Protein AF-A0A3S3VLY4-F1 (afdb_monomer)

Foldseek 3Di:
DDQQCFDQDDPQNHRWDWDFDQQQLFIWTWDWDDDFLDIDTDIDTPDGCPVPLQWGFPDWFAAQNRWIKTKTQRANDDDPPRGDDDDDIDIDTHGPPVCPPPDDRDDADLQALQRLLVQCPTRGPVSVVSSLVSLLVCAPRNLVVLVCQLPPDPDVVSNLSSLLSCCSHPCNVVLLVVQCVDPDLVSVLSSLVSCLVVVHCNLVSLQVCLPPPGSNSVLSSLLSLQPPQDLSLLLSLLSSLVPFQQPDPSSLVSSLRNCVVPLVSNVVNNCVVVVDLVVGNSSLSNLLSGLDLVSLVVLLCLLLPPVDPNVVNLSSLVSLLSYDAPSSLVSLVVSLLVCLLVDLVSLLSSLVSHALVSCVPPPSNVVSLVSSLVVQQLHLSNLVSCVRNVPPPCLVSLLVNLQPCQQPPCDDPDDSTSNLSSVVSCVVSVVLVSLVVQLLDPDPSSVLSSLLSLLSNQDPSSLVSLVCQLQDPSGDLVSNLSSLLSLLNDPNSLVVLLCCLVVVSHDLSNLVSNLNSNLPDPPVVSSVSSVVSNDDPDDPPQDPDDDFPDDPVLLVPAAAAQVLLVVLCLVAVQQQEAADNGHEPQADHLLAVLVVDPLSRVLCCQQPVLPDQDPQQWWKWFQFPVRDIDIAGFNDDDQFWTWGADGNHDIDIDGPVRTPDIDTDSGGPRRNCSVVVDDSRSSSNNSVNSNVSRDDD

Secondary structure (DSSP, 8-state):
-EEE--SSS-GGGTTEEEEEEGGGTEEEEEEEEEETTEEEEEEEEEEETTS-TT--EEEEEE-TTS-EEEEE---SSBTTBT---SS--EEEEE--GGGTT---------SSHHHHHHHHT-SSHHHHHHHHHHHHHHGGGGHHHHHHHHHH-SSHHHHHHHHHHHTTSTTHHHHHHHHHTSS-HHHHHHHHHHHHHTT-SHHHHHHHTTT-S-HHHHHHHHHHTTT--SHHHHHHHHHHHTT--SS-HHHHHHHHHHTTTTHHHHHHHHHHH-S-TTSSHHHHHHHHH--SGGGHHHHHHHHH-TTS-HHHHHHHHHHHTTS-HHHHHHHHHHHHHHHTTS-HHHHHHHHHTS-GGGGTT-HHHHHHHHHHHHHTTTSHHHHHHHHHTT--TTHHHHHHHHHHHTTTT--BTTB--HHHHHHHHHHHTT-HHHHHHHHHSS-HHHHHHHHHHHHHH-SHHHHHHHHHHHH-TTS-HHHHHHHHHHHTTSHHHHHHHHHHHHTT-S-HHHHHHHHHHGGG-S-HHHHHHHHTTSPP------------SS-HHHHHTS---HHHHHHHIIIIITTT--BTTBS-SSS---TTHHHHS-HHHHHHHHH-TTS-PPTT--EEEEEETTS-EEEEEEEEE-SSEEEEE-TTS-EEEEEGGGEEEEEEESS-SS-TTGGGGS-HHHHHHHHHHHHH-----

Radius of gyration: 36.96 Å; Cα contacts (8 Å, |Δi|>4): 1150; chains: 1; bounding box: 101×54×81 Å

Nearest PDB structures (foldseek):
  7zs2-assembly1_A  TM=5.646E-01  e=7.309E-08  Candidatus Kuenenia
  7zs1-assembly1_A  TM=5.019E-01  e=2.753E-08  Candidatus Kuenenia
  7zs0-assembly1_A  TM=5.034E-01  e=7.017E-08  Candidatus Kuenenia
  6hwp-assembly1_A  TM=3.406E-01  e=3.539E-05  synthetic construct
  3hfo-assembly1_B  TM=7.755E-01  e=1.889E-01  Synechocystis sp. PCC 6803

Solvent-accessible surface area (backbone atoms only — not comparable to full-atom values): 37763 Å² total; per-residue (Å²): 92,43,70,36,61,28,77,65,55,62,73,84,54,37,78,16,41,36,36,40,38,38,87,77,18,25,31,36,33,35,46,70,42,85,45,70,43,42,68,47,72,47,85,42,78,80,45,64,24,87,91,40,77,34,42,19,28,69,37,44,49,52,37,74,73,26,35,38,38,35,37,24,47,43,26,77,42,55,92,82,49,71,68,72,47,92,83,54,64,49,77,45,78,50,65,50,78,96,51,69,89,64,85,59,82,71,87,75,47,53,89,41,48,66,38,11,56,56,31,45,63,43,45,12,67,65,53,22,49,52,13,51,51,37,42,54,74,50,41,78,76,21,46,70,54,35,48,48,38,45,73,68,48,88,47,65,68,52,19,45,55,27,45,62,48,46,43,74,42,96,60,16,71,58,56,40,54,52,22,58,70,41,92,50,58,69,42,24,41,46,21,53,53,40,24,55,76,64,71,45,67,46,67,64,55,33,52,74,36,50,78,47,89,50,44,46,41,34,26,50,37,26,46,69,32,42,73,50,82,53,74,65,44,22,52,45,46,20,58,45,56,72,67,45,69,61,78,53,65,54,36,54,50,23,45,48,50,15,35,42,98,33,32,62,59,29,50,57,40,25,40,73,78,41,77,66,35,75,82,41,58,17,35,43,49,52,47,54,62,50,69,36,80,87,33,47,70,57,44,51,54,56,54,65,42,78,91,50,60,65,82,79,29,49,66,43,58,60,39,56,77,65,49,68,63,69,68,50,38,52,57,46,47,54,51,45,54,71,46,65,68,76,47,50,69,58,45,45,56,47,55,75,75,49,56,57,77,68,36,68,87,35,71,65,52,52,52,46,51,55,56,36,42,63,76,34,64,94,43,60,69,26,50,52,48,36,60,65,59,66,55,75,89,51,57,68,64,32,50,51,34,18,45,73,45,10,53,51,75,46,82,57,101,82,48,59,15,58,10,29,54,26,45,53,55,38,56,75,67,70,46,59,66,60,57,53,54,44,54,69,44,90,51,62,66,38,21,50,21,43,40,46,23,33,12,66,66,24,45,71,68,37,41,49,52,37,50,51,45,48,73,38,85,91,48,55,70,70,58,24,36,50,22,38,25,22,30,19,61,22,73,59,15,37,53,50,50,48,50,35,59,76,68,64,71,57,60,79,90,42,48,62,37,35,45,58,17,30,72,80,55,87,53,60,70,60,44,56,62,42,55,72,70,52,84,77,83,79,74,79,79,75,81,80,83,81,79,78,95,64,63,65,71,67,39,71,72,45,88,43,43,42,72,62,6,47,53,48,37,62,75,69,43,19,49,30,24,20,45,77,92,44,55,18,78,49,44,72,73,40,40,44,38,26,73,76,39,57,68,68,55,50,50,46,50,46,55,40,29,47,80,68,68,57,91,80,57,52,26,33,37,37,34,31,69,88,71,50,75,47,73,28,28,61,77,44,76,56,90,63,37,31,33,35,33,33,81,60,46,47,72,47,82,41,52,42,86,50,49,66,44,80,43,81,45,84,55,46,89,57,64,71,55,53,62,78,76,44,53,68,63,51,50,20,6,28,47,40,25,44,48,65,21,43,82,78,131

Sequence (697 aa):
MIFYEGTLLTQQFQNGMIHAEPGHNVVRAYSVQKAGAGYTANIVNILNGGRDQWFRPADICTAPDGSLIVADWYDPGVGGHRVGDLQRGRIYRIVPENMRATYKMPEQDYATPKGAVIALQNPNLDVRRHAFVALTGMGESAIAELEKLWSTSPNPRMRARALWVLSKSTTAPKYLSEAINNPDPDLKITGLRAAREVNSNLLKLAGALVNDPDAQVRRDCAIALRHRNEPEAATIWAALAAKHDGNDKWYLEALGIGADKQWDQFLAAYLKVVPDPLLTAGGRDIVWRARTNIALPYLVKLAKDASVPLKSRLRYFRAFDFYPGAEKSKALVELLEENNGKDLKLSAMILKSLNPQDISDSPVSKAQVQLVLNSYTGTQDFVDMVKQYNITTEADKLMDLVKSKGIQGSGGYQSGGIGVDAARLLLKANEDLRFLNVIKGKDQQKASNVLSVLGAIGNDESVAILSKVILSNQYSMPTRQKAIQMLGKSQNGEDRVLEMLQGKKLPKSLITPAVAGLSGTLRKSTLDKAKAFLPKTDGVKIAKTRTPSANLTAILALKGNALKGNAVFLRTCSVCHRANKAGFEFGPNLSEIGAKLPREGLFDAIVNPSAGINFGYETSQLVMKDGSTLMGIISSRTETDIELKYPGGAVQKIKTNDVKQIKKVSTSMMPASLDQTMSKQELADLLTFLVSLKKKE

Structure (mmCIF, N/CA/C/O backbone):
data_AF-A0A3S3VLY4-F1
#
_entry.id   AF-A0A3S3VLY4-F1
#
loop_
_atom_site.group_PDB
_atom_site.id
_atom_site.type_symbol
_atom_site.label_atom_id
_atom_site.label_alt_id
_atom_site.label_comp_id
_atom_site.label_asym_id
_atom_site.label_entity_id
_atom_site.label_seq_id
_atom_site.pdbx_PDB_ins_code
_atom_site.Cartn_x
_atom_site.Cartn_y
_atom_site.Cartn_z
_atom_site.occupancy
_atom_site.B_iso_or_equiv
_atom_site.auth_seq_id
_atom_site.auth_comp_id
_atom_site.auth_asym_id
_atom_site.auth_atom_id
_atom_site.pdbx_PDB_model_num
ATOM 1 N N . MET A 1 1 ? -4.011 -6.943 -19.438 1.00 89.25 1 MET A N 1
ATOM 2 C CA . MET A 1 1 ? -3.466 -5.583 -19.730 1.00 89.25 1 MET A CA 1
ATOM 3 C C . MET A 1 1 ? -2.377 -5.719 -20.775 1.00 89.25 1 MET A C 1
ATOM 5 O O . MET A 1 1 ? -1.615 -6.671 -20.694 1.00 89.25 1 MET A O 1
ATOM 9 N N . ILE A 1 2 ? -2.271 -4.777 -21.710 1.00 93.81 2 ILE A N 1
ATOM 10 C CA . ILE A 1 2 ? -1.250 -4.762 -22.766 1.00 93.81 2 ILE A CA 1
ATOM 11 C C . ILE A 1 2 ? -0.639 -3.374 -22.940 1.00 93.81 2 ILE A C 1
ATOM 13 O O . ILE A 1 2 ? -1.213 -2.382 -22.499 1.00 93.81 2 ILE A O 1
ATOM 17 N N . PHE A 1 3 ? 0.483 -3.303 -23.651 1.00 92.62 3 PHE A N 1
ATOM 18 C CA . PHE A 1 3 ? 0.940 -2.087 -24.318 1.00 92.62 3 PHE A CA 1
ATOM 19 C C . PHE A 1 3 ? 0.676 -2.251 -25.819 1.00 92.62 3 PHE A C 1
ATOM 21 O O . PHE A 1 3 ? 1.211 -3.168 -26.444 1.00 92.62 3 PHE A O 1
ATOM 28 N N . TYR A 1 4 ? -0.216 -1.441 -26.382 1.00 93.75 4 TYR A N 1
ATOM 29 C CA . TYR A 1 4 ? -0.687 -1.614 -27.751 1.00 93.75 4 TYR A CA 1
ATOM 30 C C . TYR A 1 4 ? 0.240 -0.918 -28.744 1.00 93.75 4 TYR A C 1
ATOM 32 O O . TYR A 1 4 ? 0.301 0.303 -28.810 1.00 93.75 4 TYR A O 1
ATOM 40 N N . GLU A 1 5 ? 0.956 -1.710 -29.536 1.00 90.94 5 GLU A N 1
ATOM 41 C CA . GLU A 1 5 ? 1.933 -1.230 -30.526 1.00 90.94 5 GLU A CA 1
ATOM 42 C C . GLU A 1 5 ? 1.442 -1.412 -31.970 1.00 90.94 5 GLU A C 1
ATOM 44 O O . GLU A 1 5 ? 2.196 -1.188 -32.915 1.00 90.94 5 GLU A O 1
ATOM 49 N N . GLY A 1 6 ? 0.193 -1.855 -32.148 1.00 89.38 6 GLY A N 1
ATOM 50 C CA . GLY A 1 6 ? -0.434 -1.980 -33.460 1.00 89.38 6 GLY A CA 1
ATOM 51 C C . GLY A 1 6 ? -0.791 -0.615 -34.045 1.00 89.38 6 GLY A C 1
ATOM 52 O O . GLY A 1 6 ? -1.001 0.358 -33.325 1.00 89.38 6 GLY A O 1
ATOM 53 N N . THR A 1 7 ? -0.903 -0.546 -35.367 1.00 90.69 7 THR A N 1
ATOM 54 C CA . THR A 1 7 ? -1.223 0.694 -36.094 1.00 90.69 7 THR A CA 1
ATOM 55 C C . THR A 1 7 ? -2.679 0.768 -36.552 1.00 90.69 7 THR A C 1
ATOM 57 O O . THR A 1 7 ? -3.094 1.794 -37.080 1.00 90.69 7 THR A O 1
ATOM 60 N N . LEU A 1 8 ? -3.476 -0.288 -36.330 1.00 90.62 8 LEU A N 1
ATOM 61 C CA . LEU A 1 8 ? -4.859 -0.350 -36.820 1.00 90.62 8 LEU A CA 1
ATOM 62 C C . LEU A 1 8 ? -5.818 0.587 -36.080 1.00 90.62 8 LEU A C 1
ATOM 64 O O . LEU A 1 8 ? -6.815 1.015 -36.649 1.00 90.62 8 LEU A O 1
ATOM 68 N N . LEU A 1 9 ? -5.552 0.895 -34.812 1.00 89.81 9 LEU A N 1
ATOM 69 C CA . LEU A 1 9 ? -6.364 1.840 -34.050 1.00 89.81 9 LEU A CA 1
ATOM 70 C C . LEU A 1 9 ? -5.829 3.255 -34.240 1.00 89.81 9 LEU A C 1
ATOM 72 O O . LEU A 1 9 ? -4.667 3.450 -34.597 1.00 89.81 9 LEU A O 1
ATOM 76 N N . THR A 1 10 ? -6.675 4.246 -33.968 1.00 89.00 10 THR A N 1
ATOM 77 C CA . THR A 1 10 ? -6.306 5.660 -34.068 1.00 89.00 10 THR A CA 1
ATOM 78 C C . THR A 1 10 ? -5.103 5.996 -33.186 1.00 89.00 10 THR A C 1
ATOM 80 O O . THR A 1 10 ? -4.861 5.358 -32.158 1.00 89.00 10 THR A O 1
ATOM 83 N N . GLN A 1 11 ? -4.353 7.029 -33.578 1.00 88.94 11 GLN A N 1
ATOM 84 C CA . GLN A 1 11 ? -3.080 7.414 -32.957 1.00 88.94 11 GLN A CA 1
ATOM 85 C C . GLN A 1 11 ? -3.159 7.575 -31.429 1.00 88.94 11 GLN A C 1
ATOM 87 O O . GLN A 1 11 ? -2.202 7.244 -30.738 1.00 88.94 11 GLN A O 1
ATOM 92 N N . GLN A 1 12 ? -4.309 7.998 -30.891 1.00 88.44 12 GLN A N 1
ATOM 93 C CA . GLN A 1 12 ? -4.532 8.146 -29.446 1.00 88.44 12 GLN A CA 1
ATOM 94 C C . GLN A 1 12 ? -4.386 6.841 -28.639 1.00 88.44 12 GLN A C 1
ATOM 96 O O . GLN A 1 12 ? -4.175 6.897 -27.430 1.00 88.44 12 GLN A O 1
ATOM 101 N N . PHE A 1 13 ? -4.536 5.678 -29.281 1.00 90.62 13 PHE A N 1
ATOM 102 C CA . PHE A 1 13 ? -4.423 4.365 -28.641 1.00 90.62 13 PHE A CA 1
ATOM 103 C C . PHE A 1 13 ? -3.095 3.671 -28.939 1.00 90.62 13 PHE A C 1
ATOM 105 O O . PHE A 1 13 ? -2.749 2.708 -28.257 1.00 90.62 13 PHE A O 1
ATOM 112 N N . GLN A 1 14 ? -2.359 4.143 -29.945 1.00 90.31 14 GLN A N 1
ATOM 113 C CA . GLN A 1 14 ? -1.071 3.579 -30.323 1.00 90.31 14 GLN A CA 1
ATOM 114 C C . GLN A 1 14 ? -0.013 3.917 -29.276 1.00 90.31 14 GLN A C 1
ATOM 116 O O . GLN A 1 14 ? 0.053 5.034 -28.771 1.00 90.31 14 GLN A O 1
ATOM 121 N N . ASN A 1 15 ? 0.863 2.957 -29.001 1.00 87.50 15 ASN A N 1
ATOM 122 C CA . ASN A 1 15 ? 1.956 3.072 -28.037 1.00 87.50 15 ASN A CA 1
ATOM 123 C C . ASN A 1 15 ? 1.458 3.466 -26.638 1.00 87.50 15 ASN A C 1
ATOM 125 O O . ASN A 1 15 ? 2.087 4.259 -25.939 1.00 87.50 15 ASN A O 1
ATOM 129 N N . GLY A 1 16 ? 0.299 2.925 -26.261 1.00 89.12 16 GLY A N 1
ATOM 130 C CA . GLY A 1 16 ? -0.364 3.189 -24.994 1.00 89.12 16 GLY A CA 1
ATOM 131 C C . GLY A 1 16 ? -0.710 1.902 -24.263 1.00 89.12 16 GLY A C 1
ATOM 132 O O . GLY A 1 16 ? -0.881 0.836 -24.858 1.00 89.12 16 GLY A O 1
ATOM 133 N N . MET A 1 17 ? -0.826 1.999 -22.945 1.00 94.19 17 MET A N 1
ATOM 134 C CA . MET A 1 17 ? -1.265 0.881 -22.117 1.00 94.19 17 MET A CA 1
ATOM 135 C C . MET A 1 17 ? -2.782 0.727 -22.225 1.00 94.19 17 MET A C 1
ATOM 137 O O . MET A 1 17 ? -3.497 1.717 -22.109 1.00 94.19 17 MET A O 1
ATOM 141 N N . ILE A 1 18 ? -3.277 -0.495 -22.418 1.00 95.25 18 ILE A N 1
ATOM 142 C CA . ILE A 1 18 ? -4.709 -0.805 -22.477 1.00 95.25 18 ILE A CA 1
ATOM 143 C C . ILE A 1 18 ? -5.047 -1.902 -21.463 1.00 95.25 18 ILE A C 1
ATOM 145 O O . ILE A 1 18 ? -4.369 -2.926 -21.365 1.00 95.25 18 ILE A O 1
ATOM 149 N N . HIS A 1 19 ? -6.109 -1.687 -20.696 1.00 95.25 19 HIS A N 1
ATOM 150 C CA . HIS A 1 19 ? -6.525 -2.519 -19.575 1.00 95.25 19 HIS A CA 1
ATOM 151 C C . HIS A 1 19 ? -8.023 -2.824 -19.633 1.00 95.25 19 HIS A C 1
ATOM 153 O O . HIS A 1 19 ? -8.835 -1.937 -19.899 1.00 95.25 19 HIS A O 1
ATOM 159 N N . ALA A 1 20 ? -8.377 -4.074 -19.346 1.00 95.50 20 ALA A N 1
ATOM 160 C CA . ALA A 1 20 ? -9.744 -4.509 -19.107 1.00 95.50 20 ALA A CA 1
ATOM 161 C C . ALA A 1 20 ? -10.079 -4.306 -17.621 1.00 95.50 20 ALA A C 1
ATOM 163 O O . ALA A 1 20 ? -9.434 -4.900 -16.768 1.00 95.50 20 ALA A O 1
ATOM 164 N N . GLU A 1 21 ? -11.050 -3.446 -17.313 1.00 93.31 21 GLU A N 1
ATOM 165 C CA . GLU A 1 21 ? -11.454 -3.103 -15.948 1.00 93.31 21 GLU A CA 1
ATOM 166 C C . GLU A 1 21 ? -12.889 -3.604 -15.696 1.00 93.31 21 GLU A C 1
ATOM 168 O O . GLU A 1 21 ? -13.862 -2.873 -15.942 1.00 93.31 21 GLU A O 1
ATOM 173 N N . PRO A 1 22 ? -13.045 -4.862 -15.240 1.00 90.00 22 PRO A N 1
ATOM 174 C CA . PRO A 1 22 ? -14.347 -5.513 -15.141 1.00 90.00 22 PRO A CA 1
ATOM 175 C C . PRO A 1 22 ? -15.249 -4.874 -14.084 1.00 90.00 22 PRO A C 1
ATOM 177 O O . PRO A 1 22 ? -16.463 -4.901 -14.253 1.00 90.00 22 PRO A O 1
ATOM 180 N N . GLY A 1 23 ? -14.691 -4.264 -13.028 1.00 87.88 23 GLY A N 1
ATOM 181 C CA . GLY A 1 23 ? -15.476 -3.646 -11.954 1.00 87.88 23 GLY A CA 1
ATOM 182 C C . GLY A 1 23 ? -16.230 -2.391 -12.386 1.00 87.88 23 GLY A C 1
ATOM 183 O O . GLY A 1 23 ? -17.256 -2.055 -11.803 1.00 87.88 23 GLY A O 1
ATOM 184 N N . HIS A 1 24 ? -15.739 -1.720 -13.427 1.00 90.19 24 HIS A N 1
ATOM 185 C CA . HIS A 1 24 ? -16.376 -0.539 -14.005 1.00 90.19 24 HIS A CA 1
ATOM 186 C C . HIS A 1 24 ? -16.991 -0.811 -15.382 1.00 90.19 24 HIS A C 1
ATOM 188 O O . HIS A 1 24 ? -17.458 0.127 -16.024 1.00 90.19 24 HIS A O 1
ATOM 194 N N . ASN A 1 25 ? -16.974 -2.062 -15.851 1.00 91.94 25 ASN A N 1
ATOM 195 C CA . ASN A 1 25 ? -17.497 -2.474 -17.153 1.00 91.94 25 ASN A CA 1
ATOM 196 C C . ASN A 1 25 ? -16.832 -1.726 -18.325 1.00 91.94 25 ASN A C 1
ATOM 198 O O . ASN A 1 25 ? -17.522 -1.285 -19.248 1.00 91.94 25 ASN A O 1
ATOM 202 N N . VAL A 1 26 ? -15.512 -1.512 -18.293 1.00 95.06 26 VAL A N 1
ATOM 203 C CA . VAL A 1 26 ? -14.811 -0.721 -19.324 1.00 95.06 26 VAL A CA 1
ATOM 204 C C . VAL A 1 26 ? -13.495 -1.342 -19.763 1.00 95.06 26 VAL A C 1
ATOM 206 O O . VAL A 1 26 ? -12.800 -1.992 -18.990 1.00 95.06 26 VAL A O 1
ATOM 209 N N . VAL A 1 27 ? -13.115 -1.067 -21.008 1.00 96.38 27 VAL A N 1
ATOM 210 C CA . VAL A 1 27 ? -11.736 -1.216 -21.486 1.00 96.38 27 VAL A CA 1
ATOM 211 C C . VAL A 1 27 ? -11.138 0.181 -21.589 1.00 96.38 27 VAL A C 1
ATOM 213 O O . VAL A 1 27 ? -11.697 1.036 -22.276 1.00 96.38 27 VAL A O 1
ATOM 216 N N . ARG A 1 28 ? -10.027 0.427 -20.894 1.00 95.38 28 ARG A N 1
ATOM 217 C CA . ARG A 1 28 ? -9.368 1.735 -20.764 1.00 95.38 28 ARG A CA 1
ATOM 218 C C . ARG A 1 28 ? -8.017 1.738 -21.453 1.00 95.38 28 ARG A C 1
ATOM 220 O O . ARG A 1 28 ? -7.250 0.801 -21.276 1.00 95.38 28 ARG A O 1
ATOM 227 N N . ALA A 1 29 ? -7.709 2.817 -22.153 1.00 94.38 29 ALA A N 1
ATOM 228 C CA . ALA A 1 29 ? -6.366 3.190 -22.556 1.00 94.38 29 ALA A CA 1
ATOM 229 C C . ALA A 1 29 ? -5.795 4.257 -21.614 1.00 94.38 29 ALA A C 1
ATOM 231 O O . ALA A 1 29 ? -6.531 5.096 -21.086 1.00 94.38 29 ALA A O 1
ATOM 232 N N . TYR A 1 30 ? -4.475 4.241 -21.459 1.00 92.38 30 TYR A N 1
ATOM 233 C CA . TYR A 1 30 ? -3.705 5.228 -20.716 1.00 92.38 30 TYR A CA 1
ATOM 234 C C . TYR A 1 30 ? -2.682 5.863 -21.652 1.00 92.38 30 TYR A C 1
ATOM 236 O O . TYR A 1 30 ? -1.686 5.232 -22.014 1.00 92.38 30 TYR A O 1
ATOM 244 N N . SER A 1 31 ? -2.940 7.108 -22.049 1.00 86.75 31 SER A N 1
ATOM 245 C CA . SER A 1 31 ? -1.970 7.903 -22.805 1.00 86.75 31 SER A CA 1
ATOM 246 C C . SER A 1 31 ? -0.949 8.473 -21.828 1.00 86.75 31 SER A C 1
ATOM 248 O O . SER A 1 31 ? -1.339 9.165 -20.886 1.00 86.75 31 SER A O 1
ATOM 250 N N . VAL A 1 32 ? 0.328 8.131 -22.015 1.00 88.12 32 VAL A N 1
ATOM 251 C CA . VAL A 1 32 ? 1.417 8.460 -21.085 1.00 88.12 32 VAL A CA 1
ATOM 252 C C . VAL A 1 32 ? 2.304 9.577 -21.625 1.00 88.12 32 VAL A C 1
ATOM 254 O O . VAL A 1 32 ? 2.615 9.619 -22.813 1.00 88.12 32 VAL A O 1
ATOM 257 N N . GLN A 1 33 ? 2.755 10.462 -20.740 1.00 90.31 33 GLN A N 1
ATOM 258 C CA . GLN A 1 33 ? 3.745 11.498 -21.035 1.00 90.31 33 GLN A CA 1
ATOM 259 C C . GLN A 1 33 ? 4.911 11.377 -20.056 1.00 90.31 33 GLN A C 1
ATOM 261 O O . GLN A 1 33 ? 4.702 11.104 -18.872 1.00 90.31 33 GLN A O 1
ATOM 266 N N . LYS A 1 34 ? 6.147 11.550 -20.543 1.00 92.31 34 LYS A N 1
ATOM 267 C CA . LYS A 1 34 ? 7.341 11.556 -19.685 1.00 92.31 34 LYS A CA 1
ATOM 268 C C . LYS A 1 34 ? 7.245 12.731 -18.703 1.00 92.31 34 LYS A C 1
ATOM 270 O O . LYS A 1 34 ? 6.945 13.849 -19.111 1.00 92.31 34 LYS A O 1
ATOM 275 N N . ALA A 1 35 ? 7.491 12.473 -17.421 1.00 95.06 35 ALA A N 1
ATOM 276 C CA . ALA A 1 35 ? 7.456 13.480 -16.363 1.00 95.06 35 ALA A CA 1
ATOM 277 C C . ALA A 1 35 ? 8.567 13.187 -15.348 1.00 95.06 35 ALA A C 1
ATOM 279 O O . ALA A 1 35 ? 8.417 12.317 -14.484 1.00 95.06 35 ALA A O 1
ATOM 280 N N . GLY A 1 36 ? 9.701 13.877 -15.502 1.00 95.88 36 GLY A N 1
ATOM 281 C CA . GLY A 1 36 ? 10.936 13.546 -14.792 1.00 95.88 36 GLY A CA 1
ATOM 282 C C . GLY A 1 36 ? 11.371 12.104 -15.073 1.00 95.88 36 GLY A C 1
ATOM 283 O O . GLY A 1 36 ? 11.277 11.608 -16.195 1.00 95.88 36 GLY A O 1
ATOM 284 N N . ALA A 1 37 ? 11.791 11.401 -14.032 1.00 97.19 37 ALA A N 1
ATOM 285 C CA . ALA A 1 37 ? 12.074 9.978 -14.013 1.00 97.19 37 ALA A CA 1
ATOM 286 C C . ALA A 1 37 ? 10.804 9.115 -14.135 1.00 97.19 37 ALA A C 1
ATOM 288 O O . ALA A 1 37 ? 10.910 7.900 -14.273 1.00 97.19 37 ALA A O 1
ATOM 289 N N . GLY A 1 38 ? 9.599 9.678 -14.075 1.00 95.25 38 GLY A N 1
ATOM 290 C CA . GLY A 1 38 ? 8.341 8.939 -14.165 1.00 95.25 38 GLY A CA 1
ATOM 291 C C . GLY A 1 38 ? 7.525 9.242 -15.417 1.00 95.25 38 GLY A C 1
ATOM 292 O O . GLY A 1 38 ? 8.041 9.675 -16.450 1.00 95.25 38 GLY A O 1
ATOM 293 N N . TYR A 1 39 ? 6.221 9.000 -15.288 1.00 93.25 39 TYR A N 1
ATOM 294 C CA . TYR A 1 39 ? 5.210 9.307 -16.292 1.00 93.25 39 TYR A CA 1
ATOM 295 C C . TYR A 1 39 ? 3.965 9.904 -15.631 1.00 93.25 39 TYR A C 1
ATOM 297 O O . TYR A 1 39 ? 3.610 9.529 -14.509 1.00 93.25 39 TYR A O 1
ATOM 305 N N . THR A 1 40 ? 3.277 10.786 -16.345 1.00 92.69 40 THR A N 1
ATOM 306 C CA . THR A 1 40 ? 1.869 11.126 -16.103 1.00 92.69 40 THR A CA 1
ATOM 307 C C . THR A 1 40 ? 0.997 10.381 -17.110 1.00 92.69 40 THR A C 1
ATOM 309 O O . THR A 1 40 ? 1.481 9.963 -18.163 1.00 92.69 40 THR A O 1
ATOM 312 N N . ALA A 1 41 ? -0.278 10.159 -16.783 1.00 91.31 41 ALA A N 1
ATOM 313 C CA . ALA A 1 41 ? -1.191 9.422 -17.650 1.00 91.31 41 ALA A CA 1
ATOM 314 C C . ALA A 1 41 ? -2.606 10.008 -17.636 1.00 91.31 41 ALA A C 1
ATOM 316 O O . ALA A 1 41 ? -3.094 10.422 -16.586 1.00 91.31 41 ALA A O 1
ATOM 317 N N . ASN A 1 42 ? -3.274 9.965 -18.790 1.00 90.50 42 ASN A N 1
ATOM 318 C CA . ASN A 1 42 ? -4.691 10.300 -18.949 1.00 90.50 42 ASN A CA 1
ATOM 319 C C . ASN A 1 42 ? -5.502 9.053 -19.305 1.00 90.50 42 ASN A C 1
ATOM 321 O O . ASN A 1 42 ? -5.013 8.186 -20.027 1.00 90.50 42 ASN A O 1
ATOM 325 N N . ILE A 1 43 ? -6.746 8.980 -18.826 1.00 92.75 43 ILE A N 1
ATOM 326 C CA . ILE A 1 43 ? -7.642 7.842 -19.067 1.00 92.75 43 ILE A CA 1
ATOM 327 C C . ILE A 1 43 ? -8.535 8.131 -20.271 1.00 92.75 43 ILE A C 1
ATOM 329 O O . ILE A 1 43 ? -9.226 9.147 -20.304 1.00 92.75 43 ILE A O 1
ATOM 333 N N . VAL A 1 44 ? -8.580 7.193 -21.216 1.00 91.75 44 VAL A N 1
ATOM 334 C CA . VAL A 1 44 ? -9.517 7.207 -22.346 1.00 91.75 44 VAL A CA 1
ATOM 335 C C . VAL A 1 44 ? -10.220 5.855 -22.416 1.00 91.75 44 VAL A C 1
ATOM 337 O O . VAL A 1 44 ? -9.568 4.819 -22.484 1.00 91.75 44 VAL A O 1
ATOM 340 N N . ASN A 1 45 ? -11.552 5.830 -22.393 1.00 92.88 45 ASN A N 1
ATOM 341 C CA . ASN A 1 45 ? -12.296 4.575 -22.533 1.00 92.88 45 ASN A CA 1
ATOM 342 C C . ASN A 1 45 ? -12.376 4.166 -24.014 1.00 92.88 45 ASN A C 1
ATOM 344 O O . ASN A 1 45 ? -12.721 4.984 -24.863 1.00 92.88 45 ASN A O 1
ATOM 348 N N . ILE A 1 46 ? -12.104 2.893 -24.302 1.00 92.44 46 ILE A N 1
ATOM 349 C CA . ILE A 1 46 ? -12.261 2.272 -25.626 1.00 92.44 46 ILE A CA 1
ATOM 350 C C . ILE A 1 46 ? -13.636 1.609 -25.733 1.00 92.44 46 ILE A C 1
ATOM 352 O O . ILE A 1 46 ? -14.390 1.885 -26.660 1.00 92.44 46 ILE A O 1
ATOM 356 N N . LEU A 1 47 ? -13.969 0.748 -24.766 1.00 92.44 47 LEU A N 1
ATOM 357 C CA . LEU A 1 47 ? -15.255 0.051 -24.669 1.00 92.44 47 LEU A CA 1
ATOM 358 C C . LEU A 1 47 ? -15.903 0.344 -23.317 1.00 92.44 47 LEU A C 1
ATOM 360 O O . LEU A 1 47 ? -15.201 0.526 -22.321 1.00 92.44 47 LEU A O 1
ATOM 364 N N . ASN A 1 48 ? -17.236 0.355 -23.274 1.00 92.25 48 ASN A N 1
ATOM 365 C CA . ASN A 1 48 ? -17.997 0.485 -22.035 1.00 92.25 48 ASN A CA 1
ATOM 366 C C . ASN A 1 48 ? -19.306 -0.319 -22.073 1.00 92.25 48 ASN A C 1
ATOM 368 O O . ASN A 1 48 ? -19.895 -0.522 -23.134 1.00 92.25 48 ASN A O 1
ATOM 372 N N . GLY A 1 49 ? -19.778 -0.726 -20.895 1.00 87.31 49 GLY A N 1
ATOM 373 C CA . GLY A 1 49 ? -21.030 -1.461 -20.700 1.00 87.31 49 GLY A CA 1
ATOM 374 C C . GLY A 1 49 ? -22.299 -0.607 -20.780 1.00 87.31 49 GLY A C 1
ATOM 375 O O . GLY A 1 49 ? -23.340 -1.030 -20.293 1.00 87.31 49 GLY A O 1
ATOM 376 N N . GLY A 1 50 ? -22.262 0.597 -21.364 1.00 87.19 50 GLY A N 1
ATOM 377 C CA . GLY A 1 50 ? -23.436 1.475 -21.437 1.00 87.19 50 GLY A CA 1
ATOM 378 C C . GLY A 1 50 ? -24.624 0.840 -22.170 1.00 87.19 50 GLY A C 1
ATOM 379 O O . GLY A 1 50 ? -25.765 1.028 -21.762 1.00 87.19 50 GLY A O 1
ATOM 380 N N . ARG A 1 51 ? -24.354 0.036 -23.208 1.00 86.25 51 ARG A N 1
ATOM 381 C CA . ARG A 1 51 ? -25.382 -0.713 -23.960 1.00 86.25 51 ARG A CA 1
ATOM 382 C C . ARG A 1 51 ? -25.767 -2.042 -23.311 1.00 86.25 51 ARG A C 1
ATOM 384 O O . ARG A 1 51 ? -26.815 -2.588 -23.627 1.00 86.25 51 ARG A O 1
ATOM 391 N N . ASP A 1 52 ? -24.905 -2.566 -22.449 1.00 87.75 52 ASP A N 1
ATOM 392 C CA . ASP A 1 52 ? -25.062 -3.873 -21.828 1.00 87.75 52 ASP A CA 1
ATOM 393 C C . ASP A 1 52 ? -24.360 -3.896 -20.468 1.00 87.75 52 ASP A C 1
ATOM 395 O O . ASP A 1 52 ? -23.134 -3.985 -20.366 1.00 87.75 52 ASP A O 1
ATOM 399 N N . GLN A 1 53 ? -25.165 -3.834 -19.409 1.00 86.38 53 GLN A N 1
ATOM 400 C CA . GLN A 1 53 ? -24.687 -3.776 -18.028 1.00 86.38 53 GLN A CA 1
ATOM 401 C C . GLN A 1 53 ? -24.047 -5.085 -17.548 1.00 86.38 53 GLN A C 1
ATOM 403 O O . GLN A 1 53 ? -23.482 -5.103 -16.453 1.00 86.38 53 GLN A O 1
ATOM 408 N N . TRP A 1 54 ? -24.114 -6.157 -18.343 1.00 89.25 54 TRP A N 1
ATOM 409 C CA . TRP A 1 54 ? -23.477 -7.448 -18.072 1.00 89.25 54 TRP A CA 1
ATOM 410 C C . TRP A 1 54 ? -22.122 -7.582 -18.779 1.00 89.25 54 TRP A C 1
ATOM 412 O O . TRP A 1 54 ? -21.433 -8.578 -18.599 1.00 89.25 54 TRP A O 1
ATOM 422 N N . PHE A 1 55 ? -21.686 -6.571 -19.542 1.00 91.81 55 PHE A N 1
ATOM 423 C CA . PHE A 1 55 ? -20.325 -6.511 -20.074 1.00 91.81 55 PHE A CA 1
ATOM 424 C C . PHE A 1 55 ? -19.289 -6.459 -18.938 1.00 91.81 55 PHE A C 1
ATOM 426 O O . PHE A 1 55 ? -19.244 -5.511 -18.150 1.00 91.81 55 PHE A O 1
ATOM 433 N N . ARG A 1 56 ? -18.446 -7.485 -18.861 1.00 92.69 56 ARG A N 1
ATOM 434 C CA . ARG A 1 56 ? -17.391 -7.709 -17.869 1.00 92.69 56 ARG A CA 1
ATOM 435 C C . ARG A 1 56 ? -16.090 -8.068 -18.591 1.00 92.69 56 ARG A C 1
ATOM 437 O O . ARG A 1 56 ? -15.722 -9.243 -18.642 1.00 92.69 56 ARG A O 1
ATOM 444 N N . PRO A 1 57 ? -15.377 -7.073 -19.155 1.00 94.06 57 PRO A N 1
ATOM 445 C CA . PRO A 1 57 ? -14.120 -7.327 -19.845 1.00 94.06 57 PRO A CA 1
ATOM 446 C C . PRO A 1 57 ? -13.109 -7.890 -18.846 1.00 94.06 57 PRO A C 1
ATOM 448 O O . PRO A 1 57 ? -12.722 -7.210 -17.898 1.00 94.06 57 PRO A O 1
ATOM 451 N N . ALA A 1 58 ? -12.720 -9.142 -19.052 1.00 92.25 58 ALA A N 1
ATOM 452 C CA . ALA A 1 58 ? -11.857 -9.895 -18.157 1.00 92.25 58 ALA A CA 1
ATOM 453 C C . ALA A 1 58 ? -10.393 -9.837 -18.599 1.00 92.25 58 ALA A C 1
ATOM 455 O O . ALA A 1 58 ? -9.504 -9.760 -17.756 1.00 92.25 58 ALA A O 1
ATOM 456 N N . ASP A 1 59 ? -10.139 -9.835 -19.911 1.00 94.44 59 ASP A N 1
ATOM 457 C CA . ASP A 1 59 ? -8.782 -9.732 -20.441 1.00 94.44 59 ASP A CA 1
ATOM 458 C C . ASP A 1 59 ? -8.738 -9.104 -21.839 1.00 94.44 59 ASP A C 1
ATOM 460 O O . ASP A 1 59 ? -9.762 -8.922 -22.504 1.00 94.44 59 ASP A O 1
ATOM 464 N N . ILE A 1 60 ? -7.533 -8.737 -22.268 1.00 95.75 60 ILE A N 1
ATOM 465 C CA . ILE A 1 60 ? -7.257 -8.095 -23.545 1.00 95.75 60 ILE A CA 1
ATOM 466 C C . ILE A 1 60 ? -5.897 -8.521 -24.104 1.00 95.75 60 ILE A C 1
ATOM 468 O O . ILE A 1 60 ? -4.910 -8.551 -23.371 1.00 95.75 60 ILE A O 1
ATOM 472 N N . CYS A 1 61 ? -5.821 -8.753 -25.417 1.00 95.50 61 CYS A N 1
ATOM 473 C CA . CYS A 1 61 ? -4.563 -8.960 -26.133 1.00 95.50 61 CYS A CA 1
ATOM 474 C C . CYS A 1 61 ? -4.552 -8.294 -27.523 1.00 95.50 61 CYS A C 1
ATOM 476 O O . CYS A 1 61 ? -5.590 -7.886 -28.047 1.00 95.50 61 CYS A O 1
ATOM 478 N N . THR A 1 62 ? -3.364 -8.165 -28.119 1.00 95.12 62 THR A N 1
ATOM 479 C CA . THR A 1 62 ? -3.194 -7.716 -29.511 1.00 95.12 62 THR A CA 1
ATOM 480 C C . THR A 1 62 ? -3.085 -8.939 -30.413 1.00 95.12 62 THR A C 1
ATOM 482 O O . THR A 1 62 ? -2.209 -9.770 -30.191 1.00 95.12 62 THR A O 1
ATOM 485 N N . ALA A 1 63 ? -3.924 -9.056 -31.437 1.00 93.44 63 ALA A N 1
ATOM 486 C CA . ALA A 1 63 ? -3.838 -10.108 -32.444 1.00 93.44 63 ALA A CA 1
ATOM 487 C C . ALA A 1 63 ? -2.647 -9.889 -33.407 1.00 93.44 63 ALA A C 1
ATOM 489 O O . ALA A 1 63 ? -2.156 -8.764 -33.529 1.00 93.44 63 ALA A O 1
ATOM 490 N N . PRO A 1 64 ? -2.173 -10.930 -34.121 1.00 92.38 64 PRO A N 1
ATOM 491 C CA . PRO A 1 64 ? -1.035 -10.819 -35.046 1.00 92.38 64 PRO A CA 1
ATOM 492 C C . PRO A 1 64 ? -1.219 -9.850 -36.222 1.00 92.38 64 PRO A C 1
ATOM 494 O O . PRO A 1 64 ? -0.229 -9.370 -36.770 1.00 92.38 64 PRO A O 1
ATOM 497 N N . ASP A 1 65 ? -2.464 -9.554 -36.602 1.00 91.00 65 ASP A N 1
ATOM 498 C CA . ASP A 1 65 ? -2.805 -8.532 -37.601 1.00 91.00 65 ASP A CA 1
ATOM 499 C C . ASP A 1 65 ? -2.790 -7.102 -37.025 1.00 91.00 65 ASP A C 1
ATOM 501 O O . ASP A 1 65 ? -2.927 -6.132 -37.762 1.00 91.00 65 ASP A O 1
ATOM 505 N N . GLY A 1 66 ? -2.619 -6.964 -35.707 1.00 91.75 66 GLY A N 1
ATOM 506 C CA . GLY A 1 66 ? -2.648 -5.700 -34.985 1.00 91.75 66 GLY A CA 1
ATOM 507 C C . GLY A 1 66 ? -4.019 -5.312 -34.434 1.00 91.75 66 GLY A C 1
ATOM 508 O O . GLY A 1 66 ? -4.112 -4.256 -33.825 1.00 91.75 66 GLY A O 1
ATOM 509 N N . SER A 1 67 ? -5.079 -6.108 -34.604 1.00 93.62 67 SER A N 1
ATOM 510 C CA . SER A 1 67 ? -6.385 -5.826 -33.978 1.00 93.62 67 SER A CA 1
ATOM 511 C C . SER A 1 67 ? -6.371 -6.124 -32.471 1.00 93.62 67 SER A C 1
ATOM 513 O O . SER A 1 67 ? -5.498 -6.844 -31.986 1.00 93.62 67 SER A O 1
ATOM 515 N N . LEU A 1 68 ? -7.311 -5.569 -31.696 1.00 94.69 68 LEU A N 1
ATOM 516 C CA . LEU A 1 68 ? -7.449 -5.923 -30.274 1.00 94.69 68 LEU A CA 1
ATOM 517 C C . LEU A 1 68 ? -8.478 -7.029 -30.095 1.00 94.69 68 LEU A C 1
ATOM 519 O O . LEU A 1 68 ? -9.555 -6.966 -30.681 1.00 94.69 68 LEU A O 1
ATOM 523 N N . ILE A 1 69 ? -8.181 -7.983 -29.223 1.00 94.56 69 ILE A N 1
ATOM 524 C CA . ILE A 1 69 ? -9.119 -9.011 -28.783 1.00 94.56 69 ILE A CA 1
ATOM 525 C C . ILE A 1 69 ? -9.439 -8.768 -27.313 1.00 94.56 69 ILE A C 1
ATOM 527 O O . ILE A 1 69 ? -8.526 -8.625 -26.505 1.00 94.56 69 ILE A O 1
ATOM 531 N N . VAL A 1 70 ? -10.724 -8.709 -26.967 1.00 96.75 70 VAL A N 1
ATOM 532 C CA . VAL A 1 70 ? -11.205 -8.544 -25.589 1.00 96.75 70 VAL A CA 1
ATOM 533 C C . VAL A 1 70 ? -12.051 -9.747 -25.214 1.00 96.75 70 VAL A C 1
ATOM 535 O O . VAL A 1 70 ? -13.038 -10.045 -25.889 1.00 96.75 70 VAL A O 1
ATOM 538 N N . ALA A 1 71 ? -11.676 -10.409 -24.125 1.00 95.81 71 ALA A N 1
ATOM 539 C CA . ALA A 1 71 ? -12.479 -11.449 -23.506 1.00 95.81 71 ALA A CA 1
ATOM 540 C C . ALA A 1 71 ? -13.439 -10.825 -22.494 1.00 95.81 71 ALA A C 1
ATOM 542 O O . ALA A 1 71 ? -13.047 -9.976 -21.693 1.00 95.81 71 ALA A O 1
ATOM 543 N N . ASP A 1 72 ? -14.693 -11.253 -22.522 1.00 93.44 72 ASP A N 1
ATOM 544 C CA . ASP A 1 72 ? -15.758 -10.765 -21.659 1.00 93.44 72 ASP A CA 1
ATOM 545 C C . ASP A 1 72 ? -16.482 -11.935 -20.987 1.00 93.44 72 ASP A C 1
ATOM 547 O O . ASP A 1 72 ? -16.984 -12.834 -21.659 1.00 93.44 72 ASP A O 1
ATOM 551 N N . TRP A 1 73 ? -16.537 -11.903 -19.656 1.00 89.88 73 TRP A N 1
ATOM 552 C CA . TRP A 1 73 ? -17.128 -12.953 -18.825 1.00 89.88 73 TRP A CA 1
ATOM 553 C C . TRP A 1 73 ? -18.670 -12.914 -18.774 1.00 89.88 73 TRP A C 1
ATOM 555 O O . TRP A 1 73 ? -19.272 -13.841 -18.264 1.00 89.88 73 TRP A O 1
ATOM 565 N N . TYR A 1 74 ? -19.322 -11.874 -19.309 1.00 89.00 74 TYR A N 1
ATOM 566 C CA . TYR A 1 74 ? -20.786 -11.708 -19.331 1.00 89.00 74 TYR A CA 1
ATOM 567 C C . TYR A 1 74 ? -21.502 -12.020 -17.997 1.00 89.00 74 TYR A C 1
ATOM 569 O O . TYR A 1 74 ? -22.175 -13.039 -17.857 1.00 89.00 74 TYR A O 1
ATOM 577 N N . ASP A 1 75 ? -21.406 -11.128 -17.009 1.00 83.56 75 ASP A N 1
ATOM 578 C CA . ASP A 1 75 ? -21.935 -11.378 -15.658 1.00 83.56 75 ASP A CA 1
ATOM 579 C C . ASP A 1 75 ? -22.441 -10.089 -14.977 1.00 83.56 75 ASP A C 1
ATOM 581 O O . ASP A 1 75 ? -21.932 -9.000 -15.252 1.00 83.56 75 ASP A O 1
ATOM 585 N N . PRO A 1 76 ? -23.447 -10.155 -14.083 1.00 77.38 76 PRO A N 1
ATOM 586 C CA . PRO A 1 76 ? -23.921 -8.979 -13.352 1.00 77.38 76 PRO A CA 1
ATOM 587 C C . PRO A 1 76 ? -22.995 -8.533 -12.201 1.00 77.38 76 PRO A C 1
ATOM 589 O O . PRO A 1 76 ? -23.093 -7.384 -11.764 1.00 77.38 76 PRO A O 1
ATOM 592 N N . GLY A 1 77 ? -22.098 -9.388 -11.706 1.00 70.25 77 GLY A N 1
ATOM 593 C CA . GLY A 1 77 ? -21.173 -9.158 -10.590 1.00 70.25 77 GLY A CA 1
ATOM 594 C C . GLY A 1 77 ? -19.694 -9.073 -10.999 1.00 70.25 77 GLY A C 1
ATOM 595 O O . GLY A 1 77 ? -19.358 -8.970 -12.176 1.00 70.25 77 GLY A O 1
ATOM 596 N N . VAL A 1 78 ? -18.795 -9.050 -10.005 1.00 71.69 78 VAL A N 1
ATOM 597 C CA . VAL A 1 78 ? -17.328 -9.028 -10.191 1.00 71.69 78 VAL A CA 1
ATOM 598 C C . VAL A 1 78 ? -16.615 -9.777 -9.062 1.00 71.69 78 VAL A C 1
ATOM 600 O O . VAL A 1 78 ? -17.063 -9.769 -7.916 1.00 71.69 78 VAL A O 1
ATOM 603 N N . GLY A 1 79 ? -15.469 -10.393 -9.377 1.00 62.22 79 GLY A N 1
ATOM 604 C CA . GLY A 1 79 ? -14.534 -10.929 -8.376 1.00 62.22 79 GLY A CA 1
ATOM 605 C C . GLY A 1 79 ? -15.055 -12.124 -7.572 1.00 62.22 79 GLY A C 1
ATOM 606 O O . GLY A 1 79 ? -14.730 -12.251 -6.397 1.00 62.22 79 GLY A O 1
ATOM 607 N N . GLY A 1 80 ? -15.909 -12.969 -8.160 1.00 59.12 80 GLY A N 1
ATOM 608 C CA . GLY A 1 80 ? -16.483 -14.137 -7.475 1.00 59.12 80 GLY A CA 1
ATOM 609 C C . GLY A 1 80 ? -17.622 -13.811 -6.496 1.00 59.12 80 GLY A C 1
ATOM 610 O O . GLY A 1 80 ? -18.321 -14.713 -6.033 1.00 59.12 80 GLY A O 1
ATOM 611 N N . HIS A 1 81 ? -17.877 -12.533 -6.205 1.00 55.78 81 HIS A N 1
ATOM 612 C CA . HIS A 1 81 ? -18.993 -12.102 -5.371 1.00 55.78 81 HIS A CA 1
ATOM 613 C C . HIS A 1 81 ? -20.240 -11.861 -6.228 1.00 55.78 81 HIS A C 1
ATOM 615 O O . HIS A 1 81 ? -20.236 -11.015 -7.117 1.00 55.78 81 HIS A O 1
ATOM 621 N N . ARG A 1 82 ? -21.338 -12.567 -5.916 1.00 62.25 82 ARG A N 1
ATOM 622 C CA . ARG A 1 82 ? -22.630 -12.456 -6.629 1.00 62.25 82 ARG A CA 1
ATOM 623 C C . ARG A 1 82 ? -22.549 -12.783 -8.130 1.00 62.25 82 ARG A C 1
ATOM 625 O O . ARG A 1 82 ? -23.294 -12.193 -8.906 1.00 62.25 82 ARG A O 1
ATOM 632 N N . VAL A 1 83 ? -21.680 -13.724 -8.505 1.00 67.94 83 VAL A N 1
ATOM 633 C CA . VAL A 1 83 ? -21.643 -14.283 -9.865 1.00 67.94 83 VAL A CA 1
ATOM 634 C C . VAL A 1 83 ? -23.030 -14.823 -10.206 1.00 67.94 83 VAL A C 1
ATOM 636 O O . VAL A 1 83 ? -23.607 -15.593 -9.432 1.00 67.94 83 VAL A O 1
ATOM 639 N N . GLY A 1 84 ? -23.586 -14.337 -11.309 1.00 67.62 84 GLY A N 1
ATOM 640 C CA . GLY A 1 84 ? -24.931 -14.656 -11.772 1.00 67.62 84 GLY A CA 1
ATOM 641 C C . GLY A 1 84 ? -24.943 -15.642 -12.934 1.00 67.62 84 GLY A C 1
ATOM 642 O O . GLY A 1 84 ? -25.900 -16.405 -13.053 1.00 67.62 84 GLY A O 1
ATOM 643 N N . ASP A 1 85 ? -23.891 -15.654 -13.753 1.00 76.69 85 ASP A N 1
ATOM 644 C CA . ASP A 1 85 ? -23.763 -16.501 -14.933 1.00 76.69 85 ASP A CA 1
ATOM 645 C C . ASP A 1 85 ? -22.377 -17.154 -14.988 1.00 76.69 85 ASP A C 1
ATOM 647 O O . ASP A 1 85 ? -21.339 -16.497 -14.970 1.00 76.69 85 ASP A O 1
ATOM 651 N N . LEU A 1 86 ? -22.371 -18.485 -15.015 1.00 79.69 86 LEU A N 1
ATOM 652 C CA . LEU A 1 86 ? -21.156 -19.302 -15.064 1.00 79.69 86 LEU A CA 1
ATOM 653 C C . LEU A 1 86 ? -20.957 -19.980 -16.423 1.00 79.69 86 LEU A C 1
ATOM 655 O O . LEU A 1 86 ? -20.019 -20.757 -16.578 1.00 79.69 86 LEU A O 1
ATOM 659 N N . GLN A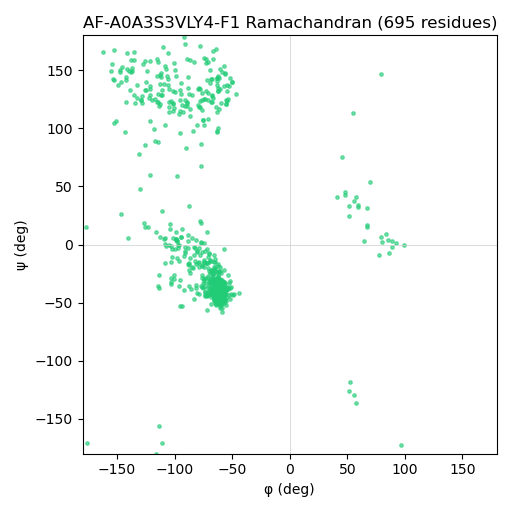 1 87 ? -21.864 -19.766 -17.377 1.00 85.06 87 GLN A N 1
ATOM 660 C CA . GLN A 1 87 ? -21.928 -20.554 -18.609 1.00 85.06 87 GLN A CA 1
ATOM 661 C C . GLN A 1 87 ? -21.605 -19.742 -19.857 1.00 85.06 87 GLN A C 1
ATOM 663 O O . GLN A 1 87 ? -21.188 -20.315 -20.863 1.00 85.06 87 GLN A O 1
ATOM 668 N N . ARG A 1 88 ? -21.828 -18.426 -19.826 1.00 88.00 88 ARG A N 1
ATOM 669 C CA . ARG A 1 88 ? -21.692 -17.567 -21.004 1.00 88.00 88 ARG A CA 1
ATOM 670 C C . ARG A 1 88 ? -20.454 -16.684 -20.924 1.00 88.00 88 ARG A C 1
ATOM 672 O O . ARG A 1 88 ? -20.005 -16.303 -19.857 1.00 88.00 88 ARG A O 1
ATOM 679 N N . GLY A 1 89 ? -19.928 -16.351 -22.096 1.00 90.50 89 GLY A N 1
ATOM 680 C CA . GLY A 1 89 ? -18.826 -15.420 -22.295 1.00 90.50 89 GLY A CA 1
ATOM 681 C C . GLY A 1 89 ? -18.798 -14.960 -23.750 1.00 90.50 89 GLY A C 1
ATOM 682 O O . GLY A 1 89 ? -19.481 -15.530 -24.607 1.00 90.50 89 GLY A O 1
ATOM 683 N N . ARG A 1 90 ? -18.049 -13.899 -24.040 1.00 94.12 90 ARG A N 1
ATOM 684 C CA . ARG A 1 90 ? -17.954 -13.291 -25.374 1.00 94.12 90 ARG A CA 1
ATOM 685 C C . ARG A 1 90 ? -16.511 -12.937 -25.696 1.00 94.12 90 ARG A C 1
ATOM 687 O O . ARG A 1 90 ? -15.743 -12.571 -24.813 1.00 94.12 90 ARG A O 1
ATOM 694 N N . ILE A 1 91 ? -16.171 -12.991 -26.979 1.00 94.94 91 ILE A N 1
ATOM 695 C CA . ILE A 1 91 ? -14.909 -12.475 -27.504 1.00 94.94 91 ILE A CA 1
ATOM 696 C C . ILE A 1 91 ? -15.229 -11.347 -28.479 1.00 94.94 91 ILE A C 1
ATOM 698 O O . ILE A 1 91 ? -15.978 -11.534 -29.436 1.00 94.94 91 ILE A O 1
ATOM 702 N N . TYR A 1 92 ? -14.645 -10.178 -28.242 1.00 94.12 92 TYR A N 1
ATOM 703 C CA . TYR A 1 92 ? -14.735 -9.032 -29.135 1.00 94.12 92 TYR A CA 1
ATOM 704 C C . TYR A 1 92 ? -13.427 -8.859 -29.892 1.00 94.12 92 TYR A C 1
ATOM 706 O O . TYR A 1 92 ? -12.364 -8.835 -29.279 1.00 94.12 92 TYR A O 1
ATOM 714 N N . ARG A 1 93 ? -13.510 -8.648 -31.207 1.00 93.69 93 ARG A N 1
ATOM 715 C CA . ARG A 1 93 ? -12.409 -8.102 -32.007 1.00 93.69 93 ARG A CA 1
ATOM 716 C C . ARG A 1 93 ? -12.676 -6.623 -32.267 1.00 93.69 93 ARG A C 1
ATOM 718 O O . ARG A 1 93 ? -13.708 -6.280 -32.838 1.00 93.69 93 ARG A O 1
ATOM 725 N N . ILE A 1 94 ? -11.755 -5.759 -31.856 1.00 93.62 94 ILE A N 1
ATOM 726 C CA . ILE A 1 94 ? -11.813 -4.312 -32.076 1.00 93.62 94 ILE A CA 1
ATOM 727 C C . ILE A 1 94 ? -10.888 -3.964 -33.236 1.00 93.62 94 ILE A C 1
ATOM 729 O O . ILE A 1 94 ? -9.681 -4.219 -33.198 1.00 93.62 94 ILE A O 1
ATOM 733 N N . VAL A 1 95 ? -11.477 -3.371 -34.265 1.00 93.00 95 VAL A N 1
ATOM 734 C CA . VAL A 1 95 ? -10.827 -3.016 -35.523 1.00 93.00 95 VAL A CA 1
ATOM 735 C C . VAL A 1 95 ? -11.598 -1.842 -36.151 1.00 93.00 95 VAL A C 1
ATOM 737 O O . VAL A 1 95 ? -12.781 -1.683 -35.837 1.00 93.00 95 VAL A O 1
ATOM 740 N N . PRO A 1 96 ? -10.986 -1.004 -37.006 1.00 90.75 96 PRO A N 1
ATOM 741 C CA . PRO A 1 96 ? -11.736 -0.058 -37.832 1.00 90.75 96 PRO A CA 1
ATOM 742 C C . PRO A 1 96 ? -12.864 -0.729 -38.626 1.00 90.75 96 PRO A C 1
ATOM 744 O O . PRO A 1 96 ? -12.702 -1.848 -39.113 1.00 90.75 96 PRO A O 1
ATOM 747 N N . GLU A 1 97 ? -13.998 -0.038 -38.782 1.00 89.69 97 GLU A N 1
ATOM 748 C CA . GLU A 1 97 ? -15.224 -0.614 -39.365 1.00 89.69 97 GLU A CA 1
ATOM 749 C C . GLU A 1 97 ? -14.992 -1.209 -40.764 1.00 89.69 97 GLU A C 1
ATOM 751 O O . GLU A 1 97 ? -15.479 -2.295 -41.073 1.00 89.69 97 GLU A O 1
ATOM 756 N N . ASN A 1 98 ? -14.160 -0.561 -41.586 1.00 88.94 98 ASN A N 1
ATOM 757 C CA . ASN A 1 98 ? -13.820 -1.021 -42.935 1.00 88.94 98 ASN A CA 1
ATOM 758 C C . ASN A 1 98 ? -13.018 -2.340 -42.974 1.00 88.94 98 ASN A C 1
ATOM 760 O O . ASN A 1 98 ? -12.834 -2.904 -44.047 1.00 88.94 98 ASN A O 1
ATOM 764 N N . MET A 1 99 ? -12.547 -2.845 -41.829 1.00 88.44 99 MET A N 1
ATOM 765 C CA . MET A 1 99 ? -11.786 -4.097 -41.696 1.00 88.44 99 MET A CA 1
ATOM 766 C C . MET A 1 99 ? -12.517 -5.164 -40.863 1.00 88.44 99 MET A C 1
ATOM 768 O O . MET A 1 99 ? -11.951 -6.200 -40.492 1.00 88.44 99 MET A O 1
ATOM 772 N N . ARG A 1 100 ? -13.801 -4.942 -40.563 1.00 84.75 100 ARG A N 1
ATOM 773 C CA . ARG A 1 100 ? -14.614 -5.868 -39.766 1.00 84.75 100 ARG A CA 1
ATOM 774 C C . ARG A 1 100 ? -14.671 -7.278 -40.364 1.00 84.75 100 ARG A C 1
ATOM 776 O O . ARG A 1 100 ? -14.581 -8.251 -39.621 1.00 84.75 100 ARG A O 1
ATOM 783 N N . ALA A 1 101 ? -14.766 -7.389 -41.690 1.00 84.00 101 ALA A N 1
ATOM 784 C CA . ALA A 1 101 ? -14.896 -8.662 -42.405 1.00 84.00 101 ALA A CA 1
ATOM 785 C C . ALA A 1 101 ? -13.555 -9.331 -42.778 1.00 84.00 101 ALA A C 1
ATOM 787 O O . ALA A 1 101 ? -13.556 -10.422 -43.338 1.00 84.00 101 ALA A O 1
ATOM 788 N N . THR A 1 102 ? -12.408 -8.705 -42.495 1.00 80.75 102 THR A N 1
ATOM 789 C CA . THR A 1 102 ? -11.122 -9.061 -43.125 1.00 80.75 102 THR A CA 1
ATOM 790 C C . THR A 1 102 ? -10.112 -9.709 -42.174 1.00 80.75 102 THR A C 1
ATOM 792 O O . THR A 1 102 ? -8.906 -9.555 -42.358 1.00 80.75 102 THR A O 1
ATOM 795 N N . TYR A 1 103 ? -10.558 -10.425 -41.132 1.00 81.56 103 TYR A N 1
ATOM 796 C CA . TYR A 1 103 ? -9.601 -11.090 -40.238 1.00 81.56 103 TYR A CA 1
ATOM 797 C C . TYR A 1 103 ? -8.803 -12.162 -40.985 1.00 81.56 103 TYR A C 1
ATOM 799 O O . TYR A 1 103 ? -9.365 -13.157 -41.439 1.00 81.56 103 TYR A O 1
ATOM 807 N N . LYS A 1 104 ? -7.483 -11.983 -41.056 1.00 81.25 104 LYS A N 1
ATOM 808 C CA . LYS A 1 104 ? -6.549 -13.004 -41.520 1.00 81.25 104 LYS A CA 1
ATOM 809 C C . LYS A 1 104 ? -5.360 -13.042 -40.575 1.00 81.25 104 LYS A C 1
ATOM 811 O O . LYS A 1 104 ? -4.750 -12.010 -40.309 1.00 81.25 104 LYS A O 1
ATOM 816 N N . MET A 1 105 ? -5.024 -14.232 -40.087 1.00 82.50 105 MET A N 1
ATOM 817 C CA . MET A 1 105 ? -3.802 -14.435 -39.319 1.00 82.50 105 MET A CA 1
ATOM 818 C C . MET A 1 105 ? -2.615 -14.464 -40.297 1.00 82.50 105 MET A C 1
ATOM 820 O O . MET A 1 105 ? -2.586 -15.335 -41.167 1.00 82.50 105 MET A O 1
ATOM 824 N N . PRO A 1 106 ? -1.670 -13.509 -40.229 1.00 83.69 106 PRO A N 1
ATOM 825 C CA . PRO A 1 106 ? -0.494 -13.527 -41.086 1.00 83.69 106 PRO A CA 1
ATOM 826 C C . PRO A 1 106 ? 0.413 -14.707 -40.726 1.00 83.69 106 PRO A C 1
ATOM 828 O O . PRO A 1 106 ? 0.802 -14.856 -39.565 1.00 83.69 106 PRO A O 1
ATOM 831 N N . GLU A 1 107 ? 0.789 -15.505 -41.724 1.00 89.88 107 GLU A N 1
ATOM 832 C CA . GLU A 1 107 ? 1.840 -16.517 -41.583 1.00 89.88 107 GLU A CA 1
ATOM 833 C C . GLU A 1 107 ? 3.176 -15.850 -41.228 1.00 89.88 107 GLU A C 1
ATOM 835 O O . GLU A 1 107 ? 3.469 -14.739 -41.676 1.00 89.88 107 GLU A O 1
ATOM 840 N N . GLN A 1 108 ? 3.965 -16.510 -40.382 1.00 95.25 108 GLN A N 1
ATOM 841 C CA . GLN A 1 108 ? 5.249 -16.007 -39.895 1.00 95.25 108 GLN A CA 1
ATOM 842 C C . GLN A 1 108 ? 6.348 -17.002 -40.265 1.00 95.25 108 GLN A C 1
ATOM 844 O O . GLN A 1 108 ? 6.190 -18.202 -40.047 1.00 95.25 108 GLN A O 1
ATOM 849 N N . ASP A 1 109 ? 7.467 -16.503 -40.788 1.00 97.12 109 ASP A N 1
ATOM 850 C CA . ASP A 1 109 ? 8.670 -17.302 -41.019 1.00 97.12 109 ASP A CA 1
ATOM 851 C C . ASP A 1 109 ? 9.615 -17.149 -39.824 1.00 97.12 109 ASP A C 1
ATOM 853 O O . ASP A 1 109 ? 10.135 -16.066 -39.565 1.00 97.12 109 ASP A O 1
ATOM 857 N N . TYR A 1 110 ? 9.835 -18.241 -39.095 1.00 97.94 110 TYR A N 1
ATOM 858 C CA . TYR A 1 110 ? 10.803 -18.309 -37.999 1.00 97.94 110 TYR A CA 1
ATOM 859 C C . TYR A 1 110 ? 12.052 -19.124 -38.360 1.00 97.94 110 TYR A C 1
ATOM 861 O O . TYR A 1 110 ? 12.941 -19.265 -37.525 1.00 97.94 110 TYR A O 1
ATOM 869 N N . ALA A 1 111 ? 12.115 -19.692 -39.566 1.00 97.88 111 ALA A N 1
ATOM 870 C CA . ALA A 1 111 ? 13.185 -20.586 -39.994 1.00 97.88 111 ALA A CA 1
ATOM 871 C C . ALA A 1 111 ? 14.384 -19.827 -40.577 1.00 97.88 111 ALA A C 1
ATOM 873 O O . ALA A 1 111 ? 15.503 -20.336 -40.540 1.00 97.88 111 ALA A O 1
ATOM 874 N N . THR A 1 112 ? 14.175 -18.610 -41.087 1.00 98.31 112 THR A N 1
ATOM 875 C CA . THR A 1 112 ? 15.250 -17.768 -41.631 1.00 98.31 112 THR A CA 1
ATOM 876 C C . THR A 1 112 ? 15.513 -16.534 -40.759 1.00 98.31 112 THR A C 1
ATOM 878 O O . THR A 1 112 ? 14.567 -15.975 -40.195 1.00 98.31 112 THR A O 1
ATOM 881 N N . PRO A 1 113 ? 16.765 -16.033 -40.676 1.00 98.31 113 PRO A N 1
ATOM 882 C CA . PRO A 1 113 ? 17.062 -14.779 -39.980 1.00 98.31 113 PRO A CA 1
ATOM 883 C C . PRO A 1 113 ? 16.204 -13.601 -40.450 1.00 98.31 113 PRO A C 1
ATOM 885 O O . PRO A 1 113 ? 15.667 -12.852 -39.636 1.00 98.31 113 PRO A O 1
ATOM 888 N N . LYS A 1 114 ? 16.023 -13.463 -41.769 1.00 98.44 114 LYS A N 1
ATOM 889 C CA . LYS A 1 114 ? 15.234 -12.383 -42.372 1.00 98.44 114 LYS A CA 1
ATOM 890 C C . LYS A 1 114 ? 13.757 -12.482 -41.986 1.00 98.44 114 LYS A C 1
ATOM 892 O O . LYS A 1 114 ? 13.172 -11.484 -41.565 1.00 98.44 114 LYS A O 1
ATOM 897 N N . GLY A 1 115 ? 13.163 -13.670 -42.108 1.00 98.25 115 GLY A N 1
ATOM 898 C CA . GLY A 1 115 ? 11.777 -13.920 -41.713 1.00 98.25 115 GLY A CA 1
ATOM 899 C C . GLY A 1 115 ? 11.555 -13.642 -40.230 1.00 98.25 115 GLY A C 1
ATOM 900 O O . GLY A 1 115 ? 10.652 -12.887 -39.861 1.00 98.25 115 GLY A O 1
ATOM 901 N N . ALA A 1 116 ? 12.450 -14.147 -39.381 1.00 98.50 116 ALA A N 1
ATOM 902 C CA . ALA A 1 116 ? 12.327 -13.978 -37.944 1.00 98.50 116 ALA A CA 1
ATOM 903 C C . ALA A 1 116 ? 12.533 -12.511 -37.516 1.00 98.50 116 ALA A C 1
ATOM 905 O O . ALA A 1 116 ? 11.830 -12.037 -36.626 1.00 98.50 116 ALA A O 1
ATOM 906 N N . VAL A 1 117 ? 13.408 -11.739 -38.174 1.00 98.50 117 VAL A N 1
ATOM 907 C CA . VAL A 1 117 ? 13.546 -10.282 -37.951 1.00 98.50 117 VAL A CA 1
ATOM 908 C C . VAL A 1 117 ? 12.281 -9.514 -38.353 1.00 98.50 117 VAL A C 1
ATOM 910 O O . VAL A 1 117 ? 11.908 -8.554 -37.675 1.00 98.50 117 VAL A O 1
ATOM 913 N N . ILE A 1 118 ? 11.572 -9.931 -39.407 1.00 97.25 118 ILE A N 1
ATOM 914 C CA . ILE A 1 118 ? 10.256 -9.365 -39.755 1.00 97.25 118 ILE A CA 1
ATOM 915 C C . ILE A 1 118 ? 9.237 -9.698 -38.657 1.00 97.25 118 ILE A C 1
ATOM 917 O O . ILE A 1 118 ? 8.562 -8.800 -38.149 1.00 97.25 118 ILE A O 1
ATOM 921 N N . ALA A 1 119 ? 9.171 -10.957 -38.221 1.00 97.62 119 ALA A N 1
ATOM 922 C CA . ALA A 1 119 ? 8.258 -11.389 -37.163 1.00 97.62 119 ALA A CA 1
ATOM 923 C C . ALA A 1 119 ? 8.554 -10.711 -35.807 1.00 97.62 119 ALA A C 1
ATOM 925 O O . ALA A 1 119 ? 7.634 -10.368 -35.062 1.00 97.62 119 ALA A O 1
ATOM 926 N N . LEU A 1 120 ? 9.821 -10.405 -35.505 1.00 97.81 120 LEU A N 1
ATOM 927 C CA . LEU A 1 120 ? 10.226 -9.661 -34.306 1.00 97.81 120 LEU A CA 1
ATOM 928 C C . LEU A 1 120 ? 9.596 -8.257 -34.253 1.00 97.81 120 LEU A C 1
ATOM 930 O O . LEU A 1 120 ? 9.421 -7.683 -33.174 1.00 97.81 120 LEU A O 1
ATOM 934 N N . GLN A 1 121 ? 9.217 -7.695 -35.401 1.00 96.06 121 GLN A N 1
ATOM 935 C CA . GLN A 1 121 ? 8.588 -6.379 -35.500 1.00 96.06 121 GLN A CA 1
ATOM 936 C C . GLN A 1 121 ? 7.066 -6.408 -35.253 1.00 96.06 121 GLN A C 1
ATOM 938 O O . GLN A 1 121 ? 6.466 -5.356 -35.028 1.00 96.06 121 GLN A O 1
ATOM 943 N N . ASN A 1 122 ? 6.444 -7.587 -35.160 1.00 95.50 122 ASN A N 1
ATOM 944 C CA . ASN A 1 122 ? 4.995 -7.733 -34.998 1.00 95.50 122 ASN A CA 1
ATOM 945 C C . ASN A 1 122 ? 4.458 -7.121 -33.671 1.00 95.50 122 ASN A C 1
ATOM 947 O O . ASN A 1 122 ? 5.130 -7.195 -32.637 1.00 95.50 122 ASN A O 1
ATOM 951 N N . PRO A 1 123 ? 3.257 -6.504 -33.643 1.00 93.50 123 PRO A N 1
ATOM 952 C CA . PRO A 1 123 ? 2.662 -5.948 -32.420 1.00 93.50 123 PRO A CA 1
ATOM 953 C C . PRO A 1 123 ? 2.089 -6.995 -31.441 1.00 93.50 123 PRO A C 1
ATOM 955 O O . PRO A 1 123 ? 1.893 -6.666 -30.267 1.00 93.50 123 PRO A O 1
ATOM 958 N N . ASN A 1 124 ? 1.883 -8.245 -31.859 1.00 94.44 124 ASN A N 1
ATOM 959 C CA . ASN A 1 124 ? 1.503 -9.363 -30.990 1.00 94.44 124 ASN A CA 1
ATOM 960 C C . ASN A 1 124 ? 2.717 -9.919 -30.220 1.00 94.44 124 ASN A C 1
ATOM 962 O O . ASN A 1 124 ? 3.791 -10.127 -30.782 1.00 94.44 124 ASN A O 1
ATOM 966 N N . LEU A 1 125 ? 2.539 -10.163 -28.919 1.00 93.62 125 LEU A N 1
ATOM 967 C CA . LEU A 1 125 ? 3.608 -10.618 -28.024 1.00 93.62 125 LEU A CA 1
ATOM 968 C C . LEU A 1 125 ? 4.113 -12.032 -28.351 1.00 93.62 125 LEU A C 1
ATOM 970 O O . LEU A 1 125 ? 5.321 -12.257 -28.285 1.00 93.62 125 LEU A O 1
ATOM 974 N N . ASP A 1 126 ? 3.231 -12.951 -28.738 1.00 94.25 126 ASP A N 1
ATOM 975 C CA . ASP A 1 126 ? 3.585 -14.351 -29.004 1.00 94.25 126 ASP A CA 1
ATOM 976 C C . ASP A 1 126 ? 4.415 -14.480 -30.284 1.00 94.25 126 ASP A C 1
ATOM 978 O O . ASP A 1 126 ? 5.467 -15.122 -30.284 1.00 94.25 126 ASP A O 1
ATOM 982 N N . VAL A 1 127 ? 4.020 -13.773 -31.350 1.00 96.56 127 VAL A N 1
ATOM 983 C CA . VAL A 1 127 ? 4.787 -13.701 -32.602 1.00 96.56 127 VAL A CA 1
ATOM 984 C C . VAL A 1 127 ? 6.193 -13.165 -32.335 1.00 96.56 127 VAL A C 1
ATOM 986 O O . VAL A 1 127 ? 7.174 -13.757 -32.792 1.00 96.56 127 VAL A O 1
ATOM 989 N N . ARG A 1 128 ? 6.307 -12.093 -31.537 1.00 95.75 128 ARG A N 1
ATOM 990 C CA . ARG A 1 128 ? 7.613 -11.558 -31.131 1.00 95.75 128 ARG A CA 1
ATOM 991 C C . ARG A 1 128 ? 8.417 -12.543 -30.307 1.00 95.75 128 ARG A C 1
ATOM 993 O O . ARG A 1 128 ? 9.630 -12.617 -30.476 1.00 95.75 128 ARG A O 1
ATOM 1000 N N . ARG A 1 129 ? 7.773 -13.272 -29.393 1.00 96.94 129 ARG A N 1
ATOM 1001 C CA . ARG A 1 129 ? 8.448 -14.243 -28.533 1.00 96.94 129 ARG A CA 1
ATOM 1002 C C . ARG A 1 129 ? 9.026 -15.386 -29.361 1.00 96.94 129 ARG A C 1
ATOM 1004 O O . ARG A 1 129 ? 10.189 -15.715 -29.146 1.00 96.94 129 ARG A O 1
ATOM 1011 N N . HIS A 1 130 ? 8.269 -15.939 -30.309 1.00 98.00 130 HIS A N 1
ATOM 1012 C CA . HIS A 1 130 ? 8.762 -16.970 -31.228 1.00 98.00 130 HIS A CA 1
ATOM 1013 C C . HIS A 1 130 ? 9.924 -16.461 -32.085 1.00 98.00 130 HIS A C 1
ATOM 1015 O O . HIS A 1 130 ? 10.964 -17.113 -32.140 1.00 98.00 130 HIS A O 1
ATOM 1021 N N . ALA A 1 131 ? 9.802 -15.259 -32.653 1.00 98.44 131 ALA A N 1
ATOM 1022 C CA . ALA A 1 131 ? 10.885 -14.619 -33.397 1.00 98.44 131 ALA A CA 1
ATOM 1023 C C . ALA A 1 131 ? 12.151 -14.437 -32.547 1.00 98.44 131 ALA A C 1
ATOM 1025 O O . ALA A 1 131 ? 13.251 -14.770 -32.976 1.00 98.44 131 ALA A O 1
ATOM 1026 N N . PHE A 1 132 ? 11.992 -13.960 -31.312 1.00 98.00 132 PHE A N 1
ATOM 1027 C CA . PHE A 1 132 ? 13.091 -13.789 -30.371 1.00 98.00 132 PHE A CA 1
ATOM 1028 C C . PHE A 1 132 ? 13.776 -15.125 -30.030 1.00 98.00 132 PHE A C 1
ATOM 1030 O O . PHE A 1 132 ? 15.005 -15.175 -29.993 1.00 98.00 132 PHE A O 1
ATOM 1037 N N . VAL A 1 133 ? 13.013 -16.206 -29.793 1.00 98.19 133 VAL A N 1
ATOM 1038 C CA . VAL A 1 133 ? 13.583 -17.554 -29.574 1.00 98.19 133 VAL A CA 1
ATOM 1039 C C . VAL A 1 133 ? 14.378 -17.991 -30.795 1.00 98.19 133 VAL A C 1
ATOM 1041 O O . VAL A 1 133 ? 15.532 -18.381 -30.646 1.00 98.19 133 VAL A O 1
ATOM 1044 N N . ALA A 1 134 ? 13.774 -17.902 -31.981 1.00 98.56 134 ALA A N 1
ATOM 1045 C CA . ALA A 1 134 ? 14.380 -18.344 -33.228 1.00 98.56 134 ALA A CA 1
ATOM 1046 C C . ALA A 1 134 ? 15.699 -17.612 -33.505 1.00 98.56 134 ALA A C 1
ATOM 1048 O O . ALA A 1 134 ? 16.730 -18.255 -33.672 1.00 98.56 134 ALA A O 1
ATOM 1049 N N . LEU A 1 135 ? 15.696 -16.276 -33.450 1.00 98.62 135 LEU A N 1
ATOM 1050 C CA . LEU A 1 135 ? 16.886 -15.454 -33.693 1.00 98.62 135 LEU A CA 1
ATOM 1051 C C . LEU A 1 135 ? 17.989 -15.699 -32.660 1.00 98.62 135 LEU A C 1
ATOM 1053 O O . LEU A 1 135 ? 19.163 -15.727 -33.013 1.00 98.62 135 LEU A O 1
ATOM 1057 N N . THR A 1 136 ? 17.624 -15.911 -31.392 1.00 96.94 136 THR A N 1
ATOM 1058 C CA . THR A 1 136 ? 18.604 -16.271 -30.357 1.00 96.94 136 THR A CA 1
ATOM 1059 C C . THR A 1 136 ? 19.203 -17.654 -30.629 1.00 96.94 136 THR A C 1
ATOM 1061 O O . THR A 1 136 ? 20.411 -17.829 -30.513 1.00 96.94 136 THR A O 1
ATOM 1064 N N . GLY A 1 137 ? 18.377 -18.629 -31.026 1.00 97.44 137 GLY A N 1
ATOM 1065 C CA . GLY A 1 137 ? 18.817 -19.986 -31.367 1.00 97.44 137 GLY A CA 1
ATOM 1066 C C . GLY A 1 137 ? 19.686 -20.055 -32.627 1.00 97.44 137 GLY A C 1
ATOM 1067 O O . GLY A 1 137 ? 20.588 -20.881 -32.701 1.00 97.44 137 GLY A O 1
ATOM 1068 N N . MET A 1 138 ? 19.460 -19.156 -33.588 1.00 97.69 138 MET A N 1
ATOM 1069 C CA . MET A 1 138 ? 20.288 -18.987 -34.790 1.00 97.69 138 MET A CA 1
ATOM 1070 C C . MET A 1 138 ? 21.696 -18.443 -34.488 1.00 97.69 138 MET A C 1
ATOM 1072 O O . MET A 1 138 ? 22.605 -18.610 -35.309 1.00 97.69 138 MET A O 1
ATOM 1076 N N . GLY A 1 139 ? 21.884 -17.782 -33.341 1.00 95.94 139 GLY A N 1
ATOM 1077 C CA . GLY A 1 139 ? 23.166 -17.230 -32.908 1.00 95.94 139 GLY A CA 1
ATOM 1078 C C . GLY A 1 139 ? 23.778 -16.270 -33.933 1.00 95.94 139 GLY A C 1
ATOM 1079 O O . GLY A 1 139 ? 23.120 -15.356 -34.429 1.00 95.94 139 GLY A O 1
ATOM 1080 N N . GLU A 1 140 ? 25.046 -16.497 -34.274 1.00 96.06 140 GLU A N 1
ATOM 1081 C CA . GLU A 1 140 ? 25.838 -15.636 -35.166 1.00 96.06 140 GLU A CA 1
ATOM 1082 C C . GLU A 1 140 ? 25.200 -15.443 -36.554 1.00 96.06 140 GLU A C 1
ATOM 1084 O O . GLU A 1 140 ? 25.282 -14.359 -37.133 1.00 96.06 140 GLU A O 1
ATOM 1089 N N . SER A 1 141 ? 24.481 -16.450 -37.065 1.00 97.25 141 SER A N 1
ATOM 1090 C CA . SER A 1 141 ? 23.818 -16.366 -38.377 1.00 97.25 141 SER A CA 1
ATOM 1091 C C . SER A 1 141 ? 22.705 -15.309 -38.442 1.00 97.25 141 SER A C 1
ATOM 1093 O O . SER A 1 141 ? 22.356 -14.850 -39.530 1.00 97.25 141 SER A O 1
ATOM 1095 N N . ALA A 1 142 ? 22.174 -14.874 -37.292 1.00 97.94 142 ALA A N 1
ATOM 1096 C CA . ALA A 1 142 ? 21.154 -13.832 -37.215 1.00 97.94 142 ALA A CA 1
ATOM 1097 C C . ALA A 1 142 ? 21.721 -12.403 -37.141 1.00 97.94 142 ALA A C 1
ATOM 1099 O O . ALA A 1 142 ? 20.980 -11.443 -37.373 1.00 97.94 142 ALA A O 1
ATOM 1100 N N . ILE A 1 143 ? 23.013 -12.237 -36.830 1.00 98.19 143 ILE A N 1
ATOM 1101 C CA . ILE A 1 143 ? 23.596 -10.927 -36.497 1.00 98.19 143 ILE A CA 1
ATOM 1102 C C . ILE A 1 143 ? 23.487 -9.946 -37.658 1.00 98.19 143 ILE A C 1
ATOM 1104 O O . ILE A 1 143 ? 23.074 -8.813 -37.438 1.00 98.19 143 ILE A O 1
ATOM 1108 N N . ALA A 1 144 ? 23.789 -10.370 -38.887 1.00 98.06 144 ALA A N 1
ATOM 1109 C CA . ALA A 1 144 ? 23.769 -9.473 -40.043 1.00 98.06 144 ALA A CA 1
ATOM 1110 C C . ALA A 1 144 ? 22.377 -8.857 -40.294 1.00 98.06 144 ALA A C 1
ATOM 1112 O O . ALA A 1 144 ? 22.268 -7.676 -40.618 1.00 98.06 144 ALA A O 1
ATOM 1113 N N . GLU A 1 145 ? 21.298 -9.629 -40.120 1.00 98.44 145 GLU A N 1
ATOM 1114 C CA . GLU A 1 145 ? 19.927 -9.120 -40.284 1.00 98.44 145 GLU A CA 1
ATOM 1115 C C . GLU A 1 145 ? 19.478 -8.269 -39.086 1.00 98.44 145 GLU A C 1
ATOM 1117 O O . GLU A 1 145 ? 18.812 -7.245 -39.258 1.00 98.44 145 GLU A O 1
ATOM 1122 N N . LEU A 1 146 ? 19.886 -8.637 -37.870 1.00 98.62 146 LEU A N 1
ATOM 1123 C CA . LEU A 1 146 ? 19.635 -7.840 -36.669 1.00 98.62 146 LEU A CA 1
ATOM 1124 C C . LEU A 1 146 ? 20.373 -6.494 -36.699 1.00 98.62 146 LEU A C 1
ATOM 1126 O O . LEU A 1 146 ? 19.807 -5.482 -36.292 1.00 98.62 146 LEU A O 1
ATOM 1130 N N . GLU A 1 147 ? 21.608 -6.461 -37.202 1.00 98.31 147 GLU A N 1
ATOM 1131 C CA . GLU A 1 147 ? 22.412 -5.245 -37.345 1.00 98.31 147 GLU A CA 1
ATOM 1132 C C . GLU A 1 147 ? 21.776 -4.272 -38.340 1.00 98.31 147 GLU A C 1
ATOM 1134 O O . GLU A 1 147 ? 21.717 -3.071 -38.069 1.00 98.31 147 GLU A O 1
ATOM 1139 N N . LYS A 1 148 ? 21.208 -4.776 -39.444 1.00 98.38 148 LYS A N 1
ATOM 1140 C CA . LYS A 1 148 ? 20.391 -3.953 -40.350 1.00 98.38 148 LYS A CA 1
ATOM 1141 C C . LYS A 1 148 ? 19.227 -3.321 -39.589 1.00 98.38 148 LYS A C 1
ATOM 1143 O O . LYS A 1 148 ? 19.075 -2.105 -39.614 1.00 98.38 148 LYS A O 1
ATOM 1148 N N . LEU A 1 149 ? 18.457 -4.110 -38.832 1.00 98.44 149 LEU A N 1
ATOM 1149 C CA . LEU A 1 149 ? 17.331 -3.573 -38.060 1.00 98.44 149 LEU A CA 1
ATOM 1150 C C . LEU A 1 149 ? 17.776 -2.541 -37.004 1.00 98.44 149 LEU A C 1
ATOM 1152 O O . LEU A 1 149 ? 17.111 -1.519 -36.819 1.00 98.44 149 LEU A O 1
ATOM 1156 N N . TRP A 1 150 ? 18.900 -2.788 -36.329 1.00 98.19 150 TRP A N 1
ATOM 1157 C CA . TRP A 1 150 ? 19.493 -1.890 -35.335 1.00 98.19 150 TRP A CA 1
ATOM 1158 C C . TRP A 1 150 ? 19.959 -0.556 -35.932 1.00 98.19 150 TRP A C 1
ATOM 1160 O O . TRP A 1 150 ? 19.749 0.497 -35.321 1.00 98.19 150 TRP A O 1
ATOM 1170 N N . SER A 1 151 ? 20.581 -0.592 -37.110 1.00 96.31 151 SER A N 1
ATOM 1171 C CA . SER A 1 151 ? 21.220 0.571 -37.734 1.00 96.31 151 SER A CA 1
ATOM 1172 C C . SER A 1 151 ? 20.268 1.407 -38.587 1.00 96.31 151 SER A C 1
ATOM 1174 O O . SER A 1 151 ? 20.389 2.631 -38.586 1.00 96.31 151 SER A O 1
ATOM 1176 N N . THR A 1 152 ? 19.304 0.789 -39.280 1.00 95.75 152 THR A N 1
ATOM 1177 C CA . THR A 1 152 ? 18.514 1.485 -40.311 1.00 95.75 152 THR A CA 1
ATOM 1178 C C . THR A 1 152 ? 17.065 1.770 -39.929 1.00 95.75 152 THR A C 1
ATOM 1180 O O . THR A 1 152 ? 16.414 2.565 -40.605 1.00 95.75 152 THR A O 1
ATOM 1183 N N . SER A 1 153 ? 16.511 1.134 -38.888 1.00 96.50 153 SER A N 1
ATOM 1184 C CA . SER A 1 153 ? 15.100 1.346 -38.539 1.00 96.50 153 SER A CA 1
ATOM 1185 C C . SER A 1 153 ? 14.851 2.774 -38.032 1.00 96.50 153 SER A C 1
ATOM 1187 O O . SER A 1 153 ? 15.467 3.176 -37.043 1.00 96.50 153 SER A O 1
ATOM 1189 N N . PRO A 1 154 ? 13.872 3.515 -38.587 1.00 94.69 154 PRO A N 1
ATOM 1190 C CA . PRO A 1 154 ? 13.481 4.820 -38.055 1.00 94.69 154 PRO A CA 1
ATOM 1191 C C . PRO A 1 154 ? 12.695 4.705 -36.739 1.00 94.69 154 PRO A C 1
ATOM 1193 O O . PRO A 1 154 ? 12.540 5.684 -36.017 1.00 94.69 154 PRO A O 1
ATOM 1196 N N . ASN A 1 155 ? 12.179 3.515 -36.414 1.00 93.44 155 ASN A N 1
ATOM 1197 C CA . ASN A 1 155 ? 11.437 3.275 -35.184 1.00 93.44 155 ASN A CA 1
ATOM 1198 C C . ASN A 1 155 ? 12.391 2.777 -34.079 1.00 93.44 155 ASN A C 1
ATOM 1200 O O . ASN A 1 155 ? 12.887 1.644 -34.188 1.00 93.44 155 ASN A O 1
ATOM 1204 N N . PRO A 1 156 ? 12.612 3.551 -32.997 1.00 94.75 156 PRO A N 1
ATOM 1205 C CA . PRO A 1 156 ? 13.521 3.163 -31.921 1.00 94.75 156 PRO A CA 1
ATOM 1206 C C . PRO A 1 156 ? 13.081 1.881 -31.210 1.00 94.75 156 PRO A C 1
ATOM 1208 O O . PRO A 1 156 ? 13.925 1.115 -30.763 1.00 94.75 156 PRO A O 1
ATOM 1211 N N . ARG A 1 157 ? 11.785 1.540 -31.187 1.00 93.06 157 ARG A N 1
ATOM 1212 C CA . ARG A 1 157 ? 11.335 0.263 -30.606 1.00 93.06 157 ARG A CA 1
ATOM 1213 C C . ARG A 1 157 ? 11.837 -0.942 -31.395 1.00 93.06 157 ARG A C 1
ATOM 1215 O O . ARG A 1 157 ? 12.192 -1.949 -30.792 1.00 93.06 157 ARG A O 1
ATOM 1222 N N . MET A 1 158 ? 11.896 -0.861 -32.725 1.00 96.44 158 MET A N 1
ATOM 1223 C CA . MET A 1 158 ? 12.408 -1.980 -33.526 1.00 96.44 158 MET A CA 1
ATOM 1224 C C . MET A 1 158 ? 13.921 -2.126 -33.350 1.00 96.44 158 MET A C 1
ATOM 1226 O O . MET A 1 158 ? 14.413 -3.243 -33.201 1.00 96.44 158 MET A O 1
ATOM 1230 N N . ARG A 1 159 ? 14.638 -0.997 -33.239 1.00 98.19 159 ARG A N 1
ATOM 1231 C CA . ARG A 1 159 ? 16.059 -0.980 -32.863 1.00 98.19 159 ARG A CA 1
ATOM 1232 C C . ARG A 1 159 ? 16.265 -1.620 -31.487 1.00 98.19 159 ARG A C 1
ATOM 1234 O O . ARG A 1 159 ? 17.090 -2.513 -31.348 1.00 98.19 159 ARG A O 1
ATOM 1241 N N . ALA A 1 160 ? 15.464 -1.244 -30.489 1.00 97.38 160 ALA A N 1
ATOM 1242 C CA . ALA A 1 160 ? 15.512 -1.818 -29.144 1.00 97.38 160 ALA A CA 1
ATOM 1243 C C . ALA A 1 160 ? 15.269 -3.339 -29.136 1.00 97.38 160 ALA A C 1
ATOM 1245 O O . ALA A 1 160 ? 15.946 -4.066 -28.410 1.00 97.38 160 ALA A O 1
ATOM 1246 N N . ARG A 1 161 ? 14.349 -3.845 -29.969 1.00 96.94 161 ARG A N 1
ATOM 1247 C CA . ARG A 1 161 ? 14.113 -5.292 -30.118 1.00 96.94 161 ARG A CA 1
ATOM 1248 C C . ARG A 1 161 ? 15.309 -6.010 -30.737 1.00 96.94 161 ARG A C 1
ATOM 1250 O O . ARG A 1 161 ? 15.684 -7.066 -30.235 1.00 96.94 161 ARG A O 1
ATOM 1257 N N . ALA A 1 162 ? 15.924 -5.432 -31.771 1.00 98.38 162 ALA A N 1
ATOM 1258 C CA . ALA A 1 162 ? 17.154 -5.968 -32.349 1.00 98.38 162 ALA A CA 1
ATOM 1259 C C . ALA A 1 162 ? 18.280 -6.012 -31.307 1.00 98.38 162 ALA A C 1
ATOM 1261 O O . ALA A 1 162 ? 18.885 -7.061 -31.096 1.00 98.38 162 ALA A O 1
ATOM 1262 N N . LEU A 1 163 ? 18.487 -4.906 -30.583 1.00 98.19 163 LEU A N 1
ATOM 1263 C CA . LEU A 1 163 ? 19.472 -4.793 -29.507 1.00 98.19 163 LEU A CA 1
ATOM 1264 C C . LEU A 1 163 ? 19.276 -5.861 -28.422 1.00 98.19 163 LEU A C 1
ATOM 1266 O O . LEU A 1 163 ? 20.258 -6.402 -27.922 1.00 98.19 163 LEU A O 1
ATOM 1270 N N . TRP A 1 164 ? 18.031 -6.194 -28.069 1.00 97.12 164 TRP A N 1
ATOM 1271 C CA . TRP A 1 164 ? 17.740 -7.218 -27.059 1.00 97.12 164 TRP A CA 1
ATOM 1272 C C . TRP A 1 164 ? 18.184 -8.627 -27.470 1.00 97.12 164 TRP A C 1
ATOM 1274 O O . TRP A 1 164 ? 18.503 -9.446 -26.609 1.00 97.12 164 TRP A O 1
ATOM 1284 N N . VAL A 1 165 ? 18.199 -8.915 -28.775 1.00 97.88 165 VAL A N 1
ATOM 1285 C CA . VAL A 1 165 ? 18.737 -10.171 -29.312 1.00 97.88 165 VAL A CA 1
ATOM 1286 C C . VAL A 1 165 ? 20.255 -10.073 -29.467 1.00 97.88 165 VAL A C 1
ATOM 1288 O O . VAL A 1 165 ? 20.977 -10.950 -29.002 1.00 97.88 165 VAL A O 1
ATOM 1291 N N . LEU A 1 166 ? 20.757 -8.979 -30.050 1.00 97.81 166 LEU A N 1
ATOM 1292 C CA . LEU A 1 166 ? 22.190 -8.743 -30.259 1.00 97.81 166 LEU A CA 1
ATOM 1293 C C . LEU A 1 166 ? 22.989 -8.765 -28.950 1.00 97.81 166 LEU A C 1
ATOM 1295 O O . LEU A 1 166 ? 24.116 -9.259 -28.929 1.00 97.81 166 LEU A O 1
ATOM 1299 N N . SER A 1 167 ? 22.404 -8.296 -27.845 1.00 96.12 167 SER 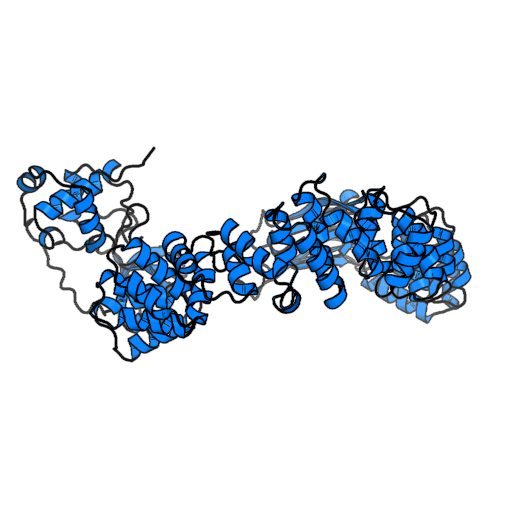A N 1
ATOM 1300 C CA . SER A 1 167 ? 23.037 -8.317 -26.522 1.00 96.12 167 SER A CA 1
ATOM 1301 C C . SER A 1 167 ? 23.296 -9.722 -25.976 1.00 96.12 167 SER A C 1
ATOM 1303 O O . SER A 1 167 ? 24.067 -9.863 -25.033 1.00 96.12 167 SER A O 1
ATOM 1305 N N . LYS A 1 168 ? 22.684 -10.757 -26.562 1.00 94.31 168 LYS A N 1
ATOM 1306 C CA . LYS A 1 168 ? 22.871 -12.169 -26.198 1.00 94.31 168 LYS A CA 1
ATOM 1307 C C . LYS A 1 168 ? 23.879 -12.887 -27.103 1.00 94.31 168 LYS A C 1
ATOM 1309 O O . LYS A 1 168 ? 24.132 -14.069 -26.897 1.00 94.31 168 LYS A O 1
ATOM 1314 N N . SER A 1 169 ? 24.444 -12.188 -28.089 1.00 93.00 169 SER A N 1
ATOM 1315 C CA . SER A 1 169 ? 25.475 -12.714 -28.992 1.00 93.00 169 SER A CA 1
ATOM 1316 C C . SER A 1 169 ? 26.895 -12.459 -28.472 1.00 93.00 169 SER A C 1
ATOM 1318 O O . SER A 1 169 ? 27.099 -11.688 -27.530 1.00 93.00 169 SER A O 1
ATOM 1320 N N . THR A 1 170 ? 27.901 -13.036 -29.133 1.00 90.56 170 THR A N 1
ATOM 1321 C CA . THR A 1 170 ? 29.319 -12.780 -28.812 1.00 90.56 170 THR A CA 1
ATOM 1322 C C . THR A 1 170 ? 29.730 -11.319 -29.044 1.00 90.56 170 THR A C 1
ATOM 1324 O O . THR A 1 170 ? 30.642 -10.807 -28.397 1.00 90.56 170 THR A O 1
ATOM 1327 N N . THR A 1 171 ? 29.003 -10.608 -29.908 1.00 92.56 171 THR A N 1
ATOM 1328 C CA . THR A 1 171 ? 29.246 -9.199 -30.257 1.00 92.56 171 THR A CA 1
ATOM 1329 C C . THR A 1 171 ? 28.533 -8.198 -29.339 1.00 92.56 171 THR A C 1
ATOM 1331 O O . THR A 1 171 ? 28.576 -6.991 -29.585 1.00 92.56 171 THR A O 1
ATOM 1334 N N . ALA A 1 172 ? 27.910 -8.657 -28.246 1.00 94.50 172 ALA A N 1
ATOM 1335 C CA . ALA A 1 172 ? 27.149 -7.809 -27.329 1.00 94.50 172 ALA A CA 1
ATOM 1336 C C . ALA A 1 172 ? 27.882 -6.530 -26.866 1.00 94.50 172 ALA A C 1
ATOM 1338 O O . ALA A 1 172 ? 27.251 -5.470 -26.884 1.00 94.50 172 ALA A O 1
ATOM 1339 N N . PRO A 1 173 ? 29.187 -6.548 -26.505 1.00 94.06 173 PRO A N 1
ATOM 1340 C CA . PRO A 1 173 ? 29.884 -5.338 -26.063 1.00 94.06 173 PRO A CA 1
ATOM 1341 C C . PRO A 1 173 ? 29.842 -4.179 -27.071 1.00 94.06 173 PRO A C 1
ATOM 1343 O O . PRO A 1 173 ? 29.701 -3.031 -26.648 1.00 94.06 173 PRO A O 1
ATOM 1346 N N . LYS A 1 174 ? 29.903 -4.469 -28.383 1.00 94.94 174 LYS A N 1
ATOM 1347 C CA . LYS A 1 174 ? 29.785 -3.465 -29.458 1.00 94.94 174 LYS A CA 1
ATOM 1348 C C . LYS A 1 174 ? 28.442 -2.746 -29.349 1.00 94.94 174 LYS A C 1
ATOM 1350 O O . LYS A 1 174 ? 28.395 -1.536 -29.143 1.00 94.94 174 LYS A O 1
ATOM 1355 N N . TYR A 1 175 ? 27.349 -3.504 -29.407 1.00 96.88 175 TYR A N 1
ATOM 1356 C CA . TYR A 1 175 ? 25.999 -2.942 -29.456 1.00 96.88 175 TYR A CA 1
ATOM 1357 C C . TYR A 1 175 ? 25.563 -2.297 -28.140 1.00 96.88 175 TYR A C 1
ATOM 1359 O O . TYR A 1 175 ? 24.853 -1.294 -28.157 1.00 96.88 175 TYR A O 1
ATOM 1367 N N . LEU A 1 176 ? 26.020 -2.811 -26.994 1.00 96.94 176 LEU A N 1
ATOM 1368 C CA . LEU A 1 176 ? 25.798 -2.161 -25.701 1.00 96.94 176 LEU A CA 1
ATOM 1369 C C . LEU A 1 176 ? 26.499 -0.795 -25.635 1.00 96.94 176 LEU A C 1
ATOM 1371 O O . LEU A 1 176 ? 25.900 0.172 -25.167 1.00 96.94 176 LEU A O 1
ATOM 1375 N N . SER A 1 177 ? 27.732 -0.696 -26.147 1.00 95.56 177 SER A N 1
ATOM 1376 C CA . SER A 1 177 ? 28.459 0.575 -26.238 1.00 95.56 177 SER A CA 1
ATOM 1377 C C . SER A 1 177 ? 27.799 1.550 -27.218 1.00 95.56 177 SER A C 1
ATOM 1379 O O . SER A 1 177 ? 27.711 2.741 -26.931 1.00 95.56 177 SER A O 1
ATOM 1381 N N . GLU A 1 178 ? 27.321 1.078 -28.368 1.00 97.06 178 GLU A N 1
ATOM 1382 C CA . GLU A 1 178 ? 26.583 1.916 -29.323 1.00 97.06 178 GLU A CA 1
ATOM 1383 C C . GLU A 1 178 ? 25.262 2.426 -28.732 1.00 97.06 178 GLU A C 1
ATOM 1385 O O . GLU A 1 178 ? 24.904 3.588 -28.920 1.00 97.06 178 GLU A O 1
ATOM 1390 N N . ALA A 1 179 ? 24.545 1.581 -27.985 1.00 97.56 179 ALA A N 1
ATOM 1391 C CA . ALA A 1 179 ? 23.267 1.933 -27.379 1.00 97.56 179 ALA A CA 1
ATOM 1392 C C . ALA A 1 179 ? 23.394 3.063 -26.349 1.00 97.56 179 ALA A C 1
ATOM 1394 O O . ALA A 1 179 ? 22.593 3.995 -26.379 1.00 97.56 179 ALA A O 1
ATOM 1395 N N . ILE A 1 180 ? 24.406 3.028 -25.473 1.00 95.75 180 ILE A N 1
ATOM 1396 C CA . ILE A 1 180 ? 24.595 4.085 -24.463 1.00 95.75 180 ILE A CA 1
ATOM 1397 C C . ILE A 1 180 ? 25.055 5.425 -25.060 1.00 95.75 180 ILE A C 1
ATOM 1399 O O . ILE A 1 180 ? 24.813 6.471 -24.464 1.00 95.75 180 ILE A O 1
ATOM 1403 N N . ASN A 1 181 ? 25.667 5.405 -26.247 1.00 96.44 181 ASN A N 1
ATOM 1404 C CA . ASN A 1 181 ? 26.097 6.605 -26.971 1.00 96.44 181 ASN A CA 1
ATOM 1405 C C . ASN A 1 181 ? 25.027 7.136 -27.941 1.00 96.44 181 ASN A C 1
ATOM 1407 O O . ASN A 1 181 ? 25.231 8.156 -28.597 1.00 96.44 181 ASN A O 1
ATOM 1411 N N . ASN A 1 182 ? 23.887 6.453 -28.055 1.00 97.25 182 ASN A N 1
ATOM 1412 C CA . ASN A 1 182 ? 22.797 6.862 -28.931 1.00 97.25 182 ASN A CA 1
ATOM 1413 C C . ASN A 1 182 ? 22.140 8.157 -28.421 1.00 97.25 182 ASN A C 1
ATOM 1415 O O . ASN A 1 182 ? 21.970 8.286 -27.215 1.00 97.25 182 ASN A O 1
ATOM 1419 N N . PRO A 1 183 ? 21.714 9.101 -29.278 1.00 96.31 183 PRO A N 1
ATOM 1420 C CA . PRO A 1 183 ? 21.009 10.301 -28.818 1.00 96.31 183 PRO A CA 1
ATOM 1421 C C . PRO A 1 183 ? 19.629 10.017 -28.198 1.00 96.31 183 PRO A C 1
ATOM 1423 O O . PRO A 1 183 ? 19.160 10.818 -27.393 1.00 96.31 183 PRO A O 1
ATOM 1426 N N . ASP A 1 184 ? 18.977 8.901 -28.546 1.00 97.00 184 ASP A N 1
ATOM 1427 C CA . ASP A 1 184 ? 17.662 8.536 -28.012 1.00 97.00 184 ASP A CA 1
ATOM 1428 C C . ASP A 1 184 ? 17.780 7.959 -26.582 1.00 97.00 184 ASP A C 1
ATOM 1430 O O . ASP A 1 184 ? 18.396 6.899 -26.396 1.00 97.00 184 ASP A O 1
ATOM 1434 N N . PRO A 1 185 ? 17.171 8.597 -25.562 1.00 97.50 185 PRO A N 1
ATOM 1435 C CA . PRO A 1 185 ? 17.238 8.124 -24.180 1.00 97.50 185 PRO A CA 1
ATOM 1436 C C . PRO A 1 185 ? 16.639 6.723 -23.985 1.00 97.50 185 PRO A C 1
ATOM 1438 O O . PRO A 1 185 ? 17.135 5.963 -23.151 1.00 97.50 185 PRO A O 1
ATOM 1441 N N . ASP A 1 186 ? 15.628 6.326 -24.765 1.00 95.94 186 ASP A N 1
ATOM 1442 C CA . ASP A 1 186 ? 15.009 5.003 -24.633 1.00 95.94 186 ASP A CA 1
ATOM 1443 C C . ASP A 1 186 ? 15.964 3.894 -25.115 1.00 95.94 186 ASP A C 1
ATOM 1445 O O . ASP A 1 186 ? 15.966 2.785 -24.564 1.00 95.94 186 ASP A O 1
ATOM 1449 N N . LEU A 1 187 ? 16.840 4.190 -26.085 1.00 98.12 187 LEU A N 1
ATOM 1450 C CA . LEU A 1 187 ? 17.885 3.262 -26.530 1.00 98.12 187 LEU A CA 1
ATOM 1451 C C . LEU A 1 187 ? 19.039 3.171 -25.529 1.00 98.12 187 LEU A C 1
ATOM 1453 O O . LEU A 1 187 ? 19.500 2.057 -25.270 1.00 98.12 187 LEU A O 1
ATOM 1457 N N . LYS A 1 188 ? 19.426 4.279 -24.882 1.00 98.38 188 LYS A N 1
ATOM 1458 C CA . LYS A 1 188 ? 20.384 4.252 -23.759 1.00 98.38 188 LYS A CA 1
ATOM 1459 C C . LYS A 1 188 ? 19.874 3.375 -22.616 1.00 98.38 188 LYS A C 1
ATOM 1461 O O . LYS A 1 188 ? 20.584 2.485 -22.145 1.00 98.38 188 LYS A O 1
ATOM 1466 N N . ILE A 1 189 ? 18.614 3.576 -22.216 1.00 98.06 189 ILE A N 1
ATOM 1467 C CA . ILE A 1 189 ? 17.939 2.784 -21.177 1.00 98.06 189 ILE A CA 1
ATOM 1468 C C . ILE A 1 189 ? 17.891 1.305 -21.570 1.00 98.06 189 ILE A C 1
ATOM 1470 O O . ILE A 1 189 ? 18.193 0.432 -20.752 1.00 98.06 189 ILE A O 1
ATOM 1474 N N . THR A 1 190 ? 17.533 1.004 -22.820 1.00 97.62 190 THR A N 1
ATOM 1475 C CA . THR A 1 190 ? 17.499 -0.379 -23.316 1.00 97.62 190 THR A CA 1
ATOM 1476 C C . THR A 1 190 ? 18.886 -1.016 -23.264 1.00 97.62 190 THR A C 1
ATOM 1478 O O . THR A 1 190 ? 19.007 -2.141 -22.780 1.00 97.62 190 THR A O 1
ATOM 1481 N N . GLY A 1 191 ? 19.931 -0.295 -23.682 1.00 97.44 191 GLY A N 1
ATOM 1482 C CA . GLY A 1 191 ? 21.321 -0.741 -23.587 1.00 97.44 191 GLY A CA 1
ATOM 1483 C C . GLY A 1 191 ? 21.728 -1.072 -22.155 1.00 97.44 191 GLY A C 1
ATOM 1484 O O . GLY A 1 191 ? 22.238 -2.158 -21.894 1.00 97.44 191 GLY A O 1
ATOM 1485 N N . LEU A 1 192 ? 21.410 -0.200 -21.198 1.00 97.31 192 LEU A N 1
ATOM 1486 C CA . LEU A 1 192 ? 21.722 -0.440 -19.790 1.00 97.31 192 LEU A CA 1
ATOM 1487 C C . LEU A 1 192 ? 20.975 -1.657 -19.212 1.00 97.31 192 LEU A C 1
ATOM 1489 O O . LEU A 1 192 ? 21.552 -2.469 -18.486 1.00 97.31 192 LEU A O 1
ATOM 1493 N N . ARG A 1 193 ? 19.695 -1.829 -19.559 1.00 97.44 193 ARG A N 1
ATOM 1494 C CA . ARG A 1 193 ? 18.903 -3.001 -19.145 1.00 97.44 193 ARG A CA 1
ATOM 1495 C C . ARG A 1 193 ? 19.431 -4.294 -19.757 1.00 97.44 193 ARG A C 1
ATOM 1497 O O . ARG A 1 193 ? 19.480 -5.304 -19.059 1.00 97.44 193 ARG A O 1
ATOM 1504 N N . ALA A 1 194 ? 19.839 -4.251 -21.022 1.00 96.75 194 ALA A N 1
ATOM 1505 C CA . ALA A 1 194 ? 20.425 -5.387 -21.722 1.00 96.75 194 ALA A CA 1
ATOM 1506 C C . ALA A 1 194 ? 21.775 -5.771 -21.102 1.00 96.75 194 ALA A C 1
ATOM 1508 O O . ALA A 1 194 ? 22.001 -6.940 -20.810 1.00 96.75 194 ALA A O 1
ATOM 1509 N N . ALA A 1 195 ? 22.626 -4.786 -20.801 1.00 95.62 195 ALA A N 1
ATOM 1510 C CA . ALA A 1 195 ? 23.889 -4.988 -20.096 1.00 95.62 195 ALA A CA 1
ATOM 1511 C C . ALA A 1 195 ? 23.696 -5.641 -18.721 1.00 95.62 195 ALA A C 1
ATOM 1513 O O . ALA A 1 195 ? 24.477 -6.509 -18.331 1.00 95.62 195 ALA A O 1
ATOM 1514 N N . ARG A 1 196 ? 22.636 -5.262 -17.993 1.00 94.50 196 ARG A N 1
ATOM 1515 C CA . ARG A 1 196 ? 22.287 -5.880 -16.708 1.00 94.50 196 ARG A CA 1
ATOM 1516 C C . ARG A 1 196 ? 21.861 -7.337 -16.865 1.00 94.50 196 ARG A C 1
ATOM 1518 O O . ARG A 1 196 ? 22.294 -8.164 -16.073 1.00 94.50 196 ARG A O 1
ATOM 1525 N N . GLU A 1 197 ? 21.032 -7.633 -17.862 1.00 93.50 197 GLU A N 1
ATOM 1526 C CA . GLU A 1 197 ? 20.547 -8.988 -18.159 1.00 93.50 197 GLU A CA 1
ATOM 1527 C C . GLU A 1 197 ? 21.698 -9.955 -18.464 1.00 93.50 197 GLU A C 1
ATOM 1529 O O . GLU A 1 197 ? 21.704 -11.078 -17.972 1.00 93.50 197 GLU A O 1
ATOM 1534 N N . VAL A 1 198 ? 22.694 -9.515 -19.237 1.00 92.50 198 VAL A N 1
ATOM 1535 C CA . VAL A 1 198 ? 23.866 -10.344 -19.582 1.00 92.50 198 VAL A CA 1
ATOM 1536 C C . VAL A 1 198 ? 25.060 -10.134 -18.646 1.00 92.50 198 VAL A C 1
ATOM 1538 O O . VAL A 1 198 ? 26.139 -10.662 -18.894 1.00 92.50 198 VAL A O 1
ATOM 1541 N N . ASN A 1 199 ? 24.871 -9.358 -17.573 1.00 86.50 199 ASN A N 1
ATOM 1542 C CA . ASN A 1 199 ? 25.880 -9.009 -16.571 1.00 86.50 199 ASN A CA 1
ATOM 1543 C C . ASN A 1 199 ? 27.224 -8.526 -17.170 1.00 86.50 199 ASN A C 1
ATOM 1545 O O . ASN A 1 199 ? 28.293 -8.907 -16.697 1.00 86.50 199 ASN A O 1
ATOM 1549 N N . SER A 1 200 ? 27.181 -7.684 -18.210 1.00 88.31 200 SER A N 1
ATOM 1550 C CA . SER A 1 200 ? 28.369 -7.217 -18.943 1.00 88.31 200 SER A CA 1
ATOM 1551 C C . SER A 1 200 ? 28.587 -5.712 -18.778 1.00 88.31 200 SER A C 1
ATOM 1553 O O . SER A 1 200 ? 27.712 -4.918 -19.117 1.00 88.31 200 SER A O 1
ATOM 1555 N N . ASN A 1 201 ? 29.761 -5.312 -18.268 1.00 87.69 201 ASN A N 1
ATOM 1556 C CA . ASN A 1 201 ? 30.225 -3.916 -18.149 1.00 87.69 201 ASN A CA 1
ATOM 1557 C C . ASN A 1 201 ? 29.246 -2.935 -17.467 1.00 87.69 201 ASN A C 1
ATOM 1559 O O . ASN A 1 201 ? 29.315 -1.730 -17.699 1.00 87.69 201 ASN A O 1
ATOM 1563 N N . LEU A 1 202 ? 28.339 -3.420 -16.614 1.00 93.12 202 LEU A N 1
ATOM 1564 C CA . LEU A 1 202 ? 27.208 -2.626 -16.130 1.00 93.12 202 LEU A CA 1
ATOM 1565 C C . LEU A 1 202 ? 27.618 -1.339 -15.394 1.00 93.12 202 LEU A C 1
ATOM 1567 O O . LEU A 1 202 ? 27.067 -0.283 -15.691 1.00 93.12 202 LEU A O 1
ATOM 1571 N N . LEU A 1 203 ? 28.583 -1.413 -14.467 1.00 95.94 203 LEU A N 1
ATOM 1572 C CA . LEU A 1 203 ? 29.033 -0.245 -13.694 1.00 95.94 203 LEU A CA 1
ATOM 1573 C C . LEU A 1 203 ? 29.711 0.796 -14.587 1.00 95.94 203 LEU A C 1
ATOM 1575 O O . LEU A 1 203 ? 29.362 1.970 -14.517 1.00 95.94 203 LEU A O 1
ATOM 1579 N N . LYS A 1 204 ? 30.568 0.355 -15.515 1.00 95.81 204 LYS A N 1
ATOM 1580 C CA . LYS A 1 204 ? 31.198 1.228 -16.514 1.00 95.81 204 LYS A CA 1
ATOM 1581 C C . LYS A 1 204 ? 30.155 1.979 -17.350 1.00 95.81 204 LYS A C 1
ATOM 1583 O O . LYS A 1 204 ? 30.274 3.186 -17.548 1.00 95.81 204 LYS A O 1
ATOM 1588 N N . LEU A 1 205 ? 29.125 1.277 -17.828 1.00 96.50 205 LEU A N 1
ATOM 1589 C CA . LEU A 1 205 ? 28.052 1.878 -18.628 1.00 96.50 205 LEU A CA 1
ATOM 1590 C C . LEU A 1 205 ? 27.184 2.836 -17.793 1.00 96.50 205 LEU A C 1
ATOM 1592 O O . LEU A 1 205 ? 26.878 3.936 -18.247 1.00 96.50 205 LEU A O 1
ATOM 1596 N N . ALA A 1 206 ? 26.824 2.460 -16.561 1.00 97.19 206 ALA A N 1
ATOM 1597 C CA . ALA A 1 206 ? 26.075 3.326 -15.648 1.00 97.19 206 ALA A CA 1
ATOM 1598 C C . ALA A 1 206 ? 26.870 4.589 -15.269 1.00 97.19 206 ALA A C 1
ATOM 1600 O O . ALA A 1 206 ? 26.305 5.681 -15.221 1.00 97.19 206 ALA A O 1
ATOM 1601 N N . GLY A 1 207 ? 28.181 4.454 -15.052 1.00 97.31 207 GLY A N 1
ATOM 1602 C CA . GLY A 1 207 ? 29.094 5.561 -14.778 1.00 97.31 207 GLY A CA 1
ATOM 1603 C C . GLY A 1 207 ? 29.188 6.545 -15.944 1.00 97.31 207 GLY A C 1
ATOM 1604 O O . GLY A 1 207 ? 29.136 7.751 -15.723 1.00 97.31 207 GLY A O 1
ATOM 1605 N N . ALA A 1 208 ? 29.220 6.055 -17.188 1.00 97.56 208 ALA A N 1
ATOM 1606 C CA . ALA A 1 208 ? 29.194 6.911 -18.379 1.00 97.56 208 ALA A CA 1
ATOM 1607 C C . ALA A 1 208 ? 27.896 7.736 -18.499 1.00 97.56 208 ALA A C 1
ATOM 1609 O O . ALA A 1 208 ? 27.911 8.855 -19.008 1.00 97.56 208 ALA A O 1
ATOM 1610 N N . LEU A 1 209 ? 26.779 7.207 -17.991 1.00 98.06 209 LEU A N 1
ATOM 1611 C CA . LEU A 1 209 ? 25.448 7.819 -18.066 1.00 98.06 209 LEU A CA 1
ATOM 1612 C C . LEU A 1 209 ? 25.038 8.579 -16.792 1.00 98.06 209 LEU A C 1
ATOM 1614 O O . LEU A 1 209 ? 23.921 9.089 -16.700 1.00 98.06 209 LEU A O 1
ATOM 1618 N N . VAL A 1 210 ? 25.920 8.690 -15.796 1.00 97.25 210 VAL A N 1
ATOM 1619 C CA . VAL A 1 210 ? 25.603 9.309 -14.496 1.00 97.25 210 VAL A CA 1
ATOM 1620 C C . VAL A 1 210 ? 25.168 10.776 -14.618 1.00 97.25 210 VAL A C 1
ATOM 1622 O O . VAL A 1 210 ? 24.354 11.268 -13.835 1.00 97.25 210 VAL A O 1
ATOM 1625 N N . ASN A 1 211 ? 25.693 11.468 -15.632 1.00 97.12 211 ASN A N 1
ATOM 1626 C CA . ASN A 1 211 ? 25.431 12.874 -15.931 1.00 97.12 211 ASN A CA 1
ATOM 1627 C C . ASN A 1 211 ? 24.476 13.072 -17.116 1.00 97.12 211 ASN A C 1
ATOM 1629 O O . ASN A 1 211 ? 24.380 14.190 -17.617 1.00 97.12 211 ASN A O 1
ATOM 1633 N N . ASP A 1 212 ? 23.782 12.023 -17.568 1.00 98.31 212 ASP A N 1
ATOM 1634 C CA . ASP A 1 212 ? 22.848 12.141 -18.688 1.00 98.31 212 ASP A CA 1
ATOM 1635 C C . ASP A 1 212 ? 21.771 13.203 -18.389 1.00 98.31 212 ASP A C 1
ATOM 1637 O O . ASP A 1 212 ? 21.262 13.238 -17.259 1.00 98.31 212 ASP A O 1
ATOM 1641 N N . PRO A 1 213 ? 21.422 14.090 -19.342 1.00 96.88 213 PRO A N 1
ATOM 1642 C CA . PRO A 1 213 ? 20.399 15.110 -19.120 1.00 96.88 213 PRO A CA 1
ATOM 1643 C C . PRO A 1 213 ? 19.009 14.510 -18.865 1.00 96.88 213 PRO A C 1
ATOM 1645 O O . PRO A 1 213 ? 18.230 15.090 -18.102 1.00 96.88 213 PRO A O 1
ATOM 1648 N N . ASP A 1 214 ? 18.702 13.335 -19.421 1.00 97.94 214 ASP A N 1
ATOM 1649 C CA . ASP A 1 214 ? 17.404 12.689 -19.261 1.00 97.94 214 ASP A CA 1
ATOM 1650 C C . ASP A 1 214 ? 17.288 11.997 -17.888 1.00 97.94 214 ASP A C 1
ATOM 1652 O O . ASP A 1 214 ? 18.084 11.137 -17.496 1.00 97.94 214 ASP A O 1
ATOM 1656 N N . ALA A 1 215 ? 16.266 12.380 -17.120 1.00 97.81 215 ALA A N 1
ATOM 1657 C CA . ALA A 1 215 ? 16.044 11.850 -15.777 1.00 97.81 215 ALA A CA 1
ATOM 1658 C C . ALA A 1 215 ? 15.670 10.356 -15.767 1.00 97.81 215 ALA A C 1
ATOM 1660 O O . ALA A 1 215 ? 15.963 9.667 -14.789 1.00 97.81 215 ALA A O 1
ATOM 1661 N N . GLN A 1 216 ? 15.058 9.829 -16.832 1.00 98.25 216 GLN A N 1
ATOM 1662 C CA . GLN A 1 216 ? 14.743 8.405 -16.958 1.00 98.25 216 GLN A CA 1
ATOM 1663 C C . GLN A 1 216 ? 16.001 7.575 -17.236 1.00 98.25 216 GLN A C 1
ATOM 1665 O O . GLN A 1 216 ? 16.100 6.460 -16.724 1.00 98.25 216 GLN A O 1
ATOM 1670 N N . VAL A 1 217 ? 16.985 8.126 -17.958 1.00 98.56 217 VAL A N 1
ATOM 1671 C CA . VAL A 1 217 ? 18.306 7.491 -18.116 1.00 98.56 217 VAL A CA 1
ATOM 1672 C C . VAL A 1 217 ? 19.000 7.402 -16.758 1.00 98.56 217 VAL A C 1
ATOM 1674 O O . VAL A 1 217 ? 19.359 6.307 -16.324 1.00 98.56 217 VAL A O 1
ATOM 1677 N N . ARG A 1 218 ? 19.091 8.518 -16.020 1.00 98.62 218 ARG A N 1
ATOM 1678 C CA . ARG A 1 218 ? 19.675 8.527 -14.665 1.00 98.62 218 ARG A CA 1
ATOM 1679 C C . ARG A 1 218 ? 18.931 7.602 -13.694 1.00 98.62 218 ARG A C 1
ATOM 1681 O O . ARG A 1 218 ? 19.558 6.939 -12.869 1.00 98.62 218 ARG A O 1
ATOM 1688 N N . ARG A 1 219 ? 17.599 7.519 -13.794 1.00 98.50 219 ARG A N 1
ATOM 1689 C CA . ARG A 1 219 ? 16.776 6.568 -13.027 1.00 98.50 219 ARG A CA 1
ATOM 1690 C C . ARG A 1 219 ? 17.198 5.128 -13.300 1.00 98.50 219 ARG A C 1
ATOM 1692 O O . ARG A 1 219 ? 17.377 4.359 -12.360 1.00 98.50 219 ARG A O 1
ATOM 1699 N N . ASP A 1 220 ? 17.332 4.744 -14.566 1.00 98.31 220 ASP A N 1
ATOM 1700 C CA . ASP A 1 220 ? 17.747 3.388 -14.920 1.00 98.31 220 ASP A CA 1
ATOM 1701 C C . ASP A 1 220 ? 19.200 3.106 -14.490 1.00 98.31 220 ASP A C 1
ATOM 1703 O O . ASP A 1 220 ? 19.465 1.992 -14.032 1.00 98.31 220 ASP A O 1
ATOM 1707 N N . CYS A 1 221 ? 20.094 4.109 -14.489 1.00 98.56 221 CYS A N 1
ATOM 1708 C CA . CYS A 1 221 ? 21.411 4.014 -13.838 1.00 98.56 221 CYS A CA 1
ATOM 1709 C C . CYS A 1 221 ? 21.284 3.672 -12.354 1.00 98.56 221 CYS A C 1
ATOM 1711 O O . CYS A 1 221 ? 21.920 2.726 -11.904 1.00 98.56 221 CYS A O 1
ATOM 1713 N N . ALA A 1 222 ? 20.422 4.363 -11.601 1.00 98.50 222 ALA A N 1
ATOM 1714 C CA . ALA A 1 222 ? 20.215 4.069 -10.182 1.00 98.50 222 ALA A CA 1
ATOM 1715 C C . ALA A 1 222 ? 19.707 2.633 -9.961 1.00 98.50 222 ALA A C 1
ATOM 1717 O O . ALA A 1 222 ? 20.233 1.909 -9.118 1.00 98.50 222 ALA A O 1
ATOM 1718 N N . ILE A 1 223 ? 18.729 2.183 -10.755 1.00 98.19 223 ILE A N 1
ATOM 1719 C CA . ILE A 1 223 ? 18.166 0.826 -10.647 1.00 98.19 223 ILE A CA 1
ATOM 1720 C C . ILE A 1 223 ? 19.209 -0.242 -11.024 1.00 98.19 223 ILE A C 1
ATOM 1722 O O . ILE A 1 223 ? 19.190 -1.343 -10.468 1.00 98.19 223 ILE A O 1
ATOM 1726 N N . ALA A 1 224 ? 20.123 0.047 -11.954 1.00 96.81 224 ALA A N 1
ATOM 1727 C CA . ALA A 1 224 ? 21.194 -0.872 -12.345 1.00 96.81 224 ALA A CA 1
ATOM 1728 C C . ALA A 1 224 ? 22.163 -1.205 -11.195 1.00 96.81 224 ALA A C 1
ATOM 1730 O O . ALA A 1 224 ? 22.761 -2.281 -11.205 1.00 96.81 224 ALA A O 1
ATOM 1731 N N . LEU A 1 225 ? 22.265 -0.333 -10.186 1.00 97.50 225 LEU A N 1
ATOM 1732 C CA . LEU A 1 225 ? 23.123 -0.523 -9.011 1.00 97.50 225 LEU A CA 1
ATOM 1733 C C . LEU A 1 225 ? 22.510 -1.439 -7.945 1.00 97.50 225 LEU A C 1
ATOM 1735 O O . LEU A 1 225 ? 23.181 -1.776 -6.974 1.00 97.50 225 LEU A O 1
ATOM 1739 N N . ARG A 1 226 ? 21.252 -1.871 -8.113 1.00 97.00 226 ARG A N 1
ATOM 1740 C CA . ARG A 1 226 ? 20.588 -2.754 -7.150 1.00 97.00 226 ARG A CA 1
ATOM 1741 C C . ARG A 1 226 ? 21.433 -4.005 -6.895 1.00 97.00 226 ARG A C 1
ATOM 1743 O O . ARG A 1 226 ? 21.734 -4.748 -7.827 1.00 97.00 226 ARG A O 1
ATOM 1750 N N . HIS A 1 227 ? 21.735 -4.254 -5.617 1.00 95.69 227 HIS A N 1
ATOM 1751 C CA . HIS A 1 227 ? 22.533 -5.389 -5.120 1.00 95.69 227 HIS A CA 1
ATOM 1752 C C . HIS A 1 227 ? 24.016 -5.376 -5.524 1.00 95.69 227 HIS A C 1
ATOM 1754 O O . HIS A 1 227 ? 24.682 -6.399 -5.387 1.00 95.69 227 HIS A O 1
ATOM 1760 N N . ARG A 1 228 ? 24.544 -4.233 -5.975 1.00 95.62 228 ARG A N 1
ATOM 1761 C CA . ARG A 1 228 ? 25.968 -4.039 -6.284 1.00 95.62 228 ARG A CA 1
ATOM 1762 C C . ARG A 1 228 ? 26.720 -3.523 -5.065 1.00 95.62 228 ARG A C 1
ATOM 1764 O O . ARG A 1 228 ? 26.384 -2.466 -4.543 1.00 95.62 228 ARG A O 1
ATOM 1771 N N . ASN A 1 229 ? 27.705 -4.283 -4.600 1.00 96.56 229 ASN A N 1
ATOM 1772 C CA . ASN A 1 229 ? 28.500 -3.977 -3.406 1.00 96.56 229 ASN A CA 1
ATOM 1773 C C . ASN A 1 229 ? 29.894 -3.421 -3.741 1.00 96.56 229 ASN A C 1
ATOM 1775 O O . ASN A 1 229 ? 30.662 -3.074 -2.847 1.00 96.56 229 ASN A O 1
ATOM 1779 N N . GLU A 1 230 ? 30.233 -3.313 -5.022 1.00 96.44 230 GLU A N 1
ATOM 1780 C CA . GLU A 1 230 ? 31.508 -2.786 -5.480 1.00 96.44 230 GLU A CA 1
ATOM 1781 C C . GLU A 1 230 ? 31.665 -1.301 -5.072 1.00 96.44 230 GLU A C 1
ATOM 1783 O O . GLU A 1 230 ? 30.703 -0.531 -5.164 1.00 96.44 230 GLU A O 1
ATOM 1788 N N . PRO A 1 231 ? 32.864 -0.834 -4.659 1.00 97.12 231 PRO A N 1
ATOM 1789 C CA . PRO A 1 231 ? 33.090 0.569 -4.285 1.00 97.12 231 PRO A CA 1
ATOM 1790 C C . PRO A 1 231 ? 32.686 1.576 -5.369 1.00 97.12 231 PRO A C 1
ATOM 1792 O O . PRO A 1 231 ? 32.128 2.631 -5.067 1.00 97.12 231 PRO A O 1
ATOM 1795 N N . GLU A 1 232 ? 32.905 1.225 -6.638 1.00 97.81 232 GLU A N 1
ATOM 1796 C CA . GLU A 1 232 ? 32.496 2.027 -7.793 1.00 97.81 232 GLU A CA 1
ATOM 1797 C C . GLU A 1 232 ? 30.975 2.254 -7.835 1.00 97.81 232 GLU A C 1
ATOM 1799 O O . GLU A 1 232 ? 30.531 3.360 -8.144 1.00 97.81 232 GLU A O 1
ATOM 1804 N N . ALA A 1 233 ? 30.166 1.259 -7.448 1.00 98.25 233 ALA A N 1
ATOM 1805 C CA . ALA A 1 233 ? 28.711 1.392 -7.416 1.00 98.25 233 ALA A CA 1
ATOM 1806 C C . ALA A 1 233 ? 28.265 2.478 -6.426 1.00 98.25 233 ALA A C 1
ATOM 1808 O O . ALA A 1 233 ? 27.387 3.277 -6.747 1.00 98.25 233 ALA A O 1
ATOM 1809 N N . ALA A 1 234 ? 28.913 2.569 -5.260 1.00 98.50 234 ALA A N 1
ATOM 1810 C CA . ALA A 1 234 ? 28.626 3.617 -4.282 1.00 98.50 234 ALA A CA 1
ATOM 1811 C C . ALA A 1 234 ? 29.018 5.013 -4.789 1.00 98.50 234 ALA A C 1
ATOM 1813 O O . ALA A 1 234 ? 28.285 5.973 -4.557 1.00 98.50 234 ALA A O 1
ATOM 1814 N N . THR A 1 235 ? 30.127 5.124 -5.526 1.00 98.56 235 THR A N 1
ATOM 1815 C CA . THR A 1 235 ? 30.543 6.377 -6.177 1.00 98.56 235 THR A CA 1
ATOM 1816 C C . THR A 1 235 ? 29.522 6.830 -7.222 1.00 98.56 235 THR A C 1
ATOM 1818 O O . THR A 1 235 ? 29.100 7.988 -7.208 1.00 98.56 235 THR A O 1
ATOM 1821 N N . ILE A 1 236 ? 29.073 5.921 -8.097 1.00 98.69 236 ILE A N 1
ATOM 1822 C CA . ILE A 1 236 ? 28.049 6.224 -9.110 1.00 98.69 236 ILE A CA 1
ATOM 1823 C C . ILE A 1 236 ? 26.735 6.607 -8.423 1.00 98.69 236 ILE A C 1
ATOM 1825 O O . ILE A 1 236 ? 26.123 7.615 -8.777 1.00 98.69 236 ILE A O 1
ATOM 1829 N N . TRP A 1 237 ? 26.312 5.847 -7.408 1.00 98.75 237 TRP A N 1
ATOM 1830 C CA . TRP A 1 237 ? 25.086 6.134 -6.670 1.00 98.75 237 TRP A CA 1
ATOM 1831 C C . TRP A 1 237 ? 25.125 7.507 -5.996 1.00 98.75 237 TRP A C 1
ATOM 1833 O O . TRP A 1 237 ? 24.166 8.265 -6.115 1.00 98.75 237 TRP A O 1
ATOM 1843 N N . ALA A 1 238 ? 26.235 7.862 -5.342 1.00 98.69 238 ALA A N 1
ATOM 1844 C CA . ALA A 1 238 ? 26.407 9.160 -4.695 1.00 98.69 238 ALA A CA 1
ATOM 1845 C C . ALA A 1 238 ? 26.275 10.321 -5.693 1.00 98.69 238 ALA A C 1
ATOM 1847 O O . ALA A 1 238 ? 25.587 11.303 -5.409 1.00 98.69 238 ALA A O 1
ATOM 1848 N N . ALA A 1 239 ? 26.868 10.187 -6.883 1.00 98.62 239 ALA A N 1
ATOM 1849 C CA . ALA A 1 239 ? 26.754 11.177 -7.949 1.00 98.62 239 ALA A CA 1
ATOM 1850 C C . ALA A 1 239 ? 25.321 11.298 -8.503 1.00 98.62 239 ALA A C 1
ATOM 1852 O O . ALA A 1 239 ? 24.876 12.405 -8.811 1.00 98.62 239 ALA A O 1
ATOM 1853 N N . LEU A 1 240 ? 24.571 10.192 -8.594 1.00 98.75 240 LEU A N 1
ATOM 1854 C CA . LEU A 1 240 ? 23.146 10.218 -8.951 1.00 98.75 240 LEU A CA 1
ATOM 1855 C C . LEU A 1 240 ? 22.300 10.871 -7.851 1.00 98.75 240 LEU A C 1
ATOM 1857 O O . LEU A 1 240 ? 21.442 11.702 -8.155 1.00 98.75 240 LEU A O 1
ATOM 1861 N N . ALA A 1 241 ? 22.539 10.515 -6.588 1.00 98.62 241 ALA A N 1
ATOM 1862 C CA . ALA A 1 241 ? 21.799 11.014 -5.432 1.00 98.62 241 ALA A CA 1
ATOM 1863 C C . ALA A 1 241 ? 21.997 12.521 -5.221 1.00 98.62 241 ALA A C 1
ATOM 1865 O O . ALA A 1 241 ? 21.033 13.224 -4.932 1.00 98.62 241 ALA A O 1
ATOM 1866 N N . ALA A 1 242 ? 23.205 13.039 -5.466 1.00 98.19 242 ALA A N 1
ATOM 1867 C CA . ALA A 1 242 ? 23.506 14.472 -5.411 1.00 98.19 242 ALA A CA 1
ATOM 1868 C C . ALA A 1 242 ? 22.716 15.316 -6.432 1.00 98.19 242 ALA A C 1
ATOM 1870 O O . ALA A 1 242 ? 22.632 16.532 -6.286 1.00 98.19 242 ALA A O 1
ATOM 1871 N N . LYS A 1 243 ? 22.120 14.687 -7.456 1.00 97.50 243 LYS A N 1
ATOM 1872 C CA . LYS A 1 243 ? 21.260 15.350 -8.452 1.00 97.50 243 LYS A CA 1
ATOM 1873 C C . LYS A 1 243 ? 19.780 15.360 -8.071 1.00 97.50 243 LYS A C 1
ATOM 1875 O O . LYS A 1 243 ? 18.985 15.928 -8.816 1.00 97.50 243 LYS A O 1
ATOM 1880 N N . HIS A 1 244 ? 19.384 14.698 -6.981 1.00 98.12 244 HIS A N 1
ATOM 1881 C CA . HIS A 1 244 ? 18.001 14.754 -6.510 1.00 98.12 244 HIS A CA 1
ATOM 1882 C C . HIS A 1 244 ? 17.716 16.143 -5.941 1.00 98.12 244 HIS A C 1
ATOM 1884 O O . HIS A 1 244 ? 18.418 16.607 -5.045 1.00 98.12 244 HIS A O 1
ATOM 1890 N N . ASP A 1 245 ? 16.686 16.805 -6.455 1.00 96.56 245 ASP A N 1
ATOM 1891 C CA . ASP A 1 245 ? 16.328 18.181 -6.097 1.00 96.56 245 ASP A CA 1
ATOM 1892 C C . ASP A 1 245 ? 15.214 18.260 -5.038 1.00 96.56 245 ASP A C 1
ATOM 1894 O O . ASP A 1 245 ? 14.995 19.317 -4.446 1.00 96.56 245 ASP A O 1
ATOM 1898 N N . GLY A 1 246 ? 14.545 17.138 -4.753 1.00 96.75 246 GLY A N 1
ATOM 1899 C CA . GLY A 1 246 ? 13.401 17.058 -3.841 1.00 96.75 246 GLY A CA 1
ATOM 1900 C C . GLY A 1 246 ? 12.027 17.054 -4.523 1.00 96.75 246 GLY A C 1
ATOM 1901 O O . GLY A 1 246 ? 11.018 16.975 -3.827 1.00 96.75 246 GLY A O 1
ATOM 1902 N N . ASN A 1 247 ? 11.957 17.123 -5.859 1.00 96.62 247 ASN A N 1
ATOM 1903 C CA . ASN A 1 247 ? 10.688 17.213 -6.595 1.00 96.62 247 ASN A CA 1
ATOM 1904 C C . ASN A 1 247 ? 10.275 15.887 -7.251 1.00 96.62 247 ASN A C 1
ATOM 1906 O O . ASN A 1 247 ? 9.084 15.583 -7.362 1.00 96.62 247 ASN A O 1
ATOM 1910 N N . ASP A 1 248 ? 11.243 15.076 -7.680 1.00 97.19 248 ASP A N 1
ATOM 1911 C CA . ASP A 1 248 ? 10.975 13.837 -8.410 1.00 97.19 248 ASP A CA 1
ATOM 1912 C C . ASP A 1 248 ? 10.946 12.602 -7.498 1.00 97.19 248 ASP A C 1
ATOM 1914 O O . ASP A 1 248 ? 11.964 11.964 -7.211 1.00 97.19 248 ASP A O 1
ATOM 1918 N N . LYS A 1 249 ? 9.739 12.212 -7.072 1.00 96.12 249 LYS A N 1
ATOM 1919 C CA . LYS A 1 249 ? 9.554 11.014 -6.240 1.00 96.12 249 LYS A CA 1
ATOM 1920 C C . LYS A 1 249 ? 10.021 9.725 -6.925 1.00 96.12 249 LYS A C 1
ATOM 1922 O O . LYS A 1 249 ? 10.454 8.800 -6.247 1.00 96.12 249 LYS A O 1
ATOM 1927 N N . TRP A 1 250 ? 9.904 9.625 -8.250 1.00 97.81 250 TRP A N 1
ATOM 1928 C CA . TRP A 1 250 ? 10.248 8.398 -8.971 1.00 97.81 250 TRP A CA 1
ATOM 1929 C C . TRP A 1 250 ? 11.761 8.235 -9.066 1.00 97.81 250 TRP A C 1
ATOM 1931 O O . TRP A 1 250 ? 12.261 7.113 -8.989 1.00 97.81 250 TRP A O 1
ATOM 1941 N N . TYR A 1 251 ? 12.482 9.352 -9.160 1.00 98.62 251 TYR A N 1
ATOM 1942 C CA . TYR A 1 251 ? 13.934 9.371 -9.057 1.00 98.62 251 TYR A CA 1
ATOM 1943 C C . TYR A 1 251 ? 14.404 8.957 -7.655 1.00 98.62 251 TYR A C 1
ATOM 1945 O O . TYR A 1 251 ? 15.247 8.068 -7.530 1.00 98.62 251 TYR A O 1
ATOM 1953 N N . LEU A 1 252 ? 13.788 9.503 -6.599 1.00 98.56 252 LEU A N 1
ATOM 1954 C CA . LEU A 1 252 ? 14.082 9.120 -5.213 1.00 98.56 252 LEU A CA 1
ATOM 1955 C C . LEU A 1 252 ? 13.853 7.624 -4.951 1.00 98.56 252 LEU A C 1
ATOM 1957 O O . LEU A 1 252 ? 14.686 6.962 -4.329 1.00 98.56 252 LEU A O 1
ATOM 1961 N N . GLU A 1 253 ? 12.743 7.064 -5.436 1.00 98.19 253 GLU A N 1
ATOM 1962 C CA . GLU A 1 253 ? 12.478 5.633 -5.269 1.00 98.19 253 GLU A CA 1
ATOM 1963 C C . GLU A 1 253 ? 13.462 4.759 -6.049 1.00 98.19 253 GLU A C 1
ATOM 1965 O O . GLU A 1 253 ? 13.886 3.721 -5.543 1.00 98.19 253 GLU A O 1
ATOM 1970 N N . ALA A 1 254 ? 13.889 5.187 -7.239 1.00 98.62 254 ALA A N 1
ATOM 1971 C CA . ALA A 1 254 ? 14.921 4.490 -8.000 1.00 98.62 254 ALA A CA 1
ATOM 1972 C C . ALA A 1 254 ? 16.272 4.475 -7.271 1.00 98.62 254 ALA A C 1
ATOM 1974 O O . ALA A 1 254 ? 16.915 3.427 -7.211 1.00 98.62 254 ALA A O 1
ATOM 1975 N N . LEU A 1 255 ? 16.667 5.591 -6.648 1.00 98.75 255 LEU A N 1
ATOM 1976 C CA . LEU A 1 255 ? 17.841 5.648 -5.769 1.00 98.75 255 LEU A CA 1
ATOM 1977 C C . LEU A 1 255 ? 17.693 4.685 -4.587 1.00 98.75 255 LEU A C 1
ATOM 1979 O O . LEU A 1 255 ? 18.632 3.958 -4.267 1.00 98.75 255 LEU A O 1
ATOM 1983 N N . GLY A 1 256 ? 16.503 4.623 -3.984 1.00 98.25 256 GLY A N 1
ATOM 1984 C CA . GLY A 1 256 ? 16.212 3.690 -2.899 1.00 98.25 256 GLY A CA 1
ATOM 1985 C C . GLY A 1 256 ? 16.274 2.214 -3.308 1.00 98.25 256 GLY A C 1
ATOM 1986 O O . GLY A 1 256 ? 16.736 1.392 -2.522 1.00 98.25 256 GLY A O 1
ATOM 1987 N N . ILE A 1 257 ? 15.843 1.875 -4.528 1.00 98.25 257 ILE A N 1
ATOM 1988 C CA . ILE A 1 257 ? 15.984 0.531 -5.114 1.00 98.25 257 ILE A CA 1
ATOM 1989 C C . ILE A 1 257 ? 17.458 0.220 -5.403 1.00 98.25 257 ILE A C 1
ATOM 1991 O O . ILE A 1 257 ? 17.908 -0.895 -5.142 1.00 98.25 257 ILE A O 1
ATOM 1995 N N . GLY A 1 258 ? 18.209 1.194 -5.924 1.00 98.12 258 GLY A N 1
ATOM 1996 C CA . GLY A 1 258 ? 19.639 1.057 -6.196 1.00 98.12 258 GLY A CA 1
ATOM 1997 C C . GLY A 1 258 ? 20.457 0.761 -4.941 1.00 98.12 258 GLY A C 1
ATOM 1998 O O . GLY A 1 258 ? 21.331 -0.096 -4.971 1.00 98.12 258 GLY A O 1
ATOM 1999 N N . ALA A 1 259 ? 20.121 1.404 -3.821 1.00 98.12 259 ALA A N 1
ATOM 2000 C CA . ALA A 1 259 ? 20.797 1.231 -2.534 1.00 98.12 259 ALA A CA 1
ATOM 2001 C C . ALA A 1 259 ? 20.349 -0.010 -1.735 1.00 98.12 259 ALA A C 1
ATOM 2003 O O . ALA A 1 259 ? 20.778 -0.191 -0.593 1.00 98.12 259 ALA A O 1
ATOM 2004 N N . ASP A 1 260 ? 19.471 -0.859 -2.283 1.00 96.94 260 ASP A N 1
ATOM 2005 C CA . ASP A 1 260 ? 18.964 -2.045 -1.584 1.00 96.94 260 ASP A CA 1
ATOM 2006 C C . ASP A 1 260 ? 20.121 -2.938 -1.095 1.00 96.94 260 ASP A C 1
ATOM 2008 O O . ASP A 1 260 ? 20.966 -3.366 -1.883 1.00 96.94 260 ASP A O 1
ATOM 2012 N N . LYS A 1 261 ? 20.147 -3.213 0.218 1.00 95.75 261 LYS A N 1
ATOM 2013 C CA . LYS A 1 261 ? 21.221 -3.898 0.973 1.00 95.75 261 LYS A CA 1
ATOM 2014 C C . LYS A 1 261 ? 22.586 -3.190 1.051 1.00 95.75 261 LYS A C 1
ATOM 2016 O O . LYS A 1 261 ? 23.500 -3.761 1.632 1.00 95.75 261 LYS A O 1
ATOM 2021 N N . GLN A 1 262 ? 22.734 -1.982 0.509 1.00 97.56 262 GLN A N 1
ATOM 2022 C CA . GLN A 1 262 ? 24.023 -1.274 0.394 1.00 97.56 262 GLN A CA 1
ATOM 2023 C C . GLN A 1 262 ? 24.004 0.133 1.015 1.00 97.56 262 GLN A C 1
ATOM 2025 O O . GLN A 1 262 ? 24.893 0.948 0.769 1.00 97.56 262 GLN A O 1
ATOM 2030 N N . TRP A 1 263 ? 22.988 0.436 1.832 1.00 96.50 263 TRP A N 1
ATOM 2031 C CA . TRP A 1 263 ? 22.761 1.774 2.385 1.00 96.50 263 TRP A CA 1
ATOM 2032 C C . TRP A 1 263 ? 23.940 2.345 3.174 1.00 96.50 263 TRP A C 1
ATOM 2034 O O . TRP A 1 263 ? 24.188 3.541 3.049 1.00 96.50 263 TRP A O 1
ATOM 2044 N N . ASP A 1 264 ? 24.668 1.530 3.942 1.00 96.12 264 ASP A N 1
ATOM 2045 C CA . ASP A 1 264 ? 25.810 2.003 4.736 1.00 96.12 264 ASP A CA 1
ATOM 2046 C C . ASP A 1 264 ? 26.897 2.605 3.832 1.00 96.12 264 ASP A C 1
ATOM 2048 O O . ASP A 1 264 ? 27.268 3.771 3.975 1.00 96.12 264 ASP A O 1
ATOM 2052 N N . GLN A 1 265 ? 27.354 1.836 2.839 1.00 97.88 265 GLN A N 1
ATOM 2053 C CA . GLN A 1 265 ? 28.388 2.262 1.895 1.00 97.88 265 GLN A CA 1
ATOM 2054 C C . GLN A 1 265 ? 27.903 3.412 1.004 1.00 97.88 265 GLN A C 1
ATOM 2056 O O . GLN A 1 265 ? 28.651 4.354 0.739 1.00 97.88 265 GLN A O 1
ATOM 2061 N N . PHE A 1 266 ? 26.651 3.353 0.546 1.00 98.56 266 PHE A N 1
ATOM 2062 C CA . PHE A 1 266 ? 26.103 4.326 -0.398 1.00 98.56 266 PHE A CA 1
ATOM 2063 C C . PHE A 1 266 ? 25.858 5.677 0.273 1.00 98.56 266 PHE A C 1
ATOM 2065 O O . PHE A 1 266 ? 26.244 6.712 -0.273 1.00 98.56 266 PHE A O 1
ATOM 2072 N N . LEU A 1 267 ? 25.289 5.686 1.483 1.00 98.25 267 LEU A N 1
ATOM 2073 C CA . LEU A 1 267 ? 25.109 6.926 2.229 1.00 98.25 267 LEU A CA 1
ATOM 2074 C C . LEU A 1 267 ? 26.459 7.502 2.673 1.00 98.25 267 LEU A C 1
ATOM 2076 O O . LEU A 1 267 ? 26.652 8.709 2.564 1.00 98.25 267 LEU A O 1
ATOM 2080 N N . ALA A 1 268 ? 27.418 6.668 3.091 1.00 98.38 268 ALA A N 1
ATOM 2081 C CA . ALA A 1 268 ? 28.767 7.134 3.415 1.00 98.38 268 ALA A CA 1
ATOM 2082 C C . ALA A 1 268 ? 29.466 7.792 2.211 1.00 98.38 268 ALA A C 1
ATOM 2084 O O . ALA A 1 268 ? 30.118 8.823 2.369 1.00 98.38 268 ALA A O 1
ATOM 2085 N N . ALA A 1 269 ? 29.319 7.236 1.003 1.00 98.50 269 ALA A N 1
ATOM 2086 C CA . ALA A 1 269 ? 29.835 7.849 -0.222 1.00 98.50 269 ALA A CA 1
ATOM 2087 C C . ALA A 1 269 ? 29.112 9.166 -0.550 1.00 98.50 269 ALA A C 1
ATOM 2089 O O . ALA A 1 269 ? 29.760 10.159 -0.873 1.00 98.50 269 ALA A O 1
ATOM 2090 N N . TYR A 1 270 ? 27.786 9.204 -0.405 1.00 98.69 270 TYR A N 1
ATOM 2091 C CA . TYR A 1 270 ? 26.993 10.411 -0.627 1.00 98.69 270 TYR A CA 1
ATOM 2092 C C . TYR A 1 270 ? 27.360 11.549 0.325 1.00 98.69 270 TYR A C 1
ATOM 2094 O O . TYR A 1 270 ? 27.515 12.676 -0.130 1.00 98.69 270 TYR A O 1
ATOM 2102 N N . LEU A 1 271 ? 27.592 11.269 1.609 1.00 98.50 271 LEU A N 1
ATOM 2103 C CA . LEU A 1 271 ? 27.990 12.288 2.587 1.00 98.50 271 LEU A CA 1
ATOM 2104 C C . LEU A 1 271 ? 29.380 12.889 2.312 1.00 98.50 271 LEU A C 1
ATOM 2106 O O . LEU A 1 271 ? 29.664 13.991 2.767 1.00 98.50 271 LEU A O 1
ATOM 2110 N N . LYS A 1 272 ? 30.239 12.220 1.530 1.00 98.06 272 LYS A N 1
ATOM 2111 C CA . LYS A 1 272 ? 31.494 12.823 1.038 1.00 98.06 272 LYS A CA 1
ATOM 2112 C C . LYS A 1 272 ? 31.250 13.845 -0.074 1.00 98.06 272 LYS A C 1
ATOM 2114 O O . LYS A 1 272 ? 32.028 14.780 -0.217 1.00 98.06 272 LYS A O 1
ATOM 2119 N N . VAL A 1 273 ? 30.188 13.656 -0.860 1.00 97.19 273 VAL A N 1
ATOM 2120 C CA . VAL A 1 273 ? 29.782 14.560 -1.950 1.00 97.19 273 VAL A CA 1
ATOM 2121 C C . VAL A 1 273 ? 28.901 15.697 -1.424 1.00 97.19 273 VAL A C 1
ATOM 2123 O O . VAL A 1 273 ? 29.033 16.834 -1.865 1.00 97.19 273 VAL A O 1
ATOM 2126 N N . VAL A 1 274 ? 28.021 15.402 -0.464 1.00 97.62 274 VAL A N 1
ATOM 2127 C CA . VAL A 1 274 ? 27.095 16.345 0.174 1.00 97.62 274 VAL A CA 1
ATOM 2128 C C . VAL A 1 274 ? 27.296 16.288 1.698 1.00 97.62 274 VAL A C 1
ATOM 2130 O O . VAL A 1 274 ? 26.585 15.541 2.376 1.00 97.62 274 VAL A O 1
ATOM 2133 N N . PRO A 1 275 ? 28.255 17.059 2.254 1.00 95.56 275 PRO A N 1
ATOM 2134 C CA . PRO A 1 275 ? 28.605 16.991 3.678 1.00 95.56 275 PRO A CA 1
ATOM 2135 C C . PRO A 1 275 ? 27.462 17.355 4.632 1.00 95.56 275 PRO A C 1
ATOM 2137 O O . PRO A 1 275 ? 27.329 16.746 5.694 1.00 95.56 275 PRO A O 1
ATOM 2140 N N . ASP A 1 276 ? 26.615 18.316 4.246 1.00 96.31 276 ASP A N 1
ATOM 2141 C CA . ASP A 1 276 ? 25.408 18.675 4.993 1.00 96.31 276 ASP A CA 1
ATOM 2142 C C . ASP A 1 276 ? 24.141 18.406 4.161 1.00 96.31 276 ASP A C 1
ATOM 2144 O O . ASP A 1 276 ? 23.659 19.280 3.430 1.00 96.31 276 ASP A O 1
ATOM 2148 N N . PRO A 1 277 ? 23.573 17.189 4.247 1.00 97.06 277 PRO A N 1
ATOM 2149 C CA . PRO A 1 277 ? 22.402 16.818 3.465 1.00 97.06 277 PRO A CA 1
ATOM 2150 C C . PRO A 1 277 ? 21.122 17.521 3.930 1.00 97.06 277 PRO A C 1
ATOM 2152 O O . PRO A 1 277 ? 20.108 17.435 3.242 1.00 97.06 277 PRO A O 1
ATOM 2155 N N . LEU A 1 278 ? 21.112 18.201 5.082 1.00 97.44 278 LEU A N 1
ATOM 2156 C CA . LEU A 1 278 ? 19.890 18.824 5.595 1.00 97.44 278 LEU A CA 1
ATOM 2157 C C . LEU A 1 278 ? 19.595 20.183 4.950 1.00 97.44 278 LEU A C 1
ATOM 2159 O O . LEU A 1 278 ? 18.447 20.632 5.011 1.00 97.44 278 LEU A O 1
ATOM 2163 N N . LEU A 1 279 ? 20.583 20.800 4.290 1.00 95.94 279 LEU A N 1
ATOM 2164 C CA . LEU A 1 279 ? 20.449 22.113 3.650 1.00 95.94 279 LEU A CA 1
ATOM 2165 C C . LEU A 1 279 ? 19.477 22.104 2.463 1.00 95.94 279 LEU A C 1
ATOM 2167 O O . LEU A 1 279 ? 18.744 23.071 2.254 1.00 95.94 279 LEU A O 1
ATOM 2171 N N . THR A 1 280 ? 19.411 21.010 1.702 1.00 96.06 280 THR A N 1
ATOM 2172 C CA . THR A 1 280 ? 18.589 20.920 0.485 1.00 96.06 280 THR A CA 1
ATOM 2173 C C . THR A 1 280 ? 17.377 20.011 0.677 1.00 96.06 280 THR A C 1
ATOM 2175 O O . THR A 1 280 ? 17.378 19.097 1.502 1.00 96.06 280 THR A O 1
ATOM 2178 N N . ALA A 1 281 ? 16.309 20.245 -0.094 1.00 96.56 281 ALA A N 1
ATOM 2179 C CA . ALA A 1 281 ? 15.141 19.360 -0.085 1.00 96.56 281 ALA A CA 1
ATOM 2180 C C . ALA A 1 281 ? 15.511 17.937 -0.532 1.00 96.56 281 ALA A C 1
ATOM 2182 O O . ALA A 1 281 ? 15.142 16.971 0.135 1.00 96.56 281 ALA A O 1
ATOM 2183 N N . GLY A 1 282 ? 16.320 17.825 -1.590 1.00 97.88 282 GLY A N 1
ATOM 2184 C CA . GLY A 1 282 ? 16.843 16.552 -2.067 1.00 97.88 282 GLY A CA 1
ATOM 2185 C C . GLY A 1 282 ? 17.660 15.794 -1.022 1.00 97.88 282 GLY A C 1
ATOM 2186 O O . GLY A 1 282 ? 17.420 14.611 -0.798 1.00 97.88 282 GLY A O 1
ATOM 2187 N N . GLY A 1 283 ? 18.564 16.459 -0.299 1.00 98.19 283 GLY A N 1
ATOM 2188 C CA . GLY A 1 283 ? 19.358 15.788 0.729 1.00 98.19 283 GLY A CA 1
ATOM 2189 C C . GLY A 1 283 ? 18.523 15.289 1.914 1.00 98.19 283 GLY A C 1
ATOM 2190 O O . GLY A 1 283 ? 18.741 14.168 2.383 1.00 98.19 283 GLY A O 1
ATOM 2191 N N . ARG A 1 284 ? 17.493 16.042 2.332 1.00 97.94 284 ARG A N 1
ATOM 2192 C CA . ARG A 1 284 ? 16.519 15.583 3.342 1.00 97.94 284 ARG A CA 1
ATOM 2193 C C . ARG A 1 284 ? 15.737 14.356 2.873 1.00 97.94 284 ARG A C 1
ATOM 2195 O O . ARG A 1 284 ? 15.483 13.451 3.668 1.00 97.94 284 ARG A O 1
ATOM 2202 N N . ASP A 1 285 ? 15.386 14.298 1.591 1.00 98.25 285 ASP A N 1
ATOM 2203 C CA . ASP A 1 285 ? 14.747 13.131 0.983 1.00 98.25 285 ASP A CA 1
ATOM 2204 C C . ASP A 1 285 ? 15.665 11.903 0.966 1.00 98.25 285 ASP A C 1
ATOM 2206 O O . ASP A 1 285 ? 15.206 10.809 1.299 1.00 98.25 285 ASP A O 1
ATOM 2210 N N . ILE A 1 286 ? 16.953 12.072 0.641 1.00 98.50 286 ILE A N 1
ATOM 2211 C CA . ILE A 1 286 ? 17.945 10.986 0.681 1.00 98.50 286 ILE A CA 1
ATOM 2212 C C . ILE A 1 286 ? 18.085 10.437 2.103 1.00 98.50 286 ILE A C 1
ATOM 2214 O O . ILE A 1 286 ? 17.988 9.226 2.299 1.00 98.50 286 ILE A O 1
ATOM 2218 N N . VAL A 1 287 ? 18.229 11.313 3.103 1.00 97.56 287 VAL A N 1
ATOM 2219 C CA . VAL A 1 287 ? 18.266 10.924 4.523 1.00 97.56 287 VAL A CA 1
ATOM 2220 C C . VAL A 1 287 ? 16.995 10.172 4.925 1.00 97.56 287 VAL A C 1
ATOM 2222 O O . VAL A 1 287 ? 17.074 9.130 5.567 1.00 97.56 287 VAL A O 1
ATOM 2225 N N . TRP A 1 288 ? 15.817 10.660 4.526 1.00 97.06 288 TRP A N 1
ATOM 2226 C CA . TRP A 1 288 ? 14.543 9.992 4.806 1.00 97.06 288 TRP A CA 1
ATOM 2227 C C . TRP A 1 288 ? 14.425 8.615 4.146 1.00 97.06 288 TRP A C 1
ATOM 2229 O O . TRP A 1 288 ? 13.834 7.686 4.716 1.00 97.06 288 TRP A O 1
ATOM 2239 N N . ARG A 1 289 ? 14.941 8.482 2.921 1.00 96.69 289 ARG A N 1
ATOM 2240 C CA . ARG A 1 289 ? 14.865 7.238 2.158 1.00 96.69 289 ARG A CA 1
ATOM 2241 C C . ARG A 1 289 ? 15.860 6.198 2.656 1.00 96.69 289 ARG A C 1
ATOM 2243 O O . ARG A 1 289 ? 15.582 5.004 2.499 1.00 96.69 289 ARG A O 1
ATOM 2250 N N . ALA A 1 290 ? 16.959 6.649 3.259 1.00 95.56 290 ALA A N 1
ATOM 2251 C CA . ALA A 1 290 ? 18.008 5.805 3.794 1.00 95.56 290 ALA A CA 1
ATOM 2252 C C . ALA A 1 290 ? 17.498 4.830 4.862 1.00 95.56 290 ALA A C 1
ATOM 2254 O O . ALA A 1 290 ? 16.520 5.078 5.572 1.00 95.56 290 ALA A O 1
ATOM 2255 N N . ARG A 1 291 ? 18.144 3.663 4.917 1.00 90.50 291 ARG A N 1
ATOM 2256 C CA . ARG A 1 291 ? 17.809 2.542 5.811 1.00 90.50 291 ARG A CA 1
ATOM 2257 C C . ARG A 1 291 ? 19.064 2.062 6.540 1.00 90.50 291 ARG A C 1
ATOM 2259 O O . ARG A 1 291 ? 19.390 0.883 6.520 1.00 90.50 291 ARG A O 1
ATOM 2266 N N . THR A 1 292 ? 19.808 3.014 7.099 1.00 93.00 292 THR A N 1
ATOM 2267 C CA . THR A 1 292 ? 21.116 2.805 7.741 1.00 93.00 292 THR A CA 1
ATOM 2268 C C . THR A 1 292 ? 21.262 3.690 8.966 1.00 93.00 292 THR A C 1
ATOM 2270 O O . THR A 1 292 ? 20.883 4.863 8.909 1.00 93.00 292 THR A O 1
ATOM 2273 N N . ASN A 1 293 ? 21.885 3.168 10.027 1.00 93.56 293 ASN A N 1
ATOM 2274 C CA . ASN A 1 293 ? 22.176 3.892 11.269 1.00 93.56 293 ASN A CA 1
ATOM 2275 C C . ASN A 1 293 ? 22.932 5.213 11.041 1.00 93.56 293 ASN A C 1
ATOM 2277 O O . ASN A 1 293 ? 22.739 6.152 11.807 1.00 93.56 293 ASN A O 1
ATOM 2281 N N . ILE A 1 294 ? 23.696 5.341 9.948 1.00 94.69 294 ILE A N 1
ATOM 2282 C CA . ILE A 1 294 ? 24.370 6.591 9.552 1.00 94.69 294 ILE A CA 1
ATOM 2283 C C . ILE A 1 294 ? 23.367 7.753 9.395 1.00 94.69 294 ILE A C 1
ATOM 2285 O O . ILE A 1 294 ? 23.690 8.903 9.684 1.00 94.69 294 ILE A O 1
ATOM 2289 N N . ALA A 1 295 ? 22.129 7.471 8.978 1.00 96.12 295 ALA A N 1
ATOM 2290 C CA . ALA A 1 295 ? 21.082 8.479 8.818 1.00 96.12 295 ALA A CA 1
ATOM 2291 C C . ALA A 1 295 ? 20.354 8.850 10.127 1.00 96.12 295 ALA A C 1
ATOM 2293 O O . ALA A 1 295 ? 19.671 9.876 10.147 1.00 96.12 295 ALA A O 1
ATOM 2294 N N . LEU A 1 296 ? 20.491 8.082 11.221 1.00 94.94 296 LEU A N 1
ATOM 2295 C CA . LEU A 1 296 ? 19.753 8.329 12.475 1.00 94.94 296 LEU A CA 1
ATOM 2296 C C . LEU A 1 296 ? 19.972 9.741 13.045 1.00 94.94 296 LEU A C 1
ATOM 2298 O O . LEU A 1 296 ? 18.970 10.406 13.319 1.00 94.94 296 LEU A O 1
ATOM 2302 N N . PRO A 1 297 ? 21.211 10.264 13.164 1.00 95.12 297 PRO A N 1
ATOM 2303 C CA . PRO A 1 297 ? 21.427 11.608 13.705 1.00 95.12 297 PRO A CA 1
ATOM 2304 C C . PRO A 1 297 ? 20.724 12.699 12.887 1.00 95.12 297 PRO A C 1
ATOM 2306 O O . PRO A 1 297 ? 20.223 13.683 13.433 1.00 95.12 297 PRO A O 1
ATOM 2309 N N . TYR A 1 298 ? 20.649 12.519 11.568 1.00 97.31 298 TYR A N 1
ATOM 2310 C CA . TYR A 1 298 ? 19.974 13.443 10.662 1.00 97.31 298 TYR A CA 1
ATOM 2311 C C . TYR A 1 298 ? 18.448 13.337 10.776 1.00 97.31 298 TYR A C 1
ATOM 2313 O O . TYR A 1 298 ? 17.763 14.359 10.821 1.00 97.31 298 TYR A O 1
ATOM 2321 N N . LEU A 1 299 ? 17.912 12.117 10.887 1.00 96.75 299 LEU A N 1
ATOM 2322 C CA . LEU A 1 299 ? 16.485 11.886 11.118 1.00 96.75 299 LEU A CA 1
ATOM 2323 C C . LEU A 1 299 ? 16.016 12.480 12.447 1.00 96.75 299 LEU A C 1
ATOM 2325 O O . LEU A 1 299 ? 14.955 13.097 12.477 1.00 96.75 299 LEU A O 1
ATOM 2329 N N . VAL A 1 300 ? 16.802 12.358 13.521 1.00 96.31 300 VAL A N 1
ATOM 2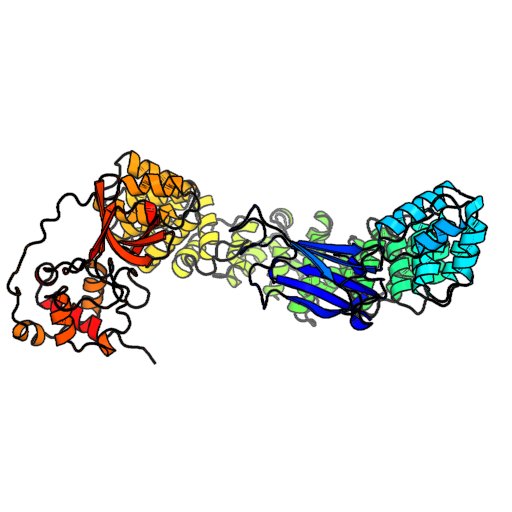330 C CA . VAL A 1 300 ? 16.491 12.974 14.823 1.00 96.31 300 VAL A CA 1
ATOM 2331 C C . VAL A 1 300 ? 16.421 14.495 14.703 1.00 96.31 300 VAL A C 1
ATOM 2333 O O . VAL A 1 300 ? 15.439 15.090 15.146 1.00 96.31 300 VAL A O 1
ATOM 2336 N N . LYS A 1 301 ? 17.405 15.130 14.045 1.00 96.94 301 LYS A N 1
ATOM 2337 C CA . LYS A 1 301 ? 17.391 16.583 13.787 1.00 96.94 301 LYS A CA 1
ATOM 2338 C C . LYS A 1 301 ? 16.123 17.013 13.043 1.00 96.94 301 LYS A C 1
ATOM 2340 O O . LYS A 1 301 ? 15.454 17.948 13.470 1.00 96.94 301 LYS A O 1
ATOM 2345 N N . LEU A 1 302 ? 15.757 16.293 11.982 1.00 96.94 302 LEU A N 1
ATOM 2346 C CA . LEU A 1 302 ? 14.553 16.568 11.189 1.00 96.94 302 LEU A CA 1
ATOM 2347 C C . LEU A 1 302 ? 13.251 16.313 11.961 1.00 96.94 302 LEU A C 1
ATOM 2349 O O . LEU A 1 302 ? 12.273 17.044 11.802 1.00 96.94 302 LEU A O 1
ATOM 2353 N N . ALA A 1 303 ? 13.221 15.279 12.800 1.00 95.81 303 ALA A N 1
ATOM 2354 C CA . ALA A 1 303 ? 12.063 14.936 13.612 1.00 95.81 303 ALA A CA 1
ATOM 2355 C C . ALA A 1 303 ? 11.822 15.957 14.731 1.00 95.81 303 ALA A C 1
ATOM 2357 O O . ALA A 1 303 ? 10.662 16.212 15.056 1.00 95.81 303 ALA A O 1
ATOM 2358 N N . LYS A 1 304 ? 12.878 16.562 15.292 1.00 94.88 304 LYS A N 1
ATOM 2359 C CA . LYS A 1 304 ? 12.781 17.515 16.410 1.00 94.88 304 LYS A CA 1
ATOM 2360 C C . LYS A 1 304 ? 12.670 18.984 16.014 1.00 94.88 304 LYS A C 1
ATOM 2362 O O . LYS A 1 304 ? 12.394 19.813 16.874 1.00 94.88 304 LYS A O 1
ATOM 2367 N N . ASP A 1 305 ? 12.861 19.310 14.738 1.00 94.88 305 ASP A N 1
ATOM 2368 C CA . ASP A 1 305 ? 12.820 20.686 14.244 1.00 94.88 305 ASP A CA 1
ATOM 2369 C C . ASP A 1 305 ? 11.437 21.332 14.448 1.00 94.88 305 ASP A C 1
ATOM 2371 O O . ASP A 1 305 ? 10.489 21.115 13.688 1.00 94.88 305 ASP A O 1
ATOM 2375 N N . ALA A 1 306 ? 11.324 22.141 15.500 1.00 92.94 306 ALA A N 1
ATOM 2376 C CA . ALA A 1 306 ? 10.090 22.822 15.869 1.00 92.94 306 ALA A CA 1
ATOM 2377 C C . ALA A 1 306 ? 9.695 23.936 14.884 1.00 92.94 306 ALA A C 1
ATOM 2379 O O . ALA A 1 306 ? 8.538 24.356 14.895 1.00 92.94 306 ALA A O 1
ATOM 2380 N N . SER A 1 307 ? 10.608 24.385 14.010 1.00 94.19 307 SER A N 1
ATOM 2381 C CA . SER A 1 307 ? 10.290 25.368 12.966 1.00 94.19 307 SER A CA 1
ATOM 2382 C C . SER A 1 307 ? 9.417 24.775 11.853 1.00 94.19 307 SER A C 1
ATOM 2384 O O . SER A 1 307 ? 8.702 25.501 11.160 1.00 94.19 307 SER A O 1
ATOM 2386 N N . VAL A 1 308 ? 9.407 23.443 11.715 1.00 94.12 308 VAL A N 1
ATOM 2387 C CA . VAL A 1 308 ? 8.596 22.720 10.734 1.00 94.12 308 VAL A CA 1
ATOM 2388 C C . VAL A 1 308 ? 7.336 22.152 11.405 1.00 94.12 308 VAL A C 1
ATOM 2390 O O . VAL A 1 308 ? 7.425 21.451 12.422 1.00 94.12 308 VAL A O 1
ATOM 2393 N N . PRO A 1 309 ? 6.132 22.357 10.833 1.00 94.19 309 PRO A N 1
ATOM 2394 C CA . PRO A 1 309 ? 4.905 21.778 11.372 1.00 94.19 309 PRO A CA 1
ATOM 2395 C C . PRO A 1 309 ? 4.999 20.256 11.532 1.00 94.19 309 PRO A C 1
ATOM 2397 O O . PRO A 1 309 ? 5.440 19.554 10.620 1.00 94.19 309 PRO A O 1
ATOM 2400 N N . LEU A 1 310 ? 4.508 19.724 12.659 1.00 91.19 310 LEU A N 1
ATOM 2401 C CA . LEU A 1 310 ? 4.589 18.289 12.976 1.00 91.19 310 LEU A CA 1
ATOM 2402 C C . LEU A 1 310 ? 4.048 17.395 11.849 1.00 91.19 310 LEU A C 1
ATOM 2404 O O . LEU A 1 310 ? 4.641 16.364 11.550 1.00 91.19 310 LEU A O 1
ATOM 2408 N N . LYS A 1 311 ? 2.972 17.819 11.167 1.00 92.94 311 LYS A N 1
ATOM 2409 C CA . LYS A 1 311 ? 2.380 17.095 10.027 1.00 92.94 311 LYS A CA 1
ATOM 2410 C C . LYS A 1 311 ? 3.400 16.806 8.915 1.00 92.94 311 LYS A C 1
ATOM 2412 O O . LYS A 1 311 ? 3.379 15.718 8.349 1.00 92.94 311 LYS A O 1
ATOM 2417 N N . SER A 1 312 ? 4.307 17.742 8.637 1.00 92.62 312 SER A N 1
ATOM 2418 C CA . SER A 1 312 ? 5.366 17.589 7.630 1.00 92.62 312 SER A CA 1
ATOM 2419 C C . SER A 1 312 ? 6.544 16.746 8.136 1.00 92.62 312 SER A C 1
ATOM 2421 O O . SER A 1 312 ? 7.300 16.203 7.334 1.00 92.62 312 SER A O 1
ATOM 2423 N N . ARG A 1 313 ? 6.678 16.593 9.460 1.00 94.50 313 ARG A N 1
ATOM 2424 C CA . ARG A 1 313 ? 7.707 15.771 10.115 1.00 94.50 313 ARG A CA 1
ATOM 2425 C C . ARG A 1 313 ? 7.300 14.308 10.308 1.00 94.50 313 ARG A C 1
ATOM 2427 O O . ARG A 1 313 ? 8.175 13.468 10.499 1.00 94.50 313 ARG A O 1
ATOM 2434 N N . LEU A 1 314 ? 6.009 13.966 10.201 1.00 94.38 314 LEU A N 1
ATOM 2435 C CA . LEU A 1 314 ? 5.495 12.595 10.404 1.00 94.38 314 LEU A CA 1
ATOM 2436 C C . LEU A 1 314 ? 6.223 11.535 9.565 1.00 94.38 314 LEU A C 1
ATOM 2438 O O . LEU A 1 314 ? 6.421 10.407 10.017 1.00 94.38 314 LEU A O 1
ATOM 2442 N N . ARG A 1 315 ? 6.673 11.901 8.360 1.00 94.75 315 ARG A N 1
ATOM 2443 C CA . ARG A 1 315 ? 7.434 11.001 7.484 1.00 94.75 315 ARG A CA 1
ATOM 2444 C C . ARG A 1 315 ? 8.746 10.513 8.111 1.00 94.75 315 ARG A C 1
ATOM 2446 O O . ARG A 1 315 ? 9.163 9.403 7.796 1.00 94.75 315 ARG A O 1
ATOM 2453 N N . TYR A 1 316 ? 9.380 11.308 8.975 1.00 95.62 316 TYR A N 1
ATOM 2454 C CA . TYR A 1 316 ? 10.631 10.944 9.646 1.00 95.62 316 TYR A CA 1
ATOM 2455 C C . TYR A 1 316 ? 10.381 9.974 10.801 1.00 95.62 316 TYR A C 1
ATOM 2457 O O . TYR A 1 316 ? 11.137 9.023 10.956 1.00 95.62 316 TYR A O 1
ATOM 2465 N N . PHE A 1 317 ? 9.258 10.117 11.516 1.00 93.88 317 PHE A N 1
ATOM 2466 C CA . PHE A 1 317 ? 8.836 9.118 12.505 1.00 93.88 317 PHE A CA 1
ATOM 2467 C C . PHE A 1 317 ? 8.604 7.756 11.856 1.00 93.88 317 PHE A C 1
ATOM 2469 O O . PHE A 1 317 ? 9.140 6.749 12.306 1.00 93.88 317 PHE A O 1
ATOM 2476 N N . ARG A 1 318 ? 7.913 7.745 10.709 1.00 93.00 318 ARG A N 1
ATOM 2477 C CA . ARG A 1 318 ? 7.734 6.523 9.917 1.00 93.00 318 ARG A CA 1
ATOM 2478 C C . ARG A 1 318 ? 9.057 5.943 9.406 1.00 93.00 318 ARG A C 1
ATOM 2480 O O . ARG A 1 318 ? 9.141 4.737 9.203 1.00 93.00 318 ARG A O 1
ATOM 2487 N N . ALA A 1 319 ? 10.081 6.767 9.178 1.00 93.88 319 ALA A N 1
ATOM 2488 C CA . ALA A 1 319 ? 11.386 6.275 8.747 1.00 93.88 319 ALA A CA 1
ATOM 2489 C C . ALA A 1 319 ? 12.052 5.417 9.834 1.00 93.88 319 ALA A C 1
ATOM 2491 O O . ALA A 1 319 ? 12.635 4.392 9.494 1.00 93.88 319 ALA A O 1
ATOM 2492 N N . PHE A 1 320 ? 11.890 5.760 11.119 1.00 92.75 320 PHE A N 1
ATOM 2493 C CA . PHE A 1 320 ? 12.445 4.979 12.228 1.00 92.75 320 PHE A CA 1
ATOM 2494 C C . PHE A 1 320 ? 11.899 3.544 12.306 1.00 92.75 320 PHE A C 1
ATOM 2496 O O . PHE A 1 320 ? 12.567 2.670 12.847 1.00 92.75 320 PHE A O 1
ATOM 2503 N N . ASP A 1 321 ? 10.719 3.249 11.756 1.00 88.81 321 ASP A N 1
ATOM 2504 C CA . ASP A 1 321 ? 10.166 1.882 11.730 1.00 88.81 321 ASP A CA 1
ATOM 2505 C C . ASP A 1 321 ? 10.986 0.910 10.872 1.00 88.81 321 ASP A C 1
ATOM 2507 O O . ASP A 1 321 ? 10.820 -0.301 10.982 1.00 88.81 321 ASP A O 1
ATOM 2511 N N . PHE A 1 322 ? 11.880 1.429 10.028 1.00 88.88 322 PHE A N 1
ATOM 2512 C CA . PHE A 1 322 ? 12.740 0.622 9.169 1.00 88.88 322 PHE A CA 1
ATOM 2513 C C . PHE A 1 322 ? 14.163 0.429 9.717 1.00 88.88 322 PHE A C 1
ATOM 2515 O O . PHE A 1 322 ? 15.033 -0.035 8.981 1.00 88.88 322 PHE A O 1
ATOM 2522 N N . TYR A 1 323 ? 14.415 0.801 10.974 1.00 87.88 323 TYR A N 1
ATOM 2523 C CA . TYR A 1 323 ? 15.724 0.692 11.619 1.00 87.88 323 TYR A CA 1
ATOM 2524 C C . TYR A 1 323 ? 15.742 -0.446 12.647 1.00 87.88 323 TYR A C 1
ATOM 2526 O O . TYR A 1 323 ? 14.735 -0.655 13.331 1.00 87.88 323 TYR A O 1
ATOM 2534 N N . PRO A 1 324 ? 16.873 -1.163 12.803 1.00 75.19 324 PRO A N 1
ATOM 2535 C CA . PRO A 1 324 ? 17.060 -2.108 13.901 1.00 75.19 324 PRO A CA 1
ATOM 2536 C C . PRO A 1 324 ? 16.866 -1.436 15.270 1.00 75.19 324 PRO A C 1
ATOM 2538 O O . PRO A 1 324 ? 17.187 -0.261 15.445 1.00 75.19 324 PRO A O 1
ATOM 2541 N N . GLY A 1 325 ? 16.352 -2.198 16.240 1.00 77.25 325 GLY A N 1
ATOM 2542 C CA . GLY A 1 325 ? 15.801 -1.667 17.492 1.00 77.25 325 GLY A CA 1
ATOM 2543 C C . GLY A 1 325 ? 16.766 -0.839 18.344 1.00 77.25 325 GLY A C 1
ATOM 2544 O O . GLY A 1 325 ? 16.446 0.297 18.650 1.00 77.25 325 GLY A O 1
ATOM 2545 N N . ALA A 1 326 ? 17.946 -1.355 18.707 1.00 87.19 326 ALA A N 1
ATOM 2546 C CA . ALA A 1 326 ? 18.753 -0.757 19.782 1.00 87.19 326 ALA A CA 1
ATOM 2547 C C . ALA A 1 326 ? 19.184 0.705 19.526 1.00 87.19 326 ALA A C 1
ATOM 2549 O O . ALA A 1 326 ? 18.913 1.580 20.347 1.00 87.19 326 ALA A O 1
ATOM 2550 N N . GLU A 1 327 ? 19.799 0.992 18.374 1.00 89.88 327 GLU A N 1
ATOM 2551 C CA . GLU A 1 327 ? 20.277 2.348 18.046 1.00 89.88 327 GLU A CA 1
ATOM 2552 C C . GLU A 1 327 ? 19.123 3.332 17.821 1.00 89.88 327 GLU A C 1
ATOM 2554 O O . GLU A 1 327 ? 19.170 4.480 18.264 1.00 89.88 327 GLU A O 1
ATOM 2559 N N . LYS A 1 328 ? 18.047 2.869 17.171 1.00 92.38 328 LYS A N 1
ATOM 2560 C CA . LYS A 1 328 ? 16.810 3.640 17.004 1.00 92.38 328 LYS A CA 1
ATOM 2561 C C . LYS A 1 328 ? 16.220 4.005 18.367 1.00 92.38 328 LYS A C 1
ATOM 2563 O O . LYS A 1 328 ? 15.897 5.168 18.598 1.00 92.38 328 LYS A O 1
ATOM 2568 N N . SER A 1 329 ? 16.055 3.015 19.240 1.00 92.94 329 SER A N 1
ATOM 2569 C CA . SER A 1 329 ? 15.456 3.179 20.561 1.00 92.94 329 SER A CA 1
ATOM 2570 C C . SER A 1 329 ? 16.260 4.156 21.400 1.00 92.94 329 SER A C 1
ATOM 2572 O O . SER A 1 329 ? 15.683 5.101 21.926 1.00 92.94 329 SER A O 1
ATOM 2574 N N . LYS A 1 330 ? 17.591 4.014 21.430 1.00 92.56 330 LYS A N 1
ATOM 2575 C CA . LYS A 1 330 ? 18.483 4.954 22.116 1.00 92.56 330 LYS A CA 1
ATOM 2576 C C . LYS A 1 330 ? 18.280 6.393 21.633 1.00 92.56 330 LYS A C 1
ATOM 2578 O O . LYS A 1 330 ? 18.002 7.274 22.439 1.00 92.56 330 LYS A O 1
ATOM 2583 N N . ALA A 1 331 ? 18.330 6.619 20.319 1.00 93.94 331 ALA A N 1
ATOM 2584 C CA . ALA A 1 331 ? 18.170 7.951 19.735 1.00 93.94 331 ALA A CA 1
ATOM 2585 C C . ALA A 1 331 ? 16.790 8.579 20.026 1.00 93.94 331 ALA A C 1
ATOM 2587 O O . ALA A 1 331 ? 16.671 9.786 20.236 1.00 93.94 331 ALA A O 1
ATOM 2588 N N . LEU A 1 332 ? 15.731 7.764 20.037 1.00 95.12 332 LEU A N 1
ATOM 2589 C CA . LEU A 1 332 ? 14.373 8.208 20.351 1.00 95.12 332 LEU A CA 1
ATOM 2590 C C . LEU A 1 332 ? 14.164 8.468 21.848 1.00 95.12 332 LEU A C 1
ATOM 2592 O O . LEU A 1 332 ? 13.455 9.411 22.190 1.00 95.12 332 LEU A O 1
ATOM 2596 N N . VAL A 1 333 ? 14.777 7.675 22.729 1.00 95.19 333 VAL A N 1
ATOM 2597 C CA . VAL A 1 333 ? 14.763 7.902 24.182 1.00 95.19 333 VAL A CA 1
ATOM 2598 C C . VAL A 1 333 ? 15.487 9.201 24.521 1.00 95.19 333 VAL A C 1
ATOM 2600 O O . VAL A 1 333 ? 14.906 10.046 25.193 1.00 95.19 333 VAL A O 1
ATOM 2603 N N . GLU A 1 334 ? 16.685 9.423 23.976 1.00 94.81 334 GLU A N 1
ATOM 2604 C CA . GLU A 1 334 ? 17.421 10.684 24.148 1.00 94.81 334 GLU A CA 1
ATOM 2605 C C . GLU A 1 334 ? 16.587 11.887 23.679 1.00 94.81 334 GLU A C 1
ATOM 2607 O O . GLU A 1 334 ? 16.499 12.902 24.370 1.00 94.81 334 GLU A O 1
ATOM 2612 N N . LEU A 1 335 ? 15.901 11.762 22.536 1.00 95.19 335 LEU A N 1
ATOM 2613 C CA . LEU A 1 335 ? 15.011 12.807 22.033 1.00 95.19 335 LEU A CA 1
ATOM 2614 C C . LEU A 1 335 ? 13.793 13.043 22.948 1.00 95.19 335 LEU A C 1
ATOM 2616 O O . LEU A 1 335 ? 13.356 14.184 23.123 1.00 95.19 335 LEU A O 1
ATOM 2620 N N . LEU A 1 336 ? 13.223 11.980 23.519 1.00 95.94 336 LEU A N 1
ATOM 2621 C CA . LEU A 1 336 ? 12.105 12.072 24.458 1.00 95.94 336 LEU A CA 1
ATOM 2622 C C . LEU A 1 336 ? 12.526 12.783 25.752 1.00 95.94 336 LEU A C 1
ATOM 2624 O O . LEU A 1 336 ? 11.797 13.646 26.248 1.00 95.94 336 LEU A O 1
ATOM 2628 N N . GLU A 1 337 ? 13.706 12.445 26.269 1.00 94.44 337 GLU A N 1
ATOM 2629 C CA . GLU A 1 337 ? 14.305 13.056 27.456 1.00 94.44 337 GLU A CA 1
ATOM 2630 C C . GLU A 1 337 ? 14.683 14.523 27.214 1.00 94.44 337 GLU A C 1
ATOM 2632 O O . GLU A 1 337 ? 14.389 15.366 28.058 1.00 94.44 337 GLU A O 1
ATOM 2637 N N . GLU A 1 338 ? 15.233 14.865 26.043 1.00 94.38 338 GLU A N 1
ATOM 2638 C CA . GLU A 1 338 ? 15.518 16.253 25.642 1.00 94.38 338 GLU A CA 1
ATOM 2639 C C . GLU A 1 338 ? 14.232 17.099 25.583 1.00 94.38 338 GLU A C 1
ATOM 2641 O O . GLU A 1 338 ? 14.191 18.243 26.061 1.00 94.38 338 GLU A O 1
ATOM 2646 N N . ASN A 1 339 ? 13.160 16.537 25.009 1.00 94.06 339 ASN A N 1
ATOM 2647 C CA . ASN A 1 339 ? 11.869 17.213 24.919 1.00 94.06 339 ASN A CA 1
ATOM 2648 C C . ASN A 1 339 ? 11.260 17.457 26.308 1.00 94.06 339 ASN A C 1
ATOM 2650 O O . ASN A 1 339 ? 10.624 18.490 26.513 1.00 94.06 339 ASN A O 1
ATOM 2654 N N . ASN A 1 340 ? 11.443 16.525 27.252 1.00 92.00 340 ASN A N 1
ATOM 2655 C CA . ASN A 1 340 ? 10.981 16.598 28.642 1.00 92.00 340 ASN 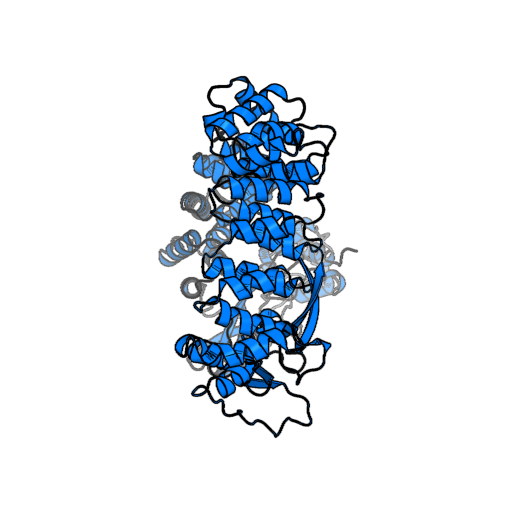A CA 1
ATOM 2656 C C . ASN A 1 340 ? 9.557 17.178 28.804 1.00 92.00 340 ASN A C 1
ATOM 2658 O O . ASN A 1 340 ? 9.279 17.978 29.693 1.00 92.00 340 ASN A O 1
ATOM 2662 N N . GLY A 1 341 ? 8.630 16.794 27.917 1.00 89.81 341 GLY A N 1
ATOM 2663 C CA . GLY A 1 341 ? 7.210 17.145 28.016 1.00 89.81 341 GLY A CA 1
ATOM 2664 C C . GLY A 1 341 ? 6.862 18.556 27.540 1.00 89.81 341 GLY A C 1
ATOM 2665 O O . GLY A 1 341 ? 5.709 18.959 27.672 1.00 89.81 341 GLY A O 1
ATOM 2666 N N . LYS A 1 342 ? 7.818 19.292 26.955 1.00 92.31 342 LYS A N 1
ATOM 2667 C CA . LYS A 1 342 ? 7.595 20.628 26.377 1.00 92.31 342 LYS A CA 1
ATOM 2668 C C . LYS A 1 342 ? 6.624 20.579 25.195 1.00 92.31 342 LYS A C 1
ATOM 2670 O O . LYS A 1 342 ? 5.728 21.412 25.104 1.00 92.31 342 LYS A O 1
ATOM 2675 N N . ASP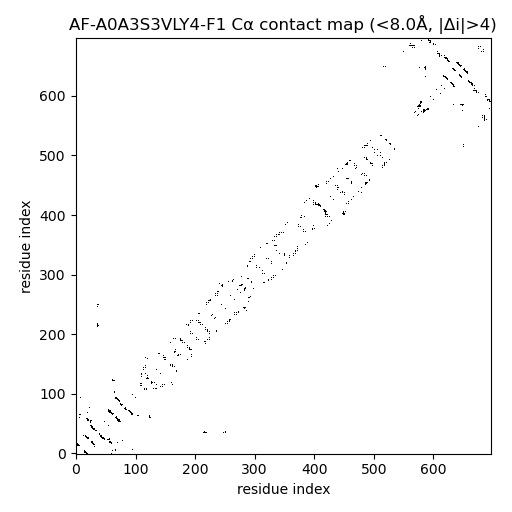 A 1 343 ? 6.771 19.586 24.317 1.00 93.19 343 ASP A N 1
ATOM 2676 C CA . ASP A 1 343 ? 5.830 19.299 23.229 1.00 93.19 343 ASP A CA 1
ATOM 2677 C C . ASP A 1 343 ? 5.221 17.898 23.404 1.00 93.19 343 ASP A C 1
ATOM 2679 O O . ASP A 1 343 ? 5.822 16.884 23.045 1.00 93.19 343 ASP A O 1
ATOM 2683 N N . LEU A 1 344 ? 4.000 17.833 23.946 1.00 93.31 344 LEU A N 1
ATOM 2684 C CA . LEU A 1 344 ? 3.285 16.569 24.167 1.00 93.31 344 LEU A CA 1
ATOM 2685 C C . LEU A 1 344 ? 2.902 15.855 22.863 1.00 93.31 344 LEU A C 1
ATOM 2687 O O . LEU A 1 344 ? 2.744 14.633 22.856 1.00 93.31 344 LEU A O 1
ATOM 2691 N N . LYS A 1 345 ? 2.761 16.580 21.745 1.00 92.50 345 LYS A N 1
ATOM 2692 C CA . LYS A 1 345 ? 2.488 15.957 20.442 1.00 92.50 345 LYS A CA 1
ATOM 2693 C C . LYS A 1 345 ? 3.740 15.270 19.913 1.00 92.50 345 LYS A C 1
ATOM 2695 O O . LYS A 1 345 ? 3.641 14.156 19.405 1.00 92.50 345 LYS A O 1
ATOM 2700 N N . LEU A 1 346 ? 4.902 15.897 20.080 1.00 93.50 346 LEU A N 1
ATOM 2701 C CA . LEU A 1 346 ? 6.192 15.281 19.783 1.00 93.50 346 LEU A CA 1
ATOM 2702 C C . LEU A 1 346 ? 6.440 14.052 20.670 1.00 93.50 346 LEU A C 1
ATOM 2704 O O . LEU A 1 346 ? 6.699 12.979 20.126 1.00 93.50 346 LEU A O 1
ATOM 2708 N N . SER A 1 347 ? 6.272 14.166 21.996 1.00 94.88 347 SER A N 1
ATOM 2709 C CA . SER A 1 347 ? 6.407 13.017 22.909 1.00 94.88 347 SER A CA 1
ATOM 2710 C C . SER A 1 347 ? 5.489 11.862 22.502 1.00 94.88 347 SER A C 1
ATOM 2712 O O . SER A 1 347 ? 5.931 10.718 22.472 1.00 94.88 347 SER A O 1
ATOM 2714 N N . ALA A 1 348 ? 4.240 12.140 22.110 1.00 93.62 348 ALA A N 1
ATOM 2715 C CA . ALA A 1 348 ? 3.329 11.106 21.621 1.00 93.62 348 ALA A CA 1
ATOM 2716 C C . ALA A 1 348 ? 3.847 10.394 20.364 1.00 93.62 348 ALA A C 1
ATOM 2718 O O . ALA A 1 348 ? 3.764 9.172 20.280 1.00 93.62 348 ALA A O 1
ATOM 2719 N N . MET A 1 349 ? 4.395 11.126 19.388 1.00 93.38 349 MET A N 1
ATOM 2720 C CA . MET A 1 349 ? 4.952 10.513 18.173 1.00 93.38 349 MET A CA 1
ATOM 2721 C C . MET A 1 349 ? 6.182 9.649 18.471 1.00 93.38 349 MET A C 1
ATOM 2723 O O . MET A 1 349 ? 6.328 8.568 17.898 1.00 93.38 349 MET A O 1
ATOM 2727 N N . ILE A 1 350 ? 7.040 10.099 19.389 1.00 94.50 350 ILE A N 1
ATOM 2728 C CA . ILE A 1 350 ? 8.213 9.340 19.829 1.00 94.50 350 ILE A CA 1
ATOM 2729 C C . ILE A 1 350 ? 7.778 8.059 20.542 1.00 94.50 350 ILE A C 1
ATOM 2731 O O . ILE A 1 350 ? 8.201 6.973 20.159 1.00 94.50 350 ILE A O 1
ATOM 2735 N N . LEU A 1 351 ? 6.867 8.163 21.514 1.00 94.12 351 LEU A N 1
ATOM 2736 C CA . LEU A 1 351 ? 6.363 7.018 22.272 1.00 94.12 351 LEU A CA 1
ATOM 2737 C C . LEU A 1 351 ? 5.645 5.995 21.387 1.00 94.12 351 LEU A C 1
ATOM 2739 O O . LEU A 1 351 ? 5.774 4.802 21.632 1.00 94.12 351 LEU A O 1
ATOM 2743 N N . LYS A 1 352 ? 4.936 6.415 20.331 1.00 92.00 352 LYS A N 1
ATOM 2744 C CA . LYS A 1 352 ? 4.358 5.489 19.334 1.00 92.00 352 LYS A CA 1
ATOM 2745 C C . LYS A 1 352 ? 5.419 4.713 18.544 1.00 92.00 352 LYS A C 1
ATOM 2747 O O . LYS A 1 352 ? 5.107 3.672 17.980 1.00 92.00 352 LYS A O 1
ATOM 2752 N N . SER A 1 353 ? 6.652 5.214 18.504 1.00 90.81 353 SER A N 1
ATOM 2753 C CA . SER A 1 353 ? 7.782 4.612 17.788 1.00 90.81 353 SER A CA 1
ATOM 2754 C C . SER A 1 353 ? 8.686 3.751 18.690 1.00 90.81 353 SER A C 1
ATOM 2756 O O . SER A 1 353 ? 9.640 3.160 18.181 1.00 90.81 353 SER A O 1
ATOM 2758 N N . LEU A 1 354 ? 8.398 3.688 19.998 1.00 92.19 354 LEU A N 1
ATOM 2759 C CA . LEU A 1 354 ? 9.140 2.961 21.038 1.00 92.19 354 LEU A CA 1
ATOM 2760 C C . LEU A 1 354 ? 8.300 1.824 21.637 1.00 92.19 354 LEU A C 1
ATOM 2762 O O . LEU A 1 354 ? 7.078 1.873 21.624 1.00 92.19 354 LEU A O 1
ATOM 2766 N N . ASN A 1 355 ? 8.935 0.814 22.216 1.00 90.50 355 ASN A N 1
ATOM 2767 C CA . ASN A 1 355 ? 8.286 -0.265 22.962 1.00 90.50 355 ASN A CA 1
ATOM 2768 C C . ASN A 1 355 ? 8.493 -0.095 24.477 1.00 90.50 355 ASN A C 1
ATOM 2770 O O . ASN A 1 355 ? 9.382 0.642 24.904 1.00 90.50 355 ASN A O 1
ATOM 2774 N N . PRO A 1 356 ? 7.727 -0.807 25.324 1.00 91.25 356 PRO A N 1
ATOM 2775 C CA . PRO A 1 356 ? 7.872 -0.712 26.779 1.00 91.25 356 PRO A CA 1
ATOM 2776 C C . PRO A 1 356 ? 9.280 -1.034 27.295 1.00 91.25 356 PRO A C 1
ATOM 2778 O O . PRO A 1 356 ? 9.735 -0.420 28.256 1.00 91.25 356 PRO A O 1
ATOM 2781 N N . GLN A 1 357 ? 9.971 -1.979 26.654 1.00 91.12 357 GLN A N 1
ATOM 2782 C CA . GLN A 1 357 ? 11.338 -2.377 26.997 1.00 91.12 357 GLN A CA 1
ATOM 2783 C C . GLN A 1 357 ? 12.351 -1.272 26.691 1.00 91.12 357 GLN A C 1
ATOM 2785 O O . GLN A 1 357 ? 13.332 -1.141 27.408 1.00 91.12 357 GLN A O 1
ATOM 2790 N N . ASP A 1 358 ? 12.095 -0.443 25.677 1.00 91.19 358 ASP A N 1
ATOM 2791 C CA . ASP A 1 358 ? 13.017 0.625 25.281 1.00 91.19 358 ASP A CA 1
ATOM 2792 C C . ASP A 1 358 ? 13.109 1.734 26.343 1.00 91.19 358 ASP A C 1
ATOM 2794 O O . ASP A 1 358 ? 14.103 2.449 26.413 1.00 91.19 358 ASP A O 1
ATOM 2798 N N . ILE A 1 359 ? 12.078 1.875 27.184 1.00 91.38 359 ILE A N 1
ATOM 2799 C CA . ILE A 1 359 ? 11.989 2.909 28.224 1.00 91.38 359 ILE A CA 1
ATOM 2800 C C . ILE A 1 359 ? 12.040 2.338 29.649 1.00 91.38 359 ILE A C 1
ATOM 2802 O O . ILE A 1 359 ? 11.820 3.075 30.615 1.00 91.38 359 ILE A O 1
ATOM 2806 N N . SER A 1 360 ? 12.284 1.031 29.819 1.00 87.38 360 SER A N 1
ATOM 2807 C CA . SER A 1 360 ? 12.202 0.377 31.133 1.00 87.38 360 SER A CA 1
ATOM 2808 C C . SER A 1 360 ? 13.207 0.930 32.139 1.00 87.38 360 SER A C 1
ATOM 2810 O O . SER A 1 360 ? 12.920 0.929 33.337 1.00 87.38 360 SER A O 1
ATOM 2812 N N . ASP A 1 361 ? 14.325 1.464 31.661 1.00 87.31 361 ASP A N 1
ATOM 2813 C CA . ASP A 1 361 ? 15.436 1.899 32.508 1.00 87.31 361 ASP A CA 1
ATOM 2814 C C . ASP A 1 361 ? 15.502 3.429 32.648 1.00 87.31 361 ASP A C 1
ATOM 2816 O O . ASP A 1 361 ? 16.338 3.946 33.382 1.00 87.31 361 ASP A O 1
ATOM 2820 N N . SER A 1 362 ? 14.583 4.163 32.001 1.00 89.69 362 SER A N 1
ATOM 2821 C CA . SER A 1 362 ? 14.499 5.628 32.054 1.00 89.69 362 SER A CA 1
ATOM 2822 C C . SER A 1 362 ? 13.282 6.086 32.874 1.00 89.69 362 SER A C 1
ATOM 2824 O O . SER A 1 362 ? 12.146 6.071 32.381 1.00 89.69 362 SER A O 1
ATOM 2826 N N . PRO A 1 363 ? 13.473 6.539 34.133 1.00 89.19 363 PRO A N 1
ATOM 2827 C CA . PRO A 1 363 ? 12.397 7.122 34.936 1.00 89.19 363 PRO A CA 1
ATOM 2828 C C . PRO A 1 363 ? 11.752 8.341 34.265 1.00 89.19 363 PRO A C 1
ATOM 2830 O O . PRO A 1 363 ? 10.538 8.525 34.353 1.00 89.19 363 PRO A O 1
ATOM 2833 N N . VAL A 1 364 ? 12.553 9.141 33.551 1.00 89.69 364 VAL A N 1
ATOM 2834 C CA . VAL A 1 364 ? 12.091 10.321 32.805 1.00 89.69 364 VAL A CA 1
ATOM 2835 C C . VAL A 1 364 ? 11.136 9.899 31.690 1.00 89.69 364 VAL A C 1
ATOM 2837 O O . VAL A 1 364 ? 10.021 10.416 31.603 1.00 89.69 364 VAL A O 1
ATOM 2840 N N . SER A 1 365 ? 11.512 8.900 30.889 1.00 90.31 365 SER A N 1
ATOM 2841 C CA . SER A 1 365 ? 10.664 8.379 29.812 1.00 90.31 365 SER A CA 1
ATOM 2842 C C . SER A 1 365 ? 9.380 7.738 30.343 1.00 90.31 365 SER A C 1
ATOM 2844 O O . SER A 1 365 ? 8.306 7.946 29.778 1.00 90.31 365 SER A O 1
ATOM 2846 N N . LYS A 1 366 ? 9.437 7.027 31.478 1.00 89.50 366 LYS A N 1
ATOM 2847 C CA . LYS A 1 366 ? 8.230 6.500 32.140 1.00 89.50 366 LYS A CA 1
ATOM 2848 C C . LYS A 1 366 ? 7.280 7.612 32.590 1.00 89.50 366 LYS A C 1
ATOM 2850 O O . LYS A 1 366 ? 6.072 7.493 32.392 1.00 89.50 366 LYS A O 1
ATOM 2855 N N . ALA A 1 367 ? 7.799 8.708 33.145 1.00 91.25 367 ALA A N 1
ATOM 2856 C CA . ALA A 1 367 ? 6.977 9.858 33.523 1.00 91.25 367 ALA A CA 1
ATOM 2857 C C . ALA A 1 367 ? 6.315 10.521 32.297 1.00 91.25 367 ALA A C 1
ATOM 2859 O O . ALA A 1 367 ? 5.139 10.892 32.347 1.00 91.25 367 ALA A O 1
ATOM 2860 N N . GLN A 1 368 ? 7.032 10.601 31.168 1.00 93.44 368 GLN A N 1
ATOM 2861 C CA . GLN A 1 368 ? 6.499 11.104 29.895 1.00 93.44 368 GLN A CA 1
ATOM 2862 C C . GLN A 1 368 ? 5.305 10.285 29.390 1.00 93.44 368 GLN A C 1
ATOM 2864 O O . GLN A 1 368 ? 4.349 10.876 28.886 1.00 93.44 368 GLN A O 1
ATOM 2869 N N . VAL A 1 369 ? 5.321 8.953 29.548 1.00 93.00 369 VAL A N 1
ATOM 2870 C CA . VAL A 1 369 ? 4.187 8.095 29.157 1.00 93.00 369 VAL A CA 1
ATOM 2871 C C . VAL A 1 369 ? 2.906 8.565 29.830 1.00 93.00 369 VAL A C 1
ATOM 2873 O O . VAL A 1 369 ? 1.912 8.777 29.141 1.00 93.00 369 VAL A O 1
ATOM 2876 N N . GLN A 1 370 ? 2.929 8.795 31.146 1.00 91.12 370 GLN A N 1
ATOM 2877 C CA . GLN A 1 370 ? 1.731 9.220 31.871 1.00 91.12 370 GLN A CA 1
ATOM 2878 C C . GLN A 1 370 ? 1.280 10.633 31.474 1.00 91.12 370 GLN A C 1
ATOM 2880 O O . GLN A 1 370 ? 0.080 10.876 31.333 1.00 91.12 370 GLN A O 1
ATOM 2885 N N . LEU A 1 371 ? 2.222 11.561 31.262 1.00 93.88 371 LEU A N 1
ATOM 2886 C CA . LEU A 1 371 ? 1.915 12.922 30.802 1.00 93.88 371 LEU A CA 1
ATOM 2887 C C . LEU A 1 371 ? 1.194 12.906 29.451 1.00 93.88 371 LEU A C 1
ATOM 2889 O O . LEU A 1 371 ? 0.130 13.512 29.301 1.00 93.88 371 LEU A O 1
ATOM 2893 N N . VAL A 1 372 ? 1.749 12.173 28.483 1.00 94.56 372 VAL A N 1
ATOM 2894 C CA . VAL A 1 372 ? 1.141 12.025 27.162 1.00 94.56 372 VAL A CA 1
ATOM 2895 C C . VAL A 1 372 ? -0.204 11.322 27.288 1.00 94.56 372 VAL A C 1
ATOM 2897 O O . VAL A 1 372 ? -1.203 11.858 26.818 1.00 94.56 372 VAL A O 1
ATOM 2900 N N . LEU A 1 373 ? -0.270 10.185 27.978 1.00 94.06 373 LEU A N 1
ATOM 2901 C CA . LEU A 1 373 ? -1.502 9.420 28.151 1.00 94.06 373 LEU A CA 1
ATOM 2902 C C . LEU A 1 373 ? -2.652 10.287 28.681 1.00 94.06 373 LEU A C 1
ATOM 2904 O O . LEU A 1 373 ? -3.744 10.286 28.113 1.00 94.06 373 LEU A O 1
ATOM 2908 N N . ASN A 1 374 ? -2.390 11.094 29.713 1.00 93.06 374 ASN A N 1
ATOM 2909 C CA . ASN A 1 374 ? -3.381 12.005 30.279 1.00 93.06 374 ASN A CA 1
ATOM 2910 C C . ASN A 1 374 ? -3.877 13.034 29.251 1.00 93.06 374 ASN A C 1
ATOM 2912 O O . ASN A 1 374 ? -5.083 13.279 29.173 1.00 93.06 374 ASN A O 1
ATOM 2916 N N . SER A 1 375 ? -2.982 13.584 28.423 1.00 95.06 375 SER A N 1
ATOM 2917 C CA . SER A 1 375 ? -3.329 14.580 27.396 1.00 95.06 375 SER A CA 1
ATOM 2918 C C . SER A 1 375 ? -4.183 14.038 26.241 1.00 95.06 375 SER A C 1
ATOM 2920 O O . SER A 1 375 ? -4.889 14.809 25.595 1.00 95.06 375 SER A O 1
ATOM 2922 N N . TYR A 1 376 ? -4.169 12.721 26.006 1.00 93.44 376 TYR A N 1
ATOM 2923 C CA . TYR A 1 376 ? -4.936 12.063 24.939 1.00 93.44 376 TYR A CA 1
ATOM 2924 C C . TYR A 1 376 ? -6.212 11.372 25.437 1.00 93.44 376 TYR A C 1
ATOM 2926 O O . TYR A 1 376 ? -6.889 10.704 24.649 1.00 93.44 376 TYR A O 1
ATOM 2934 N N . THR A 1 377 ? -6.570 11.525 26.717 1.00 93.38 377 THR A N 1
ATOM 2935 C CA . THR A 1 377 ? -7.759 10.899 27.317 1.00 93.38 377 THR A CA 1
ATOM 2936 C C . THR A 1 377 ? -8.997 11.072 26.428 1.00 93.38 377 THR A C 1
ATOM 2938 O O . THR A 1 377 ? -9.331 12.174 25.999 1.00 93.38 377 THR A O 1
ATOM 2941 N N . GLY A 1 378 ? -9.699 9.971 26.150 1.00 90.75 378 GLY A N 1
ATOM 2942 C CA . GLY A 1 378 ? -10.921 9.992 25.339 1.00 90.75 378 GLY A CA 1
ATOM 2943 C C . GLY A 1 378 ? -10.717 9.832 23.821 1.00 90.75 378 GLY A C 1
ATOM 2944 O O . GLY A 1 378 ? -11.698 9.885 23.073 1.00 90.75 378 GLY A O 1
ATOM 2945 N N . THR A 1 379 ? -9.481 9.621 23.358 1.00 92.00 379 THR A N 1
ATOM 2946 C CA . THR A 1 379 ? -9.129 9.438 21.934 1.00 92.00 379 THR A CA 1
ATOM 2947 C C . THR A 1 379 ? -8.695 8.000 21.610 1.00 92.00 379 THR A C 1
ATOM 2949 O O . THR A 1 379 ? -8.475 7.196 22.515 1.00 92.00 379 THR A O 1
ATOM 2952 N N . GLN A 1 380 ? -8.555 7.665 20.318 1.00 90.50 380 GLN A N 1
ATOM 2953 C CA . GLN A 1 380 ? -7.969 6.381 19.894 1.00 90.50 380 GLN A CA 1
ATOM 2954 C C . GLN A 1 380 ? -6.501 6.267 20.327 1.00 90.50 380 GLN A C 1
ATOM 2956 O O . GLN A 1 380 ? -6.092 5.219 20.808 1.00 90.50 380 GLN A O 1
ATOM 2961 N N . ASP A 1 381 ? -5.746 7.365 20.243 1.00 90.25 381 ASP A N 1
ATOM 2962 C CA . ASP A 1 381 ? -4.338 7.407 20.649 1.00 90.25 381 ASP A CA 1
ATOM 2963 C C . ASP A 1 381 ? -4.152 7.020 22.121 1.00 90.25 381 ASP A C 1
ATOM 2965 O O . ASP A 1 381 ? -3.203 6.318 22.457 1.00 90.25 381 ASP A O 1
ATOM 2969 N N . PHE A 1 382 ? -5.089 7.402 22.994 1.00 94.19 382 PHE A N 1
ATOM 2970 C CA . PHE A 1 382 ? -5.097 6.939 24.382 1.00 94.19 382 PHE A CA 1
ATOM 2971 C C . PHE A 1 382 ? -5.254 5.420 24.480 1.00 94.19 382 PHE A C 1
ATOM 2973 O O . PHE A 1 382 ? -4.464 4.774 25.161 1.00 94.19 382 PHE A O 1
ATOM 2980 N N . VAL A 1 383 ? -6.233 4.834 23.783 1.00 93.56 383 VAL A N 1
ATOM 2981 C CA . VAL A 1 383 ? -6.468 3.378 23.797 1.00 93.56 383 VAL A CA 1
ATOM 2982 C C . VAL A 1 383 ? -5.253 2.620 23.258 1.00 93.56 383 VAL A C 1
ATOM 2984 O O . VAL A 1 383 ? -4.828 1.628 23.854 1.00 93.56 383 VAL A O 1
ATOM 2987 N N . ASP A 1 384 ? -4.661 3.114 22.172 1.00 92.06 384 ASP A N 1
ATOM 2988 C CA . ASP A 1 384 ? -3.480 2.518 21.553 1.00 92.06 384 ASP A CA 1
ATOM 2989 C C . ASP A 1 384 ? -2.271 2.574 22.499 1.00 92.06 384 ASP A C 1
ATOM 2991 O O . ASP A 1 384 ? -1.564 1.577 22.641 1.00 92.06 384 ASP A O 1
ATOM 2995 N N . MET A 1 385 ? -2.079 3.681 23.227 1.00 92.75 385 MET A N 1
ATOM 2996 C CA . MET A 1 385 ? -1.016 3.798 24.230 1.00 92.75 385 MET A CA 1
ATOM 2997 C C . MET A 1 385 ? -1.242 2.898 25.448 1.00 92.75 385 MET A C 1
ATOM 2999 O O . MET A 1 385 ? -0.300 2.235 25.881 1.00 92.75 385 MET A O 1
ATOM 3003 N N . VAL A 1 386 ? -2.472 2.815 25.977 1.00 94.62 386 VAL A N 1
ATOM 3004 C CA . VAL A 1 386 ? -2.802 1.876 27.066 1.00 94.62 386 VAL A CA 1
ATOM 3005 C C . VAL A 1 386 ? -2.460 0.445 26.649 1.00 94.62 386 VAL A C 1
ATOM 3007 O O . VAL A 1 386 ? -1.855 -0.300 27.420 1.00 94.62 386 VAL A O 1
ATOM 3010 N N . LYS A 1 387 ? -2.801 0.070 25.410 1.00 93.94 387 LYS A N 1
ATOM 3011 C CA . LYS A 1 387 ? -2.488 -1.242 24.839 1.00 93.94 387 LYS A CA 1
ATOM 3012 C C . LYS A 1 387 ? -0.983 -1.466 24.695 1.00 93.94 387 LYS A C 1
ATOM 3014 O O . LYS A 1 387 ? -0.487 -2.503 25.122 1.00 93.94 387 LYS A O 1
ATOM 3019 N N . GLN A 1 388 ? -0.278 -0.525 24.073 1.00 92.88 388 GLN A N 1
ATOM 3020 C CA . GLN A 1 388 ? 1.146 -0.634 23.754 1.00 92.88 388 GLN A CA 1
ATOM 3021 C C . GLN A 1 388 ? 2.007 -0.738 25.015 1.00 92.88 388 GLN A C 1
ATOM 3023 O O . GLN A 1 388 ? 2.905 -1.574 25.070 1.00 92.88 388 GLN A O 1
ATOM 3028 N N . TYR A 1 389 ? 1.691 0.056 26.041 1.00 93.31 389 TYR A N 1
ATOM 3029 C CA . TYR A 1 389 ? 2.420 0.094 27.310 1.00 93.31 389 TYR A CA 1
ATOM 3030 C C . TYR A 1 389 ? 1.832 -0.813 28.399 1.00 93.31 389 TYR A C 1
ATOM 3032 O O . TYR A 1 389 ? 2.319 -0.798 29.526 1.00 93.31 389 TYR A O 1
ATOM 3040 N N . ASN A 1 390 ? 0.827 -1.636 28.069 1.00 91.25 390 ASN A N 1
ATOM 3041 C CA . ASN A 1 390 ? 0.140 -2.548 28.994 1.00 91.25 390 ASN A CA 1
ATOM 3042 C C . ASN A 1 390 ? -0.292 -1.869 30.312 1.00 91.25 390 ASN A C 1
ATOM 3044 O O . ASN A 1 390 ? -0.099 -2.413 31.399 1.00 91.25 390 ASN A O 1
ATOM 3048 N N . ILE A 1 391 ? -0.872 -0.671 30.222 1.00 91.06 391 ILE A N 1
ATOM 3049 C CA . ILE A 1 391 ? -1.249 0.130 31.393 1.00 91.06 391 ILE A CA 1
ATOM 3050 C C . ILE A 1 391 ? -2.561 -0.408 31.979 1.00 91.06 391 ILE A C 1
ATOM 3052 O O . ILE A 1 391 ? -3.600 -0.388 31.325 1.00 91.06 391 ILE A O 1
ATOM 3056 N N . THR A 1 392 ? -2.533 -0.880 33.224 1.00 87.81 392 THR A N 1
ATOM 3057 C CA . THR A 1 392 ? -3.701 -1.499 33.883 1.00 87.81 392 THR A CA 1
ATOM 3058 C C . THR A 1 392 ? -4.498 -0.536 34.764 1.00 87.81 392 THR A C 1
ATOM 3060 O O . THR A 1 392 ? -5.639 -0.820 35.116 1.00 87.81 392 THR A O 1
ATOM 3063 N N . THR A 1 393 ? -3.941 0.629 35.092 1.00 91.62 393 THR A N 1
ATOM 3064 C CA . THR A 1 393 ? -4.529 1.608 36.024 1.00 91.62 393 THR A CA 1
ATOM 3065 C C . THR A 1 393 ? -5.636 2.473 35.412 1.00 91.62 393 THR A C 1
ATOM 3067 O O . THR A 1 393 ? -6.254 3.269 36.111 1.00 91.62 393 THR A O 1
ATOM 3070 N N . GLU A 1 394 ? -5.920 2.321 34.117 1.00 94.94 394 GLU A N 1
ATOM 3071 C CA . GLU A 1 394 ? -6.783 3.228 33.346 1.00 94.94 394 GLU A CA 1
ATOM 3072 C C . GLU A 1 394 ? -8.187 2.661 33.060 1.00 94.94 394 GLU A C 1
ATOM 3074 O O . GLU A 1 394 ? -8.909 3.140 32.179 1.00 94.94 394 GLU A O 1
ATOM 3079 N N . ALA A 1 395 ? -8.599 1.637 33.812 1.00 95.31 395 ALA A N 1
ATOM 3080 C CA . ALA A 1 395 ? -9.852 0.915 33.597 1.00 95.31 395 ALA A CA 1
ATOM 3081 C C . ALA A 1 395 ? -11.105 1.816 33.642 1.00 95.31 395 ALA A C 1
ATOM 3083 O O . ALA A 1 395 ? -12.032 1.623 32.853 1.00 95.31 395 ALA A O 1
ATOM 3084 N N . ASP A 1 396 ? -11.137 2.835 34.508 1.00 95.62 396 ASP A N 1
ATOM 3085 C CA . ASP A 1 396 ? -12.262 3.780 34.582 1.00 95.62 396 ASP A CA 1
ATOM 3086 C C . ASP A 1 396 ? -12.398 4.616 33.303 1.00 95.62 396 ASP A C 1
ATOM 3088 O O . ASP A 1 396 ? -13.483 4.686 32.717 1.00 95.62 396 ASP A O 1
ATOM 3092 N N . LYS A 1 397 ? -11.283 5.173 32.811 1.00 96.19 397 LYS A N 1
ATOM 3093 C CA . LYS A 1 397 ? -11.250 5.975 31.578 1.00 96.19 397 LYS A CA 1
ATOM 3094 C C . LYS A 1 397 ? -11.580 5.125 30.348 1.00 96.19 397 LYS A C 1
ATOM 3096 O O . LYS A 1 397 ? -12.317 5.569 29.465 1.00 96.19 397 LYS A O 1
ATOM 3101 N N . LEU A 1 398 ? -11.096 3.880 30.297 1.00 96.81 398 LEU A N 1
ATOM 3102 C CA . LEU A 1 398 ? -11.497 2.919 29.264 1.00 96.81 398 LEU A CA 1
ATOM 3103 C C . LEU A 1 398 ? -13.005 2.654 29.319 1.00 96.81 398 LEU A C 1
ATOM 3105 O O . LEU A 1 398 ? -13.675 2.669 28.287 1.00 96.81 398 LEU A O 1
ATOM 3109 N N . MET A 1 399 ? -13.573 2.469 30.512 1.00 96.94 399 MET A N 1
ATOM 3110 C CA . MET A 1 399 ? -15.007 2.222 30.651 1.00 96.94 399 MET A CA 1
ATOM 3111 C C . MET A 1 399 ? -15.847 3.443 30.248 1.00 96.94 399 MET A C 1
ATOM 3113 O O . MET A 1 399 ? -16.937 3.290 29.690 1.00 96.94 399 MET A O 1
ATOM 3117 N N . ASP A 1 400 ? -15.358 4.664 30.470 1.00 96.25 400 ASP A N 1
ATOM 3118 C CA . ASP A 1 400 ? -15.989 5.892 29.972 1.00 96.25 400 ASP A CA 1
ATOM 3119 C C . ASP A 1 400 ? -16.061 5.939 28.443 1.00 96.25 400 ASP A C 1
ATOM 3121 O O . ASP A 1 400 ? -17.094 6.334 27.884 1.00 96.25 400 ASP A O 1
ATOM 3125 N N . LEU A 1 401 ? -15.025 5.459 27.753 1.00 95.44 401 LEU A N 1
ATOM 3126 C CA . LEU A 1 401 ? -15.034 5.305 26.297 1.00 95.44 401 LEU A CA 1
ATOM 3127 C C . LEU A 1 401 ? -16.078 4.284 25.839 1.00 95.44 401 LEU A C 1
ATOM 3129 O O . LEU A 1 401 ? -16.855 4.581 24.930 1.00 95.44 401 LEU A O 1
ATOM 3133 N N . VAL A 1 402 ? -16.175 3.125 26.501 1.00 96.12 402 VAL A N 1
ATOM 3134 C CA . VAL A 1 402 ? -17.213 2.122 26.196 1.00 96.12 402 VAL A CA 1
ATOM 3135 C C . VAL A 1 402 ? -18.614 2.726 26.355 1.00 96.12 402 VAL A C 1
ATOM 3137 O O . VAL A 1 402 ? -19.457 2.604 25.463 1.00 96.12 402 VAL A O 1
ATOM 3140 N N . LYS A 1 403 ? -18.860 3.428 27.470 1.00 95.44 403 LYS A N 1
ATOM 3141 C CA . LYS A 1 403 ? -20.156 4.052 27.789 1.00 95.44 403 LYS A CA 1
ATOM 3142 C C . LYS A 1 403 ? -20.539 5.154 26.803 1.00 95.44 403 LYS A C 1
ATOM 3144 O O . LYS A 1 403 ? -21.713 5.252 26.450 1.00 95.44 403 LYS A O 1
ATOM 3149 N N . SER A 1 404 ? -19.589 5.990 26.386 1.00 92.19 404 SER A N 1
ATOM 3150 C CA . SER A 1 404 ? -19.856 7.192 25.580 1.00 92.19 404 SER A CA 1
ATOM 3151 C C . SER A 1 404 ? -19.786 6.955 24.070 1.00 92.19 404 SER A C 1
ATOM 3153 O O . SER A 1 404 ? -20.613 7.497 23.337 1.00 92.19 404 SER A O 1
ATOM 3155 N N . LYS A 1 405 ? -18.832 6.144 23.597 1.00 89.25 405 LYS A N 1
ATOM 3156 C CA . LYS A 1 405 ? -18.587 5.911 22.166 1.00 89.25 405 LYS A CA 1
ATOM 3157 C C . LYS A 1 405 ? -19.289 4.663 21.642 1.00 89.25 405 LYS A C 1
ATOM 3159 O O . LYS A 1 405 ? -19.688 4.647 20.481 1.00 89.25 405 LYS A O 1
ATOM 3164 N N . GLY A 1 406 ? -19.486 3.631 22.467 1.00 87.94 406 GLY A N 1
ATOM 3165 C CA . GLY A 1 406 ? -20.091 2.372 22.022 1.00 87.94 406 GLY A CA 1
ATOM 3166 C C . GLY A 1 406 ? -19.394 1.819 20.769 1.00 87.94 406 GLY A C 1
ATOM 3167 O O . GLY A 1 406 ? -18.174 1.694 20.740 1.00 87.94 406 GLY A O 1
ATOM 3168 N N . ILE A 1 407 ? -20.174 1.543 19.719 1.00 83.00 407 ILE A N 1
ATOM 3169 C CA . ILE A 1 407 ? -19.680 1.071 18.411 1.00 83.00 407 ILE A CA 1
ATOM 3170 C C . ILE A 1 407 ? -19.433 2.209 17.396 1.00 83.00 407 ILE A C 1
ATOM 3172 O O . ILE A 1 407 ? -19.321 1.962 16.200 1.00 83.00 407 ILE A O 1
ATOM 3176 N N . GLN A 1 408 ? -19.405 3.478 17.815 1.00 72.88 408 GLN A N 1
ATOM 3177 C CA . GLN A 1 408 ? -19.127 4.584 16.890 1.00 72.88 408 GLN A CA 1
ATOM 3178 C C . GLN A 1 408 ? -17.741 4.427 16.249 1.00 72.88 408 GLN A C 1
ATOM 3180 O O . GLN A 1 408 ? -16.752 4.166 16.933 1.00 72.88 408 GLN A O 1
ATOM 3185 N N . GLY A 1 409 ? -17.675 4.613 14.928 1.00 62.62 409 GLY A N 1
ATOM 3186 C CA . GLY A 1 409 ? -16.443 4.447 14.154 1.00 62.62 409 GLY A CA 1
ATOM 3187 C C . GLY A 1 409 ? -16.096 2.995 13.810 1.00 62.62 409 GLY A C 1
ATOM 3188 O O . GLY A 1 409 ? -15.080 2.775 13.159 1.00 62.62 409 GLY A O 1
ATOM 3189 N N . SER A 1 410 ? -16.926 2.013 14.189 1.00 57.06 410 SER A N 1
ATOM 3190 C CA . SER A 1 410 ? -16.770 0.627 13.744 1.00 57.06 410 SER A CA 1
ATOM 3191 C C . SER A 1 410 ? -17.356 0.468 12.333 1.00 57.06 410 SER A C 1
ATOM 3193 O O . SER A 1 410 ? -18.567 0.498 12.116 1.00 57.06 410 SER A O 1
ATOM 3195 N N . GLY A 1 411 ? -16.490 0.405 11.322 1.00 45.78 411 GLY A N 1
ATOM 3196 C CA . GLY A 1 411 ? -16.949 0.374 9.925 1.00 45.78 411 GLY A CA 1
ATOM 3197 C C . GLY A 1 411 ? -15.866 0.227 8.860 1.00 45.78 411 GLY A C 1
ATOM 3198 O O . GLY A 1 411 ? -16.139 0.469 7.689 1.00 45.78 411 GLY A O 1
ATOM 3199 N N . GLY A 1 412 ? -14.646 -0.161 9.235 1.00 40.09 412 GLY A N 1
ATOM 3200 C CA . GLY A 1 412 ? -13.536 -0.348 8.304 1.00 40.09 412 GLY A CA 1
ATOM 3201 C C . GLY A 1 412 ? -12.738 -1.606 8.622 1.00 40.09 412 GLY A C 1
ATOM 3202 O O . GLY A 1 412 ? -12.757 -2.092 9.749 1.00 40.09 412 GLY A O 1
ATOM 3203 N N . TYR A 1 413 ? -12.008 -2.108 7.626 1.00 35.28 413 TYR A N 1
ATOM 3204 C CA . TYR A 1 413 ? -11.219 -3.345 7.677 1.00 35.28 413 TYR A CA 1
ATOM 3205 C C . TYR A 1 413 ? -10.142 -3.405 8.790 1.00 35.28 413 TYR A C 1
ATOM 3207 O O . TYR A 1 413 ? -9.510 -4.448 8.925 1.00 35.28 413 TYR A O 1
ATOM 3215 N N . GLN A 1 414 ? -9.908 -2.344 9.585 1.00 39.75 414 GLN A N 1
ATOM 3216 C CA . GLN A 1 414 ? -8.798 -2.293 10.555 1.00 39.75 414 GLN A CA 1
ATOM 3217 C C . GLN A 1 414 ? -9.053 -1.648 11.935 1.00 39.75 414 GLN A C 1
ATOM 3219 O O . GLN A 1 414 ? -8.112 -1.585 12.722 1.00 39.75 414 GLN A O 1
ATOM 3224 N N . SER A 1 415 ? -10.265 -1.228 12.319 1.00 51.50 415 SER A N 1
ATOM 3225 C CA . SER A 1 415 ? -10.489 -0.773 13.709 1.00 51.50 415 SER A CA 1
ATOM 3226 C C . SER A 1 415 ? -11.905 -1.043 14.213 1.00 51.50 415 SER A C 1
ATOM 3228 O O . SER A 1 415 ? -12.896 -0.844 13.510 1.00 51.50 415 SER A O 1
ATOM 3230 N N . GLY A 1 416 ? -12.003 -1.521 15.458 1.00 62.22 416 GLY A N 1
ATOM 3231 C CA . GLY A 1 416 ? -13.274 -1.846 16.109 1.00 62.22 416 GLY A CA 1
ATOM 3232 C C . GLY A 1 416 ? -14.096 -0.614 16.500 1.00 62.22 416 GLY A C 1
ATOM 3233 O O . GLY A 1 416 ? -15.214 -0.768 16.972 1.00 62.22 416 GLY A O 1
ATOM 3234 N N . GLY A 1 417 ? -13.585 0.601 16.296 1.00 82.94 417 GLY A N 1
ATOM 3235 C CA . GLY A 1 417 ? -14.090 1.813 16.937 1.00 82.94 417 GLY A CA 1
ATOM 3236 C C . GLY A 1 417 ? -13.571 1.928 18.376 1.00 82.94 417 GLY A C 1
ATOM 3237 O O . GLY A 1 417 ? -13.408 0.924 19.072 1.00 82.94 417 GLY A O 1
ATOM 3238 N N . ILE A 1 418 ? -13.335 3.162 18.836 1.00 90.31 418 ILE A N 1
ATOM 3239 C CA . ILE A 1 418 ? -12.644 3.467 20.109 1.00 90.31 418 ILE A CA 1
ATOM 3240 C C . ILE A 1 418 ? -13.253 2.704 21.300 1.00 90.31 418 ILE A C 1
ATOM 3242 O O . ILE A 1 418 ? -12.530 2.171 22.140 1.00 90.31 418 ILE A O 1
ATOM 3246 N N . GLY A 1 419 ? -14.588 2.624 21.378 1.00 93.00 419 GLY A N 1
ATOM 3247 C CA . GLY A 1 419 ? -15.277 1.931 22.471 1.00 93.00 419 GLY A CA 1
ATOM 3248 C C . GLY A 1 419 ? -15.092 0.410 22.450 1.00 93.00 419 GLY A C 1
ATOM 3249 O O . GLY A 1 419 ? -15.032 -0.207 23.510 1.00 93.00 419 GLY A O 1
ATOM 3250 N N . VAL A 1 420 ? -14.952 -0.201 21.272 1.00 92.31 420 VAL A N 1
ATOM 3251 C CA . VAL A 1 420 ? -14.698 -1.644 21.139 1.00 92.31 420 VAL A CA 1
ATOM 3252 C C . VAL A 1 420 ? -13.271 -1.982 21.534 1.00 92.31 420 VAL A C 1
ATOM 3254 O O . VAL A 1 420 ? -13.059 -2.936 22.279 1.00 92.31 420 VAL A O 1
ATOM 3257 N N . ASP A 1 421 ? -12.298 -1.188 21.094 1.00 92.31 421 ASP A N 1
ATOM 3258 C CA . ASP A 1 421 ? -10.899 -1.419 21.451 1.00 92.31 421 ASP A CA 1
ATOM 3259 C C . ASP A 1 421 ? -10.660 -1.194 22.952 1.00 92.31 421 ASP A C 1
ATOM 3261 O O . ASP A 1 421 ? -9.997 -2.010 23.594 1.00 92.31 421 ASP A O 1
ATOM 3265 N N . ALA A 1 422 ? -11.301 -0.183 23.551 1.00 95.31 422 ALA A N 1
ATOM 3266 C CA . ALA A 1 422 ? -11.282 0.014 25.000 1.00 95.31 422 ALA A CA 1
ATOM 3267 C C . ALA A 1 422 ? -11.892 -1.178 25.763 1.00 95.31 422 ALA A C 1
ATOM 3269 O O . ALA A 1 422 ? -11.320 -1.648 26.748 1.00 95.31 422 ALA A O 1
ATOM 3270 N N . ALA A 1 423 ? -13.023 -1.716 25.295 1.00 95.31 423 ALA A N 1
ATOM 3271 C CA . ALA A 1 423 ? -13.638 -2.888 25.913 1.00 95.31 423 ALA A CA 1
ATOM 3272 C C . ALA A 1 423 ? -12.779 -4.155 25.780 1.00 95.31 423 ALA A C 1
ATOM 3274 O O . ALA A 1 423 ? -12.728 -4.940 26.722 1.00 95.31 423 ALA A O 1
ATOM 3275 N N . ARG A 1 424 ? -12.060 -4.350 24.666 1.00 94.25 424 ARG A N 1
ATOM 3276 C CA . ARG A 1 424 ? -11.110 -5.470 24.523 1.00 94.25 424 ARG A CA 1
ATOM 3277 C C . ARG A 1 424 ? -10.004 -5.418 25.574 1.00 94.25 424 ARG A C 1
ATOM 3279 O O . ARG A 1 424 ? -9.642 -6.459 26.114 1.00 94.25 424 ARG A O 1
ATOM 3286 N N . LEU A 1 425 ? -9.487 -4.226 25.881 1.00 94.88 425 LEU A N 1
ATOM 3287 C CA . LEU A 1 425 ? -8.478 -4.053 26.932 1.00 94.88 425 LEU A CA 1
ATOM 3288 C C . LEU A 1 425 ? -9.035 -4.387 28.319 1.00 94.88 425 LEU A C 1
ATOM 3290 O O . LEU A 1 425 ? -8.374 -5.086 29.079 1.00 94.88 425 LEU A O 1
ATOM 3294 N N . LEU A 1 426 ? -10.263 -3.957 28.618 1.00 96.19 426 LEU A N 1
ATOM 3295 C CA . LEU A 1 426 ? -10.939 -4.288 29.876 1.00 96.19 426 LEU A CA 1
ATOM 3296 C C . LEU A 1 426 ? -11.198 -5.795 30.028 1.00 96.19 426 LEU A C 1
ATOM 3298 O O . LEU A 1 426 ? -10.939 -6.349 31.091 1.00 96.19 426 LEU A O 1
ATOM 3302 N N . LEU A 1 427 ? -11.655 -6.473 28.969 1.00 94.25 427 LEU A N 1
ATOM 3303 C CA . LEU A 1 427 ? -11.842 -7.930 28.987 1.00 94.25 427 LEU A CA 1
ATOM 3304 C C . LEU A 1 427 ? -10.510 -8.656 29.213 1.00 94.25 427 LEU A C 1
ATOM 3306 O O . LEU A 1 427 ? -10.431 -9.541 30.055 1.00 94.25 427 LEU A O 1
ATOM 3310 N N . LYS A 1 428 ? -9.435 -8.228 28.535 1.00 92.56 428 LYS A N 1
ATOM 3311 C CA . LYS A 1 428 ? -8.084 -8.776 28.748 1.00 92.56 428 LYS A CA 1
ATOM 3312 C C . LYS A 1 428 ? -7.592 -8.579 30.191 1.00 92.56 428 LYS A C 1
ATOM 3314 O O . LYS A 1 428 ? -6.812 -9.387 30.683 1.00 92.56 428 LYS A O 1
ATOM 3319 N N . ALA A 1 429 ? -8.035 -7.515 30.859 1.00 92.75 429 ALA A N 1
ATOM 3320 C CA . ALA A 1 429 ? -7.722 -7.224 32.256 1.00 92.75 429 ALA A CA 1
ATOM 3321 C C . ALA A 1 429 ? -8.655 -7.926 33.267 1.00 92.75 429 ALA A C 1
ATOM 3323 O O . ALA A 1 429 ? -8.534 -7.673 34.462 1.00 92.75 429 ALA A O 1
ATOM 3324 N N . ASN A 1 430 ? -9.563 -8.806 32.820 1.00 93.50 430 ASN A N 1
ATOM 3325 C CA . ASN A 1 430 ? -10.564 -9.492 33.650 1.00 93.50 430 ASN A CA 1
ATOM 3326 C C . ASN A 1 430 ? -11.519 -8.537 34.399 1.00 93.50 430 ASN A C 1
ATOM 3328 O O . ASN A 1 430 ? -11.997 -8.835 35.494 1.00 93.50 430 ASN A O 1
ATOM 3332 N N . GLU A 1 431 ? -11.833 -7.382 33.807 1.00 94.06 431 GLU A N 1
ATOM 3333 C CA . GLU A 1 431 ? -12.679 -6.336 34.403 1.00 94.06 431 GLU A CA 1
ATOM 3334 C C . GLU A 1 431 ? -14.191 -6.544 34.137 1.00 94.06 431 GLU A C 1
ATOM 3336 O O . GLU A 1 431 ? -14.977 -5.599 34.012 1.00 94.06 431 GLU A O 1
ATOM 3341 N N . ASP A 1 432 ? -14.633 -7.803 34.066 1.00 92.75 432 ASP A N 1
ATOM 3342 C CA . ASP A 1 432 ? -15.990 -8.226 33.684 1.00 92.75 432 ASP A CA 1
ATOM 3343 C C . ASP A 1 432 ? -17.101 -7.559 34.509 1.00 92.75 432 ASP A C 1
ATOM 3345 O O . ASP A 1 432 ? -18.175 -7.204 34.002 1.00 92.75 432 ASP A O 1
ATOM 3349 N N . LEU A 1 433 ? -16.841 -7.358 35.805 1.00 94.25 433 LEU A N 1
ATOM 3350 C CA . LEU A 1 433 ? -17.781 -6.735 36.737 1.00 94.25 433 LEU A CA 1
ATOM 3351 C C . LEU A 1 433 ? -18.133 -5.300 36.330 1.00 94.25 433 LEU A C 1
ATOM 3353 O O . LEU A 1 433 ? -19.269 -4.872 36.549 1.00 94.25 433 LEU A O 1
ATOM 3357 N N . ARG A 1 434 ? -17.219 -4.570 35.679 1.00 95.69 434 ARG A N 1
ATOM 3358 C CA . ARG A 1 434 ? -17.474 -3.197 35.215 1.00 95.69 434 ARG A CA 1
ATOM 3359 C C . ARG A 1 434 ? -18.571 -3.159 34.164 1.00 95.69 434 ARG A C 1
ATOM 3361 O O . ARG A 1 434 ? -19.477 -2.326 34.249 1.00 95.69 434 ARG A O 1
ATOM 3368 N N . PHE A 1 435 ? -18.546 -4.097 33.219 1.00 97.38 435 PHE A N 1
ATOM 3369 C CA . PHE A 1 435 ? -19.596 -4.221 32.213 1.00 97.38 435 PHE A CA 1
ATOM 3370 C C . PHE A 1 435 ? -20.937 -4.558 32.865 1.00 97.38 435 PHE A C 1
ATOM 3372 O O . PHE A 1 435 ? -21.935 -3.879 32.613 1.00 97.38 435 PHE A O 1
ATOM 3379 N N . LEU A 1 436 ? -20.958 -5.559 33.751 1.00 96.50 436 LEU A N 1
ATOM 3380 C CA . LEU A 1 436 ? -22.179 -6.009 34.425 1.00 96.50 436 LEU A CA 1
ATOM 3381 C C . LEU A 1 436 ? -22.814 -4.903 35.284 1.00 96.50 436 LEU A C 1
ATOM 3383 O O . LEU A 1 436 ? -24.040 -4.760 35.273 1.00 96.50 436 LEU A O 1
ATOM 3387 N N . ASN A 1 437 ? -22.001 -4.099 35.974 1.00 95.50 437 ASN A N 1
ATOM 3388 C CA . ASN A 1 437 ? -22.460 -2.968 36.783 1.00 95.50 437 ASN A CA 1
ATOM 3389 C C . ASN A 1 437 ? -23.109 -1.876 35.926 1.00 95.50 437 ASN A C 1
ATOM 3391 O O . ASN A 1 437 ? -24.172 -1.365 36.282 1.00 95.50 437 ASN A O 1
ATOM 3395 N N . VAL A 1 438 ? -22.527 -1.556 34.765 1.00 96.12 438 VAL A N 1
ATOM 3396 C CA . VAL A 1 438 ? -23.117 -0.581 33.836 1.00 96.12 438 VAL A CA 1
ATOM 3397 C C . VAL A 1 438 ? -24.411 -1.107 33.221 1.00 96.12 438 VAL A C 1
ATOM 3399 O O . VAL A 1 438 ? -25.384 -0.362 33.140 1.00 96.12 438 VAL A O 1
ATOM 3402 N N . ILE A 1 439 ? -24.461 -2.389 32.848 1.00 96.31 439 ILE A N 1
ATOM 3403 C CA . ILE A 1 439 ? -25.669 -3.019 32.293 1.00 96.31 439 ILE A CA 1
ATOM 3404 C C . ILE A 1 439 ? -26.813 -3.054 33.324 1.00 96.31 439 ILE A C 1
ATOM 3406 O O . ILE A 1 439 ? -27.977 -2.918 32.951 1.00 96.31 439 ILE A O 1
ATOM 3410 N N . LYS A 1 440 ? -26.498 -3.214 34.617 1.00 94.31 440 LYS A N 1
ATOM 3411 C CA . LYS A 1 440 ? -27.475 -3.173 35.722 1.00 94.31 440 LYS A CA 1
ATOM 3412 C C . LYS A 1 440 ? -27.927 -1.746 36.076 1.00 94.31 440 LYS A C 1
ATOM 3414 O O . LYS A 1 440 ? -28.936 -1.576 36.759 1.00 94.31 440 LYS A O 1
ATOM 3419 N N . GLY A 1 441 ? -27.181 -0.728 35.650 1.00 90.00 441 GLY A N 1
ATOM 3420 C CA . GLY A 1 441 ? -27.448 0.672 35.965 1.00 90.00 441 GLY A CA 1
ATOM 3421 C C . GLY A 1 441 ? -28.772 1.203 35.400 1.00 90.00 441 GLY A C 1
ATOM 3422 O O . GLY A 1 441 ? -29.415 0.594 34.549 1.00 90.00 441 GLY A O 1
ATOM 3423 N N . LYS A 1 442 ? -29.179 2.393 35.863 1.00 85.88 442 LYS A N 1
ATOM 3424 C CA . LYS A 1 442 ? -30.433 3.048 35.432 1.00 85.88 442 LYS A CA 1
ATOM 3425 C C . LYS A 1 442 ? -30.361 3.651 34.018 1.00 85.88 442 LYS A C 1
ATOM 3427 O O . LYS A 1 442 ? -31.397 3.906 33.410 1.00 85.88 442 LYS A O 1
ATOM 3432 N N . ASP A 1 443 ? -29.158 3.892 33.501 1.00 89.56 443 ASP A N 1
ATOM 3433 C CA . ASP A 1 443 ? -28.931 4.534 32.202 1.00 89.56 443 ASP A CA 1
ATOM 3434 C C . ASP A 1 443 ? -29.009 3.5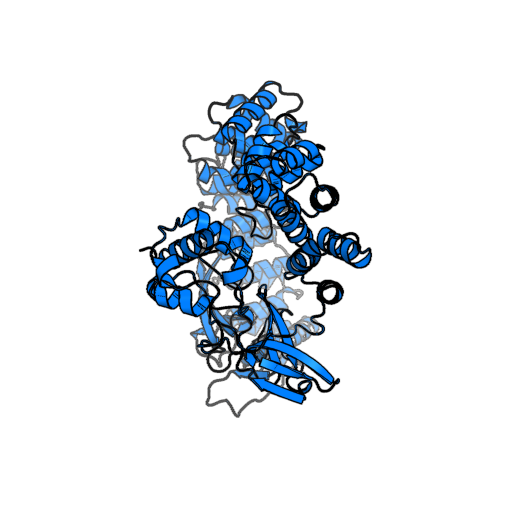12 31.055 1.00 89.56 443 ASP A C 1
ATOM 3436 O O . ASP A 1 443 ? -28.048 2.802 30.744 1.00 89.56 443 ASP A O 1
ATOM 3440 N N . GLN A 1 444 ? -30.178 3.451 30.415 1.00 84.88 444 GLN A N 1
ATOM 3441 C CA . GLN A 1 444 ? -30.460 2.501 29.335 1.00 84.88 444 GLN A CA 1
ATOM 3442 C C . GLN A 1 444 ? -29.583 2.718 28.095 1.00 84.88 444 GLN A C 1
ATOM 3444 O O . GLN A 1 444 ? -29.265 1.755 27.393 1.00 84.88 444 GLN A O 1
ATOM 3449 N N . GLN A 1 445 ? -29.151 3.955 27.825 1.00 85.31 445 GLN A N 1
ATOM 3450 C CA . GLN A 1 445 ? -28.306 4.239 26.667 1.00 85.31 445 GLN A CA 1
ATOM 3451 C C . GLN A 1 445 ? -26.895 3.686 26.880 1.00 85.31 445 GLN A C 1
ATOM 3453 O O . GLN A 1 445 ? -26.354 3.026 25.990 1.00 85.31 445 GLN A O 1
ATOM 3458 N N . LYS A 1 446 ? -26.317 3.886 28.071 1.00 92.06 446 LYS A N 1
ATOM 3459 C CA . LYS A 1 446 ? -25.003 3.323 28.419 1.00 92.06 446 LYS A CA 1
ATOM 3460 C C . LYS A 1 446 ? -25.029 1.797 28.435 1.00 92.06 446 LYS A C 1
ATOM 3462 O O . LYS A 1 446 ? -24.129 1.176 27.872 1.00 92.06 446 LYS A O 1
ATOM 3467 N N . ALA A 1 447 ? -26.077 1.193 28.999 1.00 92.06 447 ALA A N 1
ATOM 3468 C CA . ALA A 1 447 ? -26.267 -0.257 28.956 1.00 92.06 447 ALA A CA 1
ATOM 3469 C C . ALA A 1 447 ? -26.338 -0.774 27.506 1.00 92.06 447 ALA A C 1
ATOM 3471 O O . ALA A 1 447 ? -25.654 -1.734 27.155 1.00 92.06 447 ALA A O 1
ATOM 3472 N N . SER A 1 448 ? -27.095 -0.101 26.630 1.00 87.69 448 SER A N 1
ATOM 3473 C CA . SER A 1 448 ? -27.175 -0.454 25.207 1.00 87.69 448 SER A CA 1
ATOM 3474 C C . SER A 1 448 ? -25.826 -0.337 24.485 1.00 87.69 448 SER A C 1
ATOM 3476 O O . SER A 1 448 ? -25.497 -1.202 23.667 1.00 87.69 448 SER A O 1
ATOM 3478 N N . ASN A 1 449 ? -25.031 0.696 24.785 1.00 89.88 449 ASN A N 1
ATOM 3479 C CA . ASN A 1 449 ? -23.691 0.870 24.217 1.00 89.88 449 ASN A CA 1
ATOM 3480 C C . ASN A 1 449 ? -22.767 -0.290 24.613 1.00 89.88 449 ASN A C 1
ATOM 3482 O O . ASN A 1 449 ? -22.158 -0.898 23.735 1.00 89.88 449 ASN A O 1
ATOM 3486 N N . VAL A 1 450 ? -22.742 -0.657 25.900 1.00 96.94 450 VAL A N 1
ATOM 3487 C CA . VAL A 1 450 ? -21.958 -1.797 26.405 1.00 96.94 450 VAL A CA 1
ATOM 3488 C C . VAL A 1 450 ? -22.375 -3.107 25.733 1.00 96.94 450 VAL A C 1
ATOM 3490 O O . VAL A 1 450 ? -21.525 -3.825 25.214 1.00 96.94 450 VAL A O 1
ATOM 3493 N N . LEU A 1 451 ? -23.678 -3.407 25.678 1.00 94.88 451 LEU A N 1
ATOM 3494 C CA . LEU A 1 451 ? -24.180 -4.632 25.040 1.00 94.88 451 LEU A CA 1
ATOM 3495 C C . LEU A 1 451 ? -23.804 -4.709 23.555 1.00 94.88 451 LEU A C 1
ATOM 3497 O O . LEU A 1 451 ? -23.482 -5.783 23.054 1.00 94.88 451 LEU A O 1
ATOM 3501 N N . SER A 1 452 ? -23.842 -3.574 22.852 1.00 91.81 452 SER A N 1
ATOM 3502 C CA . SER A 1 452 ? -23.496 -3.511 21.427 1.00 91.81 452 SER A CA 1
ATOM 3503 C C . SER A 1 452 ? -21.999 -3.724 21.199 1.00 91.81 452 SER A C 1
ATOM 3505 O O . SER A 1 452 ? -21.624 -4.431 20.269 1.00 91.81 452 SER A O 1
ATOM 3507 N N . VAL A 1 453 ? -21.151 -3.161 22.065 1.00 94.12 453 VAL A N 1
ATOM 3508 C CA . VAL A 1 453 ? -19.699 -3.371 22.024 1.00 94.12 453 VAL A CA 1
ATOM 3509 C C . VAL A 1 453 ? -19.342 -4.832 22.289 1.00 94.12 453 VAL A C 1
ATOM 3511 O O . VAL A 1 453 ? -18.605 -5.416 21.504 1.00 94.12 453 VAL A O 1
ATOM 3514 N N . LEU A 1 454 ? -19.906 -5.450 23.332 1.00 95.62 454 LEU A N 1
ATOM 3515 C CA . LEU A 1 454 ? -19.668 -6.868 23.630 1.00 95.62 454 LEU A CA 1
ATOM 3516 C C . LEU A 1 454 ? -20.094 -7.770 22.462 1.00 95.62 454 LEU A C 1
ATOM 3518 O O . LEU A 1 454 ? -19.360 -8.679 22.091 1.00 95.62 454 LEU A O 1
ATOM 3522 N N . GLY A 1 455 ? -21.237 -7.477 21.831 1.00 91.56 455 GLY A N 1
ATOM 3523 C CA . GLY A 1 455 ? -21.701 -8.222 20.656 1.00 91.56 455 GLY A CA 1
ATOM 3524 C C . GLY A 1 455 ? -20.799 -8.067 19.431 1.00 91.56 455 GLY A C 1
ATOM 3525 O O . GLY A 1 455 ? -20.642 -9.016 18.668 1.00 91.56 455 GLY A O 1
ATOM 3526 N N . ALA A 1 456 ? -20.185 -6.892 19.258 1.00 89.62 456 ALA A N 1
ATOM 3527 C CA . ALA A 1 456 ? -19.221 -6.634 18.190 1.00 89.62 456 ALA A CA 1
ATOM 3528 C C . ALA A 1 456 ? -17.855 -7.303 18.436 1.00 89.62 456 ALA A C 1
ATOM 3530 O O . ALA A 1 456 ? -17.164 -7.625 17.473 1.00 89.62 456 ALA A O 1
ATOM 3531 N N . ILE A 1 457 ? -17.454 -7.501 19.699 1.00 91.56 457 ILE A N 1
ATOM 3532 C CA . ILE A 1 457 ? -16.210 -8.205 20.054 1.00 91.56 457 ILE A CA 1
ATOM 3533 C C . ILE A 1 457 ? -16.353 -9.699 19.781 1.00 91.56 457 ILE A C 1
ATOM 3535 O O . ILE A 1 457 ? -15.549 -10.253 19.037 1.00 91.56 457 ILE A O 1
ATOM 3539 N N . GLY A 1 458 ? -17.362 -10.340 20.374 1.00 90.44 458 GLY A N 1
ATOM 3540 C CA . GLY A 1 458 ? -17.713 -11.721 20.056 1.00 90.44 458 GLY A CA 1
ATOM 3541 C C . GLY A 1 458 ? -16.704 -12.803 20.444 1.00 90.44 458 GLY A C 1
ATOM 3542 O O . GLY A 1 458 ? -16.818 -13.911 19.931 1.00 90.44 458 GLY A O 1
ATOM 3543 N N . ASN A 1 459 ? -15.726 -12.511 21.306 1.00 92.38 459 ASN A N 1
ATOM 3544 C CA . ASN A 1 459 ? -14.874 -13.530 21.929 1.00 92.38 459 ASN A CA 1
ATOM 3545 C C . ASN A 1 459 ? -15.608 -14.240 23.079 1.00 92.38 459 ASN A C 1
ATOM 3547 O O . ASN A 1 459 ? -16.681 -13.801 23.503 1.00 92.38 459 ASN A O 1
ATOM 3551 N N . ASP A 1 460 ? -15.015 -15.305 23.609 1.00 94.25 460 ASP A N 1
ATOM 3552 C CA . ASP A 1 460 ? -15.643 -16.164 24.617 1.00 94.25 460 ASP A CA 1
ATOM 3553 C C . ASP A 1 460 ? -16.018 -15.400 25.895 1.00 94.25 460 ASP A C 1
ATOM 3555 O O . ASP A 1 460 ? -17.117 -15.588 26.421 1.00 94.25 460 ASP A O 1
ATOM 3559 N N . GLU A 1 461 ? -15.182 -14.459 26.341 1.00 95.06 461 GLU A N 1
ATOM 3560 C CA . GLU A 1 461 ? -15.449 -13.616 27.510 1.00 95.06 461 GLU A CA 1
ATOM 3561 C C . GLU A 1 461 ? -16.667 -12.706 27.278 1.00 95.06 461 GLU A C 1
ATOM 3563 O O . GLU A 1 461 ? -17.605 -12.674 28.081 1.00 95.06 461 GLU A O 1
ATOM 3568 N N . SER A 1 462 ? -16.723 -12.006 26.138 1.00 95.81 462 SER A N 1
ATOM 3569 C CA . SER A 1 462 ? -17.862 -11.138 25.805 1.00 95.81 462 SER A CA 1
ATOM 3570 C C . SER A 1 462 ? -19.165 -11.928 25.615 1.00 95.81 462 SER A C 1
ATOM 3572 O O . SER A 1 462 ? -20.232 -11.499 26.071 1.00 95.81 462 SER A O 1
ATOM 3574 N N . VAL A 1 463 ? -19.080 -13.118 25.011 1.00 96.88 463 VAL A N 1
ATOM 3575 C CA . VAL A 1 463 ? -20.185 -14.069 24.831 1.00 96.88 463 VAL A CA 1
ATOM 3576 C C . VAL A 1 463 ? -20.677 -14.593 26.182 1.00 96.88 463 VAL A C 1
ATOM 3578 O O . VAL A 1 463 ? -21.893 -14.705 26.388 1.00 96.88 463 VAL A O 1
ATOM 3581 N N . ALA A 1 464 ? -19.776 -14.864 27.128 1.00 96.88 464 ALA A N 1
ATOM 3582 C CA . ALA A 1 464 ? -20.114 -15.287 28.483 1.00 96.88 464 ALA A CA 1
ATOM 3583 C C . ALA A 1 464 ? -20.838 -14.178 29.262 1.00 96.88 464 ALA A C 1
ATOM 3585 O O . ALA A 1 464 ? -21.888 -14.436 29.861 1.00 96.88 464 ALA A O 1
ATOM 3586 N N . ILE A 1 465 ? -20.354 -12.932 29.189 1.00 97.56 465 ILE A N 1
ATOM 3587 C CA . ILE A 1 465 ? -21.011 -11.770 29.811 1.00 97.56 465 ILE A CA 1
ATOM 3588 C C . ILE A 1 465 ? -22.420 -11.584 29.238 1.00 97.56 465 ILE A C 1
ATOM 3590 O O . ILE A 1 465 ? -23.388 -11.510 29.998 1.00 97.56 465 ILE A O 1
ATOM 3594 N N . LEU A 1 466 ? -22.568 -11.563 27.908 1.00 97.69 466 LEU A N 1
ATOM 3595 C CA . LEU A 1 466 ? -23.879 -11.445 27.261 1.00 97.69 466 LEU A CA 1
ATOM 3596 C C . LEU A 1 466 ? -24.807 -12.596 27.663 1.00 97.69 466 LEU A C 1
ATOM 3598 O O . LEU A 1 466 ? -25.955 -12.353 28.037 1.00 97.69 466 LEU A O 1
ATOM 3602 N N . SER A 1 467 ? -24.307 -13.835 27.674 1.00 97.31 467 SER A N 1
ATOM 3603 C CA . SER A 1 467 ? -25.065 -15.011 28.122 1.00 97.31 467 SER A CA 1
ATOM 3604 C C . SER A 1 467 ? -25.567 -14.861 29.561 1.00 97.31 467 SER A C 1
ATOM 3606 O O . SER A 1 467 ? -26.730 -15.155 29.842 1.00 97.31 467 SER A O 1
ATOM 3608 N N . LYS A 1 468 ? -24.727 -14.350 30.471 1.00 97.00 468 LYS A N 1
ATOM 3609 C CA . LYS A 1 468 ? -25.093 -14.086 31.870 1.00 97.00 468 LYS A CA 1
ATOM 3610 C C . LYS A 1 468 ? -26.206 -13.043 31.977 1.00 97.00 468 LYS A C 1
ATOM 3612 O O . LYS A 1 468 ? -27.132 -13.220 32.770 1.00 97.00 468 LYS A O 1
ATOM 3617 N N . VAL A 1 469 ? -26.159 -11.989 31.158 1.00 97.25 469 VAL A N 1
ATOM 3618 C CA . VAL A 1 469 ? -27.222 -10.971 31.102 1.00 97.25 469 VAL A CA 1
ATOM 3619 C C . VAL A 1 469 ? -28.535 -11.571 30.607 1.00 97.25 469 VAL A C 1
ATOM 3621 O O . VAL A 1 469 ? -29.582 -11.327 31.196 1.00 97.25 469 VAL A O 1
ATOM 3624 N N . ILE A 1 470 ? -28.486 -12.388 29.555 1.00 97.25 470 ILE A N 1
ATOM 3625 C CA . ILE A 1 470 ? -29.664 -13.004 28.925 1.00 97.25 470 ILE A CA 1
ATOM 3626 C C . ILE A 1 470 ? -30.385 -13.957 29.884 1.00 97.25 470 ILE A C 1
ATOM 3628 O O . ILE A 1 470 ? -31.618 -13.942 29.962 1.00 97.25 470 ILE A O 1
ATOM 3632 N N . LEU A 1 471 ? -29.632 -14.787 30.609 1.00 94.75 471 LEU A N 1
ATOM 3633 C CA . LEU A 1 471 ? -30.184 -15.848 31.456 1.00 94.75 471 LEU A CA 1
ATOM 3634 C C . LEU A 1 471 ? -30.585 -15.364 32.857 1.00 94.75 471 LEU A C 1
ATOM 3636 O O . LEU A 1 471 ? -31.394 -16.015 33.513 1.00 94.75 471 LEU A O 1
ATOM 3640 N N . SER A 1 472 ? -30.074 -14.220 33.316 1.00 94.69 472 SER A N 1
ATOM 3641 C CA . SER A 1 472 ? -30.370 -13.713 34.657 1.00 94.69 472 SER A CA 1
ATOM 3642 C C . SER A 1 472 ? -31.641 -12.858 34.705 1.00 94.69 472 SER A C 1
ATOM 3644 O O . SER A 1 472 ? -31.799 -11.888 33.964 1.00 94.69 472 SER A O 1
ATOM 3646 N N . ASN A 1 473 ? -32.533 -13.171 35.649 1.00 91.50 473 ASN A N 1
ATOM 3647 C CA . ASN A 1 473 ? -33.769 -12.417 35.889 1.00 91.50 473 ASN A CA 1
ATOM 3648 C C . ASN A 1 473 ? -33.544 -11.062 36.585 1.00 91.50 473 ASN A C 1
ATOM 3650 O O . ASN A 1 473 ? -34.491 -10.294 36.721 1.00 91.50 473 ASN A O 1
ATOM 3654 N N . GLN A 1 474 ? -32.311 -10.741 37.000 1.00 92.94 474 GLN A N 1
ATOM 3655 C CA . GLN A 1 474 ? -31.993 -9.440 37.603 1.00 92.94 474 GLN A CA 1
ATOM 3656 C C . GLN A 1 474 ? -31.994 -8.284 36.588 1.00 92.94 474 GLN A C 1
ATOM 3658 O O . GLN A 1 474 ? -32.000 -7.119 36.981 1.00 92.94 474 GLN A O 1
ATOM 3663 N N . TYR A 1 475 ? -31.941 -8.594 35.288 1.00 91.94 475 TYR A N 1
ATOM 3664 C CA . TYR A 1 475 ? -31.943 -7.606 34.213 1.00 91.94 475 TYR A CA 1
ATOM 3665 C C . TYR A 1 475 ? -33.340 -7.446 33.619 1.00 91.94 475 TYR A C 1
ATOM 3667 O O . TYR A 1 475 ? -34.089 -8.414 33.473 1.00 91.94 475 TYR A O 1
ATOM 3675 N N . SER A 1 476 ? -33.675 -6.215 33.225 1.00 86.81 476 SER A N 1
ATOM 3676 C CA . SER A 1 476 ? -34.966 -5.912 32.606 1.00 86.81 476 SER A CA 1
ATOM 3677 C C . SER A 1 476 ? -35.163 -6.689 31.297 1.00 86.81 476 SER A C 1
ATOM 3679 O O . SER A 1 476 ? -34.200 -6.978 30.580 1.00 86.81 476 SER A O 1
ATOM 3681 N N . MET A 1 477 ? -36.415 -6.996 30.947 1.00 84.75 477 MET A N 1
ATOM 3682 C CA . MET A 1 477 ? -36.723 -7.682 29.687 1.00 84.75 477 MET A CA 1
ATOM 3683 C C . MET A 1 477 ? -36.152 -6.962 28.450 1.00 84.75 477 MET A C 1
ATOM 3685 O O . MET A 1 477 ? -35.502 -7.642 27.656 1.00 84.75 477 MET A O 1
ATOM 3689 N N . PRO A 1 478 ? -36.270 -5.625 28.295 1.00 83.62 478 PRO A N 1
ATOM 3690 C CA . PRO A 1 478 ? -35.622 -4.907 27.193 1.00 83.62 478 PRO A CA 1
ATOM 3691 C C . PRO A 1 478 ? -34.098 -5.101 27.133 1.00 83.62 478 PRO A C 1
ATOM 3693 O O . PRO A 1 478 ? -33.543 -5.331 26.059 1.00 83.62 478 PRO A O 1
ATOM 3696 N N . THR A 1 479 ? -33.414 -5.076 28.282 1.00 85.56 479 THR A N 1
ATOM 3697 C CA . THR A 1 479 ? -31.962 -5.313 28.366 1.00 85.56 479 THR A CA 1
ATOM 3698 C C . THR A 1 479 ? -31.606 -6.727 27.902 1.00 85.56 479 THR A C 1
ATOM 3700 O O . THR A 1 479 ? -30.691 -6.902 27.098 1.00 85.56 479 THR A O 1
ATOM 3703 N N . ARG A 1 480 ? -32.361 -7.739 28.351 1.00 93.31 480 ARG A N 1
ATOM 3704 C CA . ARG A 1 480 ? -32.173 -9.147 27.957 1.00 93.31 480 ARG A CA 1
ATOM 3705 C C . ARG A 1 480 ? -32.430 -9.365 26.464 1.00 93.31 480 ARG A C 1
ATOM 3707 O O . ARG A 1 480 ? -31.667 -10.074 25.814 1.00 93.31 480 ARG A O 1
ATOM 3714 N N . GLN A 1 481 ? -33.460 -8.721 25.910 1.00 85.62 481 GLN A N 1
ATOM 3715 C CA . GLN A 1 481 ? -33.780 -8.752 24.478 1.00 85.62 481 GLN A CA 1
ATOM 3716 C C . GLN A 1 481 ? -32.669 -8.123 23.630 1.00 85.62 481 GLN A C 1
ATOM 3718 O O . GLN A 1 481 ? -32.249 -8.708 22.632 1.00 85.62 481 GLN A O 1
ATOM 3723 N N . LYS A 1 482 ? -32.140 -6.967 24.045 1.00 86.25 482 LYS A N 1
ATOM 3724 C CA . LYS A 1 482 ? -30.994 -6.341 23.376 1.00 86.25 482 LYS A CA 1
ATOM 3725 C C . LYS A 1 482 ? -29.747 -7.223 23.468 1.00 86.25 482 LYS A C 1
ATOM 3727 O O . LYS A 1 482 ? -29.053 -7.382 22.469 1.00 86.25 482 LYS A O 1
ATOM 3732 N N . ALA A 1 483 ? -29.476 -7.822 24.628 1.00 94.56 483 ALA A N 1
ATOM 3733 C CA . ALA A 1 483 ? -28.316 -8.688 24.830 1.00 94.56 483 ALA A CA 1
ATOM 3734 C C . ALA A 1 483 ? -28.327 -9.905 23.889 1.00 94.56 483 ALA A C 1
ATOM 3736 O O . ALA A 1 483 ? -27.328 -10.149 23.220 1.00 94.56 483 ALA A O 1
ATOM 3737 N N . ILE A 1 484 ? -29.455 -10.618 23.759 1.00 94.69 484 ILE A N 1
ATOM 3738 C CA . ILE A 1 484 ? -29.557 -11.777 22.849 1.00 94.69 484 ILE A CA 1
ATOM 3739 C C . ILE A 1 484 ? -29.484 -11.367 21.368 1.00 94.69 484 ILE A C 1
ATOM 3741 O O . ILE A 1 484 ? -28.909 -12.088 20.558 1.00 94.69 484 ILE A O 1
ATOM 3745 N N . GLN A 1 485 ? -29.982 -10.178 21.008 1.00 87.69 485 GLN A N 1
ATOM 3746 C CA . GLN A 1 485 ? -29.814 -9.637 19.655 1.00 87.69 485 GLN A CA 1
ATOM 3747 C C . GLN A 1 485 ? -28.352 -9.317 19.328 1.00 87.69 485 GLN A C 1
ATOM 3749 O O . GLN A 1 485 ? -27.921 -9.540 18.198 1.00 87.69 485 GLN A O 1
ATOM 3754 N N . MET A 1 486 ? -27.611 -8.750 20.288 1.00 91.31 486 MET A N 1
ATOM 3755 C CA . MET A 1 486 ? -26.190 -8.424 20.120 1.00 91.31 486 MET A CA 1
ATOM 3756 C C . MET A 1 486 ? -25.309 -9.670 20.175 1.00 91.31 486 MET A C 1
ATOM 3758 O O . MET A 1 486 ? -24.315 -9.722 19.460 1.00 91.31 486 MET A O 1
ATOM 3762 N N . LEU A 1 487 ? -25.707 -10.696 20.932 1.00 95.06 487 LEU A N 1
ATOM 3763 C CA . LEU A 1 487 ? -25.028 -11.988 20.937 1.00 95.06 487 LEU A CA 1
ATOM 3764 C C . LEU A 1 487 ? -24.950 -12.573 19.519 1.00 95.06 487 LEU A C 1
ATOM 3766 O O . LEU A 1 487 ? -23.888 -13.001 19.097 1.00 95.06 487 LEU A O 1
ATOM 3770 N N . GLY A 1 488 ? -26.024 -12.484 18.731 1.00 87.50 488 GLY A N 1
ATOM 3771 C CA . GLY A 1 488 ? -26.044 -12.966 17.345 1.00 87.50 488 GLY A CA 1
ATOM 3772 C C . GLY A 1 488 ? -25.244 -12.144 16.320 1.00 87.50 488 GLY A C 1
ATOM 3773 O O . GLY A 1 488 ? -25.438 -12.357 15.128 1.00 87.50 488 GLY A O 1
ATOM 3774 N N . LYS A 1 489 ? -24.406 -11.177 16.731 1.00 84.81 489 LYS A N 1
ATOM 3775 C CA . LYS A 1 489 ? -23.612 -10.317 15.821 1.00 84.81 489 LYS A CA 1
ATOM 3776 C C . LYS A 1 489 ? -22.166 -10.769 15.611 1.00 84.81 489 LYS A C 1
ATOM 3778 O O . LYS A 1 489 ? -21.430 -10.101 14.891 1.00 84.81 489 LYS A O 1
ATOM 3783 N N . SER A 1 490 ? -21.778 -11.897 16.194 1.00 86.38 490 SER A N 1
ATOM 3784 C CA . SER A 1 490 ? -20.455 -12.507 16.040 1.00 86.38 490 SER A CA 1
ATOM 3785 C C . SER A 1 490 ? -20.579 -14.006 15.803 1.00 86.38 490 SER A C 1
ATOM 3787 O O . SER A 1 490 ? -21.584 -14.600 16.176 1.00 86.38 490 SER A O 1
ATOM 3789 N N . GLN A 1 491 ? -19.561 -14.641 15.224 1.00 87.44 491 GLN A N 1
ATOM 3790 C CA . GLN A 1 491 ? -19.613 -16.072 14.914 1.00 87.44 491 GLN A CA 1
ATOM 3791 C C . GLN A 1 491 ? -19.798 -16.949 16.169 1.00 87.44 491 GLN A C 1
ATOM 3793 O O . GLN A 1 491 ? -20.730 -17.753 16.207 1.00 87.44 491 GLN A O 1
ATOM 3798 N N . ASN A 1 492 ? -18.992 -16.746 17.221 1.00 92.19 492 ASN A N 1
ATOM 3799 C CA . ASN A 1 492 ? -19.132 -17.492 18.482 1.00 92.19 492 ASN A CA 1
ATOM 3800 C C . ASN A 1 492 ? -20.491 -17.212 19.140 1.00 92.19 492 ASN A C 1
ATOM 3802 O O . ASN A 1 492 ? -21.133 -18.105 19.693 1.00 92.19 492 ASN A O 1
ATOM 3806 N N . GLY A 1 493 ? -20.966 -15.968 19.061 1.00 94.06 493 GLY A N 1
ATOM 3807 C CA . GLY A 1 493 ? -22.260 -15.596 19.609 1.00 94.06 493 GLY A CA 1
ATOM 3808 C C . GLY A 1 493 ? -23.446 -16.170 18.824 1.00 94.06 493 GLY A C 1
ATOM 3809 O O . GLY A 1 493 ? -24.423 -16.601 19.429 1.00 94.06 493 GLY A O 1
ATOM 3810 N N . GLU A 1 494 ? -23.357 -16.273 17.499 1.00 93.12 494 GLU A N 1
ATOM 3811 C CA . GLU A 1 494 ? -24.332 -16.976 16.662 1.00 93.12 494 GLU A CA 1
ATOM 3812 C C . GLU A 1 494 ? -24.435 -18.466 17.048 1.00 93.12 494 GLU A C 1
ATOM 3814 O O . GLU A 1 494 ? -25.544 -18.990 17.182 1.00 93.12 494 GLU A O 1
ATOM 3819 N N . ASP A 1 495 ? -23.298 -19.130 17.288 1.00 95.00 495 ASP A N 1
ATOM 3820 C CA . ASP A 1 495 ? -23.259 -20.529 17.743 1.00 95.00 495 ASP A CA 1
ATOM 3821 C C . ASP A 1 495 ? -23.890 -20.668 19.134 1.00 95.00 495 ASP A C 1
ATOM 3823 O O . ASP A 1 495 ? -24.724 -21.548 19.367 1.00 95.00 495 ASP A O 1
ATOM 3827 N N . ARG A 1 496 ? -23.589 -19.729 20.038 1.00 96.94 496 ARG A N 1
ATOM 3828 C CA . ARG A 1 496 ? -24.187 -19.674 21.374 1.00 96.94 496 ARG A CA 1
ATOM 3829 C C . ARG A 1 496 ? -25.698 -19.439 21.340 1.00 96.94 496 ARG A C 1
ATOM 3831 O O . ARG A 1 496 ? -26.428 -20.061 22.112 1.00 96.94 496 ARG A O 1
ATOM 3838 N N . VAL A 1 497 ? -26.191 -18.567 20.456 1.00 95.75 497 VAL A N 1
ATOM 3839 C CA . VAL A 1 497 ? -27.634 -18.357 20.244 1.00 95.75 497 VAL A CA 1
ATOM 3840 C C . VAL A 1 497 ? -28.292 -19.659 19.792 1.00 95.75 497 VAL A C 1
ATOM 3842 O O . VAL A 1 497 ? -29.344 -20.028 20.320 1.00 95.75 497 VAL A O 1
ATOM 3845 N N . LEU A 1 498 ? -27.677 -20.370 18.844 1.00 95.25 498 LEU A N 1
ATOM 3846 C CA . LEU A 1 498 ? -28.214 -21.629 18.343 1.00 95.25 498 LEU A CA 1
ATOM 3847 C C . LEU A 1 498 ? -28.244 -22.708 19.436 1.00 95.25 498 LEU A C 1
ATOM 3849 O O . LEU A 1 498 ? -29.268 -23.373 19.593 1.00 95.25 498 LEU A O 1
ATOM 3853 N N . GLU A 1 499 ? -27.187 -22.825 20.241 1.00 96.12 499 GLU A N 1
ATOM 3854 C CA . GLU A 1 499 ? -27.140 -23.729 21.396 1.00 96.12 499 GLU A CA 1
ATOM 3855 C C . GLU A 1 499 ? -28.254 -23.412 22.410 1.00 96.12 499 GLU A C 1
ATOM 3857 O O . GLU A 1 499 ? -28.940 -24.310 22.900 1.00 96.12 499 GLU A O 1
ATOM 3862 N N . MET A 1 500 ? -28.483 -22.127 22.707 1.00 96.50 500 MET A N 1
ATOM 3863 C CA . MET A 1 500 ? -29.546 -21.690 23.616 1.00 96.50 500 MET A CA 1
ATOM 3864 C C . MET A 1 500 ? -30.951 -22.027 23.090 1.00 96.50 500 MET A C 1
ATOM 3866 O O . MET A 1 500 ? -31.813 -22.429 23.879 1.00 96.50 500 MET A O 1
ATOM 3870 N N . LEU A 1 501 ? -31.185 -21.879 21.781 1.00 94.06 501 LEU A N 1
ATOM 3871 C CA . LEU A 1 501 ? -32.451 -22.233 21.128 1.00 94.06 501 LEU A CA 1
ATOM 3872 C C . LEU A 1 501 ? -32.674 -23.750 21.131 1.00 94.06 501 LEU A C 1
ATOM 3874 O O . LEU A 1 501 ? -33.714 -24.218 21.598 1.00 94.06 501 LEU A O 1
ATOM 3878 N N . GLN A 1 502 ? -31.681 -24.520 20.680 1.00 94.88 502 GLN A N 1
ATOM 3879 C CA . GLN A 1 502 ? -31.745 -25.983 20.606 1.00 94.88 502 GLN A CA 1
ATOM 3880 C C . GLN A 1 502 ? -31.888 -26.625 21.986 1.00 94.88 502 GLN A C 1
ATOM 3882 O O . GLN A 1 502 ? -32.712 -27.518 22.173 1.00 94.88 502 GLN A O 1
ATOM 3887 N N . GLY A 1 503 ? -31.152 -26.114 22.973 1.00 94.06 503 GLY A N 1
ATOM 3888 C CA . GLY A 1 503 ? -31.246 -26.548 24.362 1.00 94.06 503 GLY A CA 1
ATOM 3889 C C . GLY A 1 503 ? -32.500 -26.060 25.094 1.00 94.06 503 GLY A C 1
ATOM 3890 O O . GLY A 1 503 ? -32.626 -26.334 26.284 1.00 94.06 503 GLY A O 1
ATOM 3891 N N . LYS A 1 504 ? -33.403 -25.313 24.434 1.00 91.81 504 LYS A N 1
ATOM 3892 C CA . LYS A 1 504 ? -34.615 -24.715 25.030 1.00 91.81 504 LYS A CA 1
ATOM 3893 C C . LYS A 1 504 ? -34.324 -23.905 26.308 1.00 91.81 504 LYS A C 1
ATOM 3895 O O . LYS A 1 504 ? -35.151 -23.841 27.213 1.00 91.81 504 LYS A O 1
ATOM 3900 N N . LYS A 1 505 ? -33.154 -23.256 26.374 1.00 90.50 505 LYS A N 1
ATOM 3901 C CA . LYS A 1 505 ? -32.668 -22.496 27.544 1.00 90.50 505 LYS A CA 1
ATOM 3902 C C . LYS A 1 505 ? -33.232 -21.065 27.616 1.00 90.50 505 LYS A C 1
ATOM 3904 O O . LYS A 1 505 ? -32.910 -20.327 28.544 1.00 90.50 505 LYS A O 1
ATOM 3909 N N . LEU A 1 506 ? -34.042 -20.646 26.636 1.00 90.81 506 LEU A N 1
ATOM 3910 C CA . LEU A 1 506 ? -34.584 -19.286 26.527 1.00 90.81 506 LEU A CA 1
ATOM 3911 C C . LEU A 1 506 ? -36.074 -19.217 26.907 1.00 90.81 506 LEU A C 1
ATOM 3913 O O . LEU A 1 506 ? -36.865 -20.035 26.433 1.00 90.81 506 LEU A O 1
ATOM 3917 N N . PRO A 1 507 ? -36.504 -18.191 27.669 1.00 88.19 507 PRO A N 1
ATOM 3918 C CA . PRO A 1 507 ? -37.915 -17.837 27.793 1.00 88.19 507 PRO A CA 1
ATOM 3919 C C . PRO A 1 507 ? -38.548 -17.563 26.421 1.00 88.19 507 PRO A C 1
ATOM 3921 O O . PRO A 1 507 ? -37.904 -16.978 25.547 1.00 88.19 507 PRO A O 1
ATOM 3924 N N . LYS A 1 508 ? -39.841 -17.885 26.255 1.00 84.94 508 LYS A N 1
ATOM 3925 C CA . LYS A 1 508 ? -40.586 -17.671 24.993 1.00 84.94 508 LYS A CA 1
ATOM 3926 C C . LYS A 1 508 ? -40.448 -16.242 24.444 1.00 84.94 508 LYS A C 1
ATOM 3928 O O . LYS A 1 508 ? -40.329 -16.053 23.239 1.00 84.94 508 LYS A O 1
ATOM 3933 N N . SER A 1 509 ? -40.400 -15.246 25.328 1.00 80.25 509 SER A N 1
ATOM 3934 C CA . SER A 1 509 ? -40.255 -13.822 24.994 1.00 80.25 509 SER A CA 1
ATOM 3935 C C . SER A 1 509 ? -38.881 -13.419 24.433 1.00 80.25 509 SER A C 1
ATOM 3937 O O . SER A 1 509 ? -38.753 -12.317 23.897 1.00 80.25 509 SER A O 1
ATOM 3939 N N . LEU A 1 510 ? -37.856 -14.276 24.541 1.00 85.56 510 LEU A N 1
ATOM 3940 C CA . LEU A 1 510 ? -36.510 -14.036 24.001 1.00 85.56 510 LEU A CA 1
ATOM 3941 C C . LEU A 1 510 ? -36.231 -14.793 22.694 1.00 85.56 510 LEU A C 1
ATOM 3943 O O . LEU A 1 510 ? -35.258 -14.463 22.020 1.00 85.56 510 LEU A O 1
ATOM 3947 N N . ILE A 1 511 ? -37.088 -15.738 22.293 1.00 82.44 511 ILE A N 1
ATOM 3948 C CA . ILE A 1 511 ? -36.905 -16.541 21.070 1.00 82.44 511 ILE A CA 1
ATOM 3949 C C . ILE A 1 511 ? -36.892 -15.652 19.819 1.00 82.44 511 ILE A C 1
ATOM 3951 O O . ILE A 1 511 ? -35.962 -15.715 19.020 1.00 82.44 511 ILE A O 1
ATOM 3955 N N . THR A 1 512 ? -37.889 -14.781 19.652 1.00 78.31 512 THR A N 1
ATOM 3956 C CA . THR A 1 512 ? -37.968 -13.895 18.478 1.00 78.31 512 THR A CA 1
ATOM 3957 C C . THR A 1 512 ? -36.793 -12.906 18.404 1.00 78.31 512 THR A C 1
ATOM 3959 O O . THR A 1 512 ? -36.160 -12.832 17.349 1.00 78.31 512 THR A O 1
ATOM 3962 N N . PRO A 1 513 ? -36.410 -12.205 19.494 1.00 79.88 513 PRO A N 1
ATOM 3963 C CA . PRO A 1 513 ? -35.176 -11.415 19.535 1.00 79.88 513 PRO A CA 1
ATOM 3964 C C . PRO A 1 513 ? -33.903 -12.206 19.206 1.00 79.88 513 PRO A C 1
ATOM 3966 O O . PRO A 1 513 ? -33.016 -11.661 18.552 1.00 79.88 513 PRO A O 1
ATOM 3969 N N . ALA A 1 514 ? -33.813 -13.474 19.619 1.00 84.69 514 ALA A N 1
ATOM 3970 C CA . ALA A 1 514 ? -32.668 -14.333 19.323 1.00 84.69 514 ALA A CA 1
ATOM 3971 C C . ALA A 1 514 ? -32.520 -14.596 17.822 1.00 84.69 514 ALA A C 1
ATOM 3973 O O . ALA A 1 514 ? -31.456 -14.363 17.253 1.00 84.69 514 ALA A O 1
ATOM 3974 N N . VAL A 1 515 ? -33.611 -14.994 17.163 1.00 80.19 515 VAL A N 1
ATOM 3975 C CA . VAL A 1 515 ? -33.621 -15.215 15.710 1.00 80.19 515 VAL A CA 1
ATOM 3976 C C . VAL A 1 515 ? -33.351 -13.909 14.955 1.00 80.19 515 VAL A C 1
ATOM 3978 O O . VAL A 1 515 ? -32.593 -13.904 13.988 1.00 80.19 515 VAL A O 1
ATOM 3981 N N . ALA A 1 516 ? -33.893 -12.781 15.428 1.00 76.06 516 ALA A N 1
ATOM 3982 C CA . ALA A 1 516 ? -33.615 -11.463 14.855 1.00 76.06 516 ALA A CA 1
ATOM 3983 C C . ALA A 1 516 ? -32.134 -11.055 14.984 1.00 76.06 516 ALA A C 1
ATOM 3985 O O . ALA A 1 516 ? -31.593 -10.402 14.092 1.00 76.06 516 ALA A O 1
ATOM 3986 N N . GLY A 1 517 ? -31.451 -11.459 16.060 1.00 75.44 517 GLY A N 1
ATOM 3987 C CA . GLY A 1 517 ? -30.009 -11.253 16.224 1.00 75.44 517 GLY A CA 1
ATOM 3988 C C . GLY A 1 517 ? -29.199 -11.822 15.057 1.00 75.44 517 GLY A C 1
ATOM 3989 O O . GLY A 1 517 ? -28.296 -11.148 14.559 1.00 75.44 517 GLY A O 1
ATOM 3990 N N . LEU A 1 518 ? -29.612 -12.988 14.551 1.00 81.12 518 LEU A N 1
ATOM 3991 C CA . LEU A 1 518 ? -28.951 -13.746 13.484 1.00 81.12 518 LEU A CA 1
ATOM 3992 C C . LEU A 1 518 ? -29.274 -13.261 12.063 1.00 81.12 518 LEU A C 1
ATOM 3994 O O . LEU A 1 518 ? -28.732 -13.795 11.102 1.00 81.12 518 LEU A O 1
ATOM 3998 N N . SER A 1 519 ? -30.143 -12.262 11.882 1.00 72.25 519 SER A N 1
ATOM 3999 C CA . SER A 1 519 ? -30.621 -11.861 10.547 1.00 72.25 519 SER A CA 1
ATOM 4000 C C . SER A 1 519 ? -29.525 -11.345 9.602 1.00 72.25 519 SER A C 1
ATOM 4002 O O . SER A 1 519 ? -29.742 -11.288 8.395 1.00 72.25 519 SER A O 1
ATOM 4004 N N . GLY A 1 520 ? -28.370 -10.947 10.144 1.00 66.38 520 GLY A N 1
ATOM 4005 C CA . GLY A 1 520 ? -27.213 -10.456 9.389 1.00 66.38 520 GLY A CA 1
ATOM 4006 C C . GLY A 1 520 ? -26.121 -11.500 9.145 1.00 66.38 520 GLY A C 1
ATOM 4007 O O . GLY A 1 520 ? -25.066 -11.135 8.636 1.00 66.38 520 GLY A O 1
ATOM 4008 N N . THR A 1 521 ? -26.332 -12.763 9.530 1.00 74.81 521 THR A N 1
ATOM 4009 C CA . THR A 1 521 ? -25.313 -13.808 9.370 1.00 74.81 521 THR A CA 1
ATOM 4010 C C . THR A 1 521 ? -25.053 -14.135 7.898 1.00 74.81 521 THR A C 1
ATOM 4012 O O . THR A 1 521 ? -25.975 -14.216 7.083 1.00 74.81 521 THR A O 1
ATOM 4015 N N . LEU A 1 522 ? -23.789 -14.403 7.560 1.00 72.19 522 LEU A N 1
ATOM 4016 C CA . LEU A 1 522 ? -23.409 -14.988 6.269 1.00 72.19 522 LEU A CA 1
ATOM 4017 C C . LEU A 1 522 ? -23.652 -16.511 6.235 1.00 72.19 522 LEU A C 1
ATOM 4019 O O . LEU A 1 522 ? -23.685 -17.115 5.161 1.00 72.19 522 LEU A O 1
ATOM 4023 N N . ARG A 1 523 ? -23.865 -17.143 7.399 1.00 79.56 523 ARG A N 1
ATOM 4024 C CA . ARG A 1 523 ? -24.073 -18.589 7.552 1.00 79.56 523 ARG A CA 1
ATOM 4025 C C . ARG A 1 523 ? -25.558 -18.925 7.446 1.00 79.56 523 ARG A C 1
ATOM 4027 O O . ARG A 1 523 ? -26.254 -19.078 8.448 1.00 79.56 523 ARG A O 1
ATOM 4034 N N . LYS A 1 524 ? -26.052 -19.064 6.209 1.00 74.19 524 LYS A N 1
ATOM 4035 C CA . LYS A 1 524 ? -27.474 -19.364 5.924 1.00 74.19 524 LYS A CA 1
ATOM 4036 C C . LYS A 1 524 ? -28.022 -20.533 6.753 1.00 74.19 524 LYS A C 1
ATOM 4038 O O . LYS A 1 524 ? -29.095 -20.416 7.333 1.00 74.19 524 LYS A O 1
ATOM 4043 N N . SER A 1 525 ? -27.245 -21.609 6.893 1.00 81.69 525 SER A N 1
ATOM 4044 C CA . SER A 1 525 ? -27.629 -22.789 7.678 1.00 81.69 525 SER A CA 1
ATOM 4045 C C . SER A 1 525 ? -27.902 -22.480 9.156 1.00 81.69 525 SER A C 1
ATOM 4047 O O . SER A 1 525 ? -28.813 -23.066 9.739 1.00 81.69 525 SER A O 1
ATOM 4049 N N . THR A 1 526 ? -27.162 -21.550 9.766 1.00 78.38 526 THR A N 1
ATOM 4050 C CA . THR A 1 526 ? -27.378 -21.107 11.151 1.00 78.38 526 THR A CA 1
ATOM 4051 C C . THR A 1 526 ? -28.713 -20.383 11.286 1.00 78.38 526 THR A C 1
ATOM 4053 O O . THR A 1 526 ? -29.508 -20.705 12.172 1.00 78.38 526 THR A O 1
ATOM 4056 N N . LEU A 1 527 ? -28.997 -19.448 10.374 1.00 78.25 527 LEU A N 1
ATOM 4057 C CA . LEU A 1 527 ? -30.260 -18.711 10.368 1.00 78.25 527 LEU A CA 1
ATOM 4058 C C . LEU A 1 527 ? -31.458 -19.639 10.128 1.00 78.25 527 LEU A C 1
ATOM 4060 O O . LEU A 1 527 ? -32.480 -19.506 10.800 1.00 78.25 527 LEU A O 1
ATOM 4064 N N . ASP A 1 528 ? -31.339 -20.593 9.207 1.00 78.94 528 ASP A N 1
ATOM 4065 C CA . ASP A 1 528 ? -32.429 -21.514 8.881 1.00 78.94 528 ASP A CA 1
ATOM 4066 C C . ASP A 1 528 ? -32.745 -22.467 10.042 1.00 78.94 528 ASP A C 1
ATOM 4068 O O . ASP A 1 528 ? -33.915 -22.645 10.387 1.00 78.94 528 ASP A O 1
ATOM 4072 N N . LYS A 1 529 ? -31.721 -22.981 10.740 1.00 86.50 529 LYS A N 1
ATOM 4073 C CA . LYS A 1 529 ? -31.918 -23.747 11.982 1.00 86.50 529 LYS A CA 1
ATOM 4074 C C . LYS A 1 529 ? -32.596 -22.911 13.069 1.00 86.50 529 LYS A C 1
ATOM 4076 O O . LYS A 1 529 ? -33.465 -23.419 13.770 1.00 86.50 529 LYS A O 1
ATOM 4081 N N . ALA A 1 530 ? -32.229 -21.637 13.210 1.00 82.88 530 ALA A N 1
ATOM 4082 C CA . ALA A 1 530 ? -32.820 -20.759 14.215 1.00 82.88 530 ALA A CA 1
ATOM 4083 C C . ALA A 1 530 ? -34.291 -20.407 13.916 1.00 82.88 530 ALA A C 1
ATOM 4085 O O . ALA A 1 530 ? -35.108 -20.366 14.837 1.00 82.88 530 ALA A O 1
ATOM 4086 N N . LYS A 1 531 ? -34.660 -20.213 12.641 1.00 79.69 531 LYS A N 1
ATOM 4087 C CA . LYS A 1 531 ? -36.049 -19.935 12.219 1.00 79.69 531 LYS A CA 1
ATOM 4088 C C . LYS A 1 531 ? -37.032 -21.033 12.625 1.00 79.69 531 LYS A C 1
ATOM 4090 O O . LYS A 1 531 ? -38.182 -20.718 12.913 1.00 79.69 531 LYS A O 1
ATOM 4095 N N . ALA A 1 532 ? -36.589 -22.289 12.702 1.00 85.19 532 ALA A N 1
ATOM 4096 C CA . ALA A 1 532 ? -37.430 -23.416 13.113 1.00 85.19 532 ALA A CA 1
ATOM 4097 C C . ALA A 1 532 ? -38.005 -23.275 14.540 1.00 85.19 532 ALA A C 1
ATOM 4099 O O . ALA A 1 532 ? -38.988 -23.936 14.870 1.00 85.19 532 ALA A O 1
ATOM 4100 N N . PHE A 1 533 ? -37.414 -22.413 15.375 1.00 82.12 533 PHE A N 1
ATOM 4101 C CA . PHE A 1 533 ? -37.861 -22.151 16.745 1.00 82.12 533 PHE A CA 1
ATOM 4102 C C . PHE A 1 533 ? -38.868 -21.002 16.855 1.00 82.12 533 PHE A C 1
ATOM 4104 O O . PHE A 1 533 ? -39.403 -20.775 17.942 1.00 82.12 533 PHE A O 1
ATOM 4111 N N . LEU A 1 534 ? -39.137 -20.263 15.772 1.00 76.94 534 LEU A N 1
ATOM 4112 C CA . LEU A 1 534 ? -40.163 -19.223 15.790 1.00 76.94 534 LEU A CA 1
ATOM 4113 C C . LEU A 1 534 ? -41.543 -19.848 16.070 1.00 76.94 534 LEU A C 1
ATOM 4115 O O . LEU A 1 534 ? -41.807 -20.966 15.621 1.00 76.94 534 LEU A O 1
ATOM 4119 N N . PRO A 1 535 ? -42.436 -19.154 16.802 1.00 66.75 535 PRO A N 1
ATOM 4120 C CA . PRO A 1 535 ? -43.777 -19.662 17.061 1.00 66.75 535 PRO A CA 1
ATOM 4121 C C . PRO A 1 535 ? -44.492 -19.979 15.742 1.00 66.75 535 PRO A C 1
ATOM 4123 O O . PRO A 1 535 ? -44.678 -19.088 14.912 1.00 66.75 535 PRO A O 1
ATOM 4126 N N . LYS A 1 536 ? -44.902 -21.239 15.554 1.00 56.78 536 LYS A N 1
ATOM 4127 C CA . LYS A 1 536 ? -45.819 -21.617 14.475 1.00 56.78 536 LYS A CA 1
ATOM 4128 C C . LYS A 1 536 ? -47.167 -20.976 14.782 1.00 56.78 536 LYS A C 1
ATOM 4130 O O . LYS A 1 536 ? -47.713 -21.174 15.866 1.00 56.78 536 LYS A O 1
ATOM 4135 N N . THR A 1 537 ? -47.689 -20.169 13.867 1.00 47.12 537 THR A N 1
ATOM 4136 C CA . THR A 1 537 ? -49.034 -19.596 13.982 1.00 47.12 537 THR A CA 1
ATOM 4137 C C . THR A 1 537 ? -50.068 -20.656 13.624 1.00 47.12 537 THR A C 1
ATOM 4139 O O . THR A 1 537 ? -50.742 -20.559 12.601 1.00 47.12 537 THR A O 1
ATOM 4142 N N . ASP A 1 538 ? -50.186 -21.682 14.458 1.00 35.91 538 ASP A N 1
ATOM 4143 C CA . ASP A 1 538 ? -51.294 -22.622 14.381 1.00 35.91 538 ASP A CA 1
ATOM 4144 C C . ASP A 1 538 ? -52.532 -21.911 14.946 1.00 35.91 538 ASP A C 1
ATOM 4146 O O . ASP A 1 538 ? -52.670 -21.705 16.150 1.00 35.91 538 ASP A O 1
ATOM 4150 N N . GLY A 1 539 ? -53.416 -21.458 14.055 1.00 38.06 539 GLY A N 1
ATOM 4151 C CA . GLY A 1 539 ? -54.784 -21.088 14.413 1.00 38.06 539 GLY A CA 1
ATOM 4152 C C . GLY A 1 539 ? -54.955 -19.826 15.263 1.00 38.06 539 GLY A C 1
ATOM 4153 O O . GLY A 1 539 ? -55.685 -19.860 16.255 1.00 38.06 539 GLY A O 1
ATOM 4154 N N . VAL A 1 540 ? -54.406 -18.678 14.844 1.00 33.28 540 VAL A N 1
ATOM 4155 C CA . VAL A 1 540 ? -54.969 -17.396 15.304 1.00 33.28 540 VAL A CA 1
ATOM 4156 C C . VAL A 1 540 ? -56.405 -17.325 14.777 1.00 33.28 540 VAL A C 1
ATOM 4158 O O . VAL A 1 540 ? -56.638 -17.007 13.613 1.00 33.28 540 VAL A O 1
ATOM 4161 N N . LYS A 1 541 ? -57.384 -17.679 15.617 1.00 32.41 541 LYS A N 1
ATOM 4162 C CA . LYS A 1 541 ? -58.803 -17.423 15.358 1.00 32.41 541 LYS A CA 1
ATOM 4163 C C . LYS A 1 541 ? -58.987 -15.909 15.302 1.00 32.41 541 LYS A C 1
ATOM 4165 O O . LYS A 1 541 ? -59.083 -15.247 16.330 1.00 32.41 541 LYS A O 1
ATOM 4170 N N . ILE A 1 542 ? -58.992 -15.366 14.091 1.00 34.88 542 ILE A N 1
ATOM 4171 C CA . ILE A 1 542 ? -59.280 -13.958 13.837 1.00 34.88 542 ILE A CA 1
ATOM 4172 C C . ILE A 1 542 ? -60.773 -13.759 14.103 1.00 34.88 542 ILE A C 1
ATOM 4174 O O . ILE A 1 542 ? -61.622 -14.262 13.365 1.00 34.88 542 ILE A O 1
ATOM 4178 N N . ALA A 1 543 ? -61.088 -13.082 15.206 1.00 32.66 543 ALA A N 1
ATOM 4179 C CA . ALA A 1 543 ? -62.452 -12.732 15.567 1.00 32.66 543 ALA A CA 1
ATOM 4180 C C . ALA A 1 543 ? -63.070 -11.861 14.459 1.00 32.66 543 ALA A C 1
ATOM 4182 O O . ALA A 1 543 ? -62.545 -10.802 14.119 1.00 32.66 543 ALA A O 1
ATOM 4183 N N . LYS A 1 544 ? -64.181 -12.326 13.880 1.00 34.16 544 LYS A N 1
ATOM 4184 C CA . LYS A 1 544 ? -65.002 -11.540 12.955 1.00 34.16 544 LYS A CA 1
ATOM 4185 C C . LYS A 1 544 ? -65.826 -10.531 13.756 1.00 34.16 544 LYS A C 1
ATOM 4187 O O . LYS A 1 544 ? -66.509 -10.931 14.692 1.00 34.16 544 LYS A O 1
ATOM 4192 N N . THR A 1 545 ? -65.770 -9.269 13.316 1.00 38.31 545 THR A N 1
ATOM 4193 C CA . THR A 1 545 ? -66.673 -8.141 13.637 1.00 38.31 545 THR A CA 1
ATOM 4194 C C . THR A 1 545 ? -66.865 -7.813 15.119 1.00 38.31 545 THR A C 1
ATOM 4196 O O . THR A 1 545 ? -67.514 -8.561 15.847 1.00 38.31 545 THR A O 1
ATOM 4199 N N . ARG A 1 546 ? -66.385 -6.641 15.569 1.00 42.66 546 ARG A N 1
ATOM 4200 C CA . ARG A 1 546 ? -66.763 -6.123 16.890 1.00 42.66 546 ARG A CA 1
ATOM 4201 C C . ARG A 1 546 ? -66.651 -4.605 17.033 1.00 42.66 546 ARG A C 1
ATOM 4203 O O . ARG A 1 546 ? -65.819 -3.965 16.404 1.00 42.66 546 ARG A O 1
ATOM 4210 N N . THR A 1 547 ? -67.526 -4.084 17.884 1.00 44.00 547 THR A N 1
ATOM 4211 C CA . THR A 1 547 ? -67.731 -2.690 18.286 1.00 44.00 547 THR A CA 1
ATOM 4212 C C . THR A 1 547 ? -66.502 -2.110 19.014 1.00 44.00 547 THR A C 1
ATOM 4214 O O . THR A 1 547 ? -65.961 -2.803 19.881 1.00 44.00 547 THR A O 1
ATOM 4217 N N . PRO A 1 548 ? -66.073 -0.863 18.723 1.00 50.66 548 PRO A N 1
ATOM 4218 C CA . PRO A 1 548 ? -64.967 -0.193 19.417 1.00 50.66 548 PRO A CA 1
ATOM 4219 C C . PRO A 1 548 ? -65.149 -0.197 20.941 1.00 50.66 548 PRO A C 1
ATOM 4221 O O . PRO A 1 548 ? -66.239 0.097 21.432 1.00 50.66 548 PRO A O 1
ATOM 4224 N N . SER A 1 549 ? -64.087 -0.491 21.701 1.00 52.97 549 SER A N 1
ATOM 4225 C CA . SER A 1 549 ? -64.149 -0.551 23.173 1.00 52.97 549 SER A CA 1
ATOM 4226 C C . SER A 1 549 ? -64.233 0.832 23.841 1.00 52.97 549 SER A C 1
ATOM 4228 O O . SER A 1 549 ? -64.564 0.949 25.024 1.00 52.97 549 SER A O 1
ATOM 4230 N N . ALA A 1 550 ? -63.963 1.901 23.085 1.00 56.81 550 ALA A N 1
ATOM 4231 C CA . ALA A 1 550 ? -64.024 3.279 23.548 1.00 56.81 550 ALA A CA 1
ATOM 4232 C C . ALA A 1 550 ? -64.664 4.192 22.491 1.00 56.81 550 ALA A C 1
ATOM 4234 O O . ALA A 1 550 ? -64.281 4.169 21.324 1.00 56.81 550 ALA A O 1
ATOM 4235 N N . ASN A 1 551 ? -65.614 5.033 22.912 1.00 64.94 551 ASN A N 1
ATOM 4236 C CA . ASN A 1 551 ? -66.168 6.083 22.062 1.00 64.94 551 ASN A CA 1
ATOM 4237 C C . ASN A 1 551 ? -65.071 7.127 21.773 1.00 64.94 551 ASN A C 1
ATOM 4239 O O . ASN A 1 551 ? -64.469 7.657 22.711 1.00 64.94 551 ASN A O 1
ATOM 4243 N N . LEU A 1 552 ? -64.832 7.413 20.488 1.00 67.19 552 LEU A N 1
ATOM 4244 C CA . LEU A 1 552 ? -63.871 8.396 19.977 1.00 67.19 552 LEU A CA 1
ATOM 4245 C C . LEU A 1 552 ? -63.930 9.720 20.757 1.00 67.19 552 LEU A C 1
ATOM 4247 O O . LEU A 1 552 ? -62.891 10.245 21.154 1.00 67.19 552 LEU A O 1
ATOM 4251 N N . THR A 1 553 ? -65.131 10.207 21.083 1.00 71.31 553 THR A N 1
ATOM 4252 C CA . THR A 1 553 ? -65.334 11.460 21.828 1.00 71.31 553 THR A CA 1
ATOM 4253 C C . THR A 1 553 ? -64.652 11.453 23.202 1.00 71.31 553 THR A C 1
ATOM 4255 O O . THR A 1 553 ? -64.091 12.462 23.621 1.00 71.31 553 THR A O 1
ATOM 4258 N N . ALA A 1 554 ? -64.623 10.308 23.891 1.00 76.69 554 ALA A N 1
ATOM 4259 C CA . ALA A 1 554 ? -63.999 10.183 25.209 1.00 76.69 554 ALA A CA 1
ATOM 4260 C C . ALA A 1 554 ? -62.463 10.134 25.144 1.00 76.69 554 ALA A C 1
ATOM 4262 O O . ALA A 1 554 ? -61.803 10.547 26.090 1.00 76.69 554 ALA A O 1
ATOM 4263 N N . ILE A 1 555 ? -61.887 9.634 24.046 1.00 79.94 555 ILE A N 1
ATOM 4264 C CA . ILE A 1 555 ? -60.430 9.585 23.841 1.00 79.94 555 ILE A CA 1
ATOM 4265 C C . ILE A 1 555 ? -59.903 10.933 23.345 1.00 79.94 555 ILE A C 1
ATOM 4267 O O . ILE A 1 555 ? -58.828 11.364 23.760 1.00 79.94 555 ILE A O 1
ATOM 4271 N N . LEU A 1 556 ? -60.668 11.620 22.491 1.00 71.12 556 LEU A N 1
ATOM 4272 C CA . LEU A 1 556 ? -60.317 12.951 21.994 1.00 71.12 556 LEU A CA 1
ATOM 4273 C C . LEU A 1 556 ? -60.365 14.027 23.090 1.00 71.12 556 LEU A C 1
ATOM 4275 O O . LEU A 1 556 ? -59.583 14.971 23.030 1.00 71.12 556 LEU A O 1
ATOM 4279 N N . ALA A 1 557 ? -61.212 13.866 24.113 1.00 79.69 557 ALA A N 1
ATOM 4280 C CA . ALA A 1 557 ? -61.270 14.773 25.262 1.00 79.69 557 ALA A CA 1
ATOM 4281 C C . ALA A 1 557 ? -60.054 14.660 26.210 1.00 79.69 557 ALA A C 1
ATOM 4283 O O . ALA A 1 557 ? -59.829 15.544 27.038 1.00 79.69 557 ALA A O 1
ATOM 4284 N N . LEU A 1 558 ? -59.257 13.588 26.110 1.00 86.50 558 LEU A N 1
ATOM 4285 C CA . LEU A 1 558 ? -58.082 13.379 26.956 1.00 86.50 558 LEU A CA 1
ATOM 4286 C C . LEU A 1 558 ? -56.852 14.099 26.392 1.00 86.50 558 LEU A C 1
ATOM 4288 O O . LEU A 1 558 ? -56.445 13.900 25.244 1.00 86.50 558 LEU A O 1
ATOM 4292 N N . LYS A 1 559 ? -56.184 14.883 27.243 1.00 89.12 559 LYS A N 1
ATOM 4293 C CA . LYS A 1 559 ? -54.901 15.510 26.909 1.00 89.12 559 LYS A CA 1
ATOM 4294 C C . LYS A 1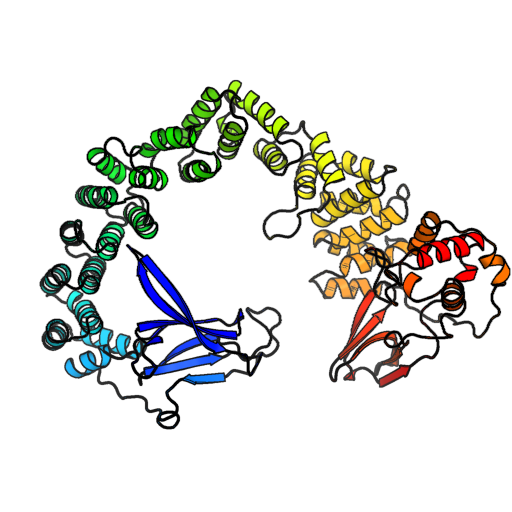 559 ? -53.783 14.464 26.964 1.00 89.12 559 LYS A C 1
ATOM 4296 O O . LYS A 1 559 ? -53.386 14.032 28.043 1.00 89.12 559 LYS A O 1
ATOM 4301 N N . GLY A 1 560 ? -53.277 14.057 25.800 1.00 90.06 560 GLY A N 1
ATOM 4302 C CA . GLY A 1 560 ? -52.194 13.072 25.706 1.00 90.06 560 GLY A CA 1
ATOM 4303 C C . GLY A 1 560 ? -50.785 13.664 25.877 1.00 90.06 560 GLY A C 1
ATOM 4304 O O . GLY A 1 560 ? -50.557 14.843 25.609 1.00 90.06 560 GLY A O 1
ATOM 4305 N N . ASN A 1 561 ? -49.819 12.831 26.265 1.00 94.50 561 ASN A N 1
ATOM 4306 C CA . ASN A 1 561 ? -48.398 13.148 26.421 1.00 94.50 561 ASN A CA 1
ATOM 4307 C C . ASN A 1 561 ? -47.540 12.383 25.394 1.00 94.50 561 ASN A C 1
ATOM 4309 O O . ASN A 1 561 ? -47.479 11.156 25.419 1.00 94.50 561 ASN A O 1
ATOM 4313 N N . ALA A 1 562 ? -46.813 13.101 24.530 1.00 91.31 562 ALA A N 1
ATOM 4314 C CA . ALA A 1 562 ? -46.017 12.497 23.454 1.00 91.31 562 ALA A CA 1
ATOM 4315 C C . ALA A 1 562 ? -44.870 11.589 23.944 1.00 91.31 562 ALA A C 1
ATOM 4317 O O . ALA A 1 562 ? -44.538 10.606 23.285 1.00 91.31 562 ALA A O 1
ATOM 4318 N N . LEU A 1 563 ? -44.262 11.882 25.097 1.00 88.88 563 LEU A N 1
ATOM 4319 C CA . LEU A 1 563 ? -43.147 11.095 25.635 1.00 88.88 563 LEU A CA 1
ATOM 4320 C C . LEU A 1 563 ? -43.648 9.739 26.152 1.00 88.88 563 LEU A C 1
ATOM 4322 O O . LEU A 1 563 ? -43.069 8.698 25.837 1.00 88.88 563 LEU A O 1
ATOM 4326 N N . LYS A 1 564 ? -44.782 9.740 26.865 1.00 90.44 564 LYS A N 1
ATOM 4327 C CA . LYS A 1 564 ? -45.488 8.510 27.262 1.00 90.44 564 LYS A CA 1
ATOM 4328 C C . LYS A 1 564 ? -46.031 7.757 26.046 1.00 90.44 564 LYS A C 1
ATOM 4330 O O . LYS A 1 564 ? -45.897 6.539 25.971 1.00 90.44 564 LYS A O 1
ATOM 4335 N N . GLY A 1 565 ? -46.537 8.480 25.049 1.00 90.38 565 GLY A N 1
ATOM 4336 C CA . GLY A 1 565 ? -47.002 7.914 23.785 1.00 90.38 565 GLY A CA 1
ATOM 4337 C C . GLY A 1 565 ? -45.908 7.191 23.005 1.00 90.38 565 GLY A C 1
ATOM 4338 O O . GLY A 1 565 ? -46.147 6.108 22.477 1.00 90.38 565 GLY A O 1
ATOM 4339 N N . ASN A 1 566 ? -44.682 7.723 23.001 1.00 91.50 566 ASN A N 1
ATOM 4340 C CA . ASN A 1 566 ? -43.529 7.042 22.415 1.00 91.50 566 ASN A CA 1
ATOM 4341 C C . ASN A 1 566 ? -43.219 5.715 23.134 1.00 91.50 566 ASN A C 1
ATOM 4343 O O . ASN A 1 566 ? -42.868 4.732 22.489 1.00 91.50 566 ASN A O 1
ATOM 4347 N N . ALA A 1 567 ? -43.389 5.642 24.458 1.00 87.12 567 ALA A N 1
ATOM 4348 C CA . ALA A 1 567 ? -43.220 4.385 25.190 1.00 87.12 567 ALA A CA 1
ATOM 4349 C C . ALA A 1 567 ? -44.281 3.340 24.792 1.00 87.12 567 ALA A C 1
ATOM 4351 O O . ALA A 1 567 ? -43.944 2.171 24.589 1.00 87.12 567 ALA A O 1
ATOM 4352 N N . VAL A 1 568 ? -45.539 3.762 24.604 1.00 88.69 568 VAL A N 1
ATOM 4353 C CA . VAL A 1 568 ? -46.615 2.898 24.085 1.00 88.69 568 VAL A CA 1
ATOM 4354 C C . VAL A 1 568 ? -46.294 2.433 22.659 1.00 88.69 568 VAL A C 1
ATOM 4356 O O . VAL A 1 568 ? -46.395 1.242 22.363 1.00 88.69 568 VAL A O 1
ATOM 4359 N N . PHE A 1 569 ? -45.817 3.336 21.796 1.00 90.75 569 PHE A N 1
ATOM 4360 C CA . PHE A 1 569 ? -45.373 3.005 20.441 1.00 90.75 569 PHE A CA 1
ATOM 4361 C C . PHE A 1 569 ? -44.244 1.965 20.447 1.00 90.75 569 PHE A C 1
ATOM 4363 O O . PHE A 1 569 ? -44.325 0.957 19.745 1.00 90.75 569 PHE A O 1
ATOM 4370 N N . LEU A 1 570 ? -43.206 2.170 21.263 1.00 82.81 570 LEU A N 1
ATOM 4371 C CA . LEU A 1 570 ? -42.071 1.251 21.363 1.00 82.81 570 LEU A CA 1
ATOM 4372 C C . LEU A 1 570 ? -42.487 -0.133 21.865 1.00 82.81 570 LEU A C 1
ATOM 4374 O O . LEU A 1 570 ? -41.948 -1.129 21.390 1.00 82.81 570 LEU A O 1
ATOM 4378 N N . ARG A 1 571 ? -43.462 -0.203 22.774 1.00 85.56 571 ARG A N 1
ATOM 4379 C CA . ARG A 1 571 ? -43.985 -1.461 23.315 1.00 85.56 571 ARG A CA 1
ATOM 4380 C C . ARG A 1 571 ? -44.856 -2.221 22.314 1.00 85.56 571 ARG A C 1
ATOM 4382 O O . ARG A 1 571 ? -44.728 -3.436 22.211 1.00 85.56 571 ARG A O 1
ATOM 4389 N N . THR A 1 572 ? -45.743 -1.520 21.612 1.00 81.12 572 THR A N 1
ATOM 4390 C CA . THR A 1 572 ? -46.868 -2.152 20.904 1.00 81.12 572 THR A CA 1
ATOM 4391 C C . THR A 1 572 ? -46.771 -2.029 19.382 1.00 81.12 572 THR A C 1
ATOM 4393 O O . THR A 1 572 ? -47.108 -2.965 18.664 1.00 81.12 572 THR A O 1
ATOM 4396 N N . CYS A 1 573 ? -46.284 -0.902 18.866 1.00 87.62 573 CYS A N 1
ATOM 4397 C CA . CYS A 1 573 ? -46.313 -0.592 17.433 1.00 87.62 573 CYS A CA 1
ATOM 4398 C C . CYS A 1 573 ? -44.966 -0.840 16.736 1.00 87.62 573 CYS A C 1
ATOM 4400 O O . CYS A 1 573 ? -44.941 -1.126 15.539 1.00 87.62 573 CYS A O 1
ATOM 4402 N N . SER A 1 574 ? -43.850 -0.765 17.471 1.00 84.94 574 SER A N 1
ATOM 4403 C CA . SER A 1 574 ? -42.492 -0.826 16.908 1.00 84.94 574 SER A CA 1
ATOM 4404 C C . SER A 1 574 ? -42.136 -2.166 16.261 1.00 84.94 574 SER A C 1
ATOM 4406 O O . SER A 1 574 ? -41.270 -2.211 15.390 1.00 84.94 574 SER A O 1
ATOM 4408 N N . VAL A 1 575 ? -42.833 -3.245 16.638 1.00 79.81 575 VAL A N 1
ATOM 4409 C CA . VAL A 1 575 ? -42.695 -4.584 16.040 1.00 79.81 575 VAL A CA 1
ATOM 4410 C C . VAL A 1 575 ? -43.043 -4.563 14.550 1.00 79.81 575 VAL A C 1
ATOM 4412 O O . VAL A 1 575 ? -42.465 -5.314 13.766 1.00 79.81 575 VAL A O 1
ATOM 4415 N N . CYS A 1 576 ? -43.965 -3.690 14.150 1.00 84.75 576 CYS A N 1
ATOM 4416 C CA . CYS A 1 576 ? -44.466 -3.624 12.784 1.00 84.75 576 CYS A CA 1
ATOM 4417 C C . CYS A 1 576 ? -44.086 -2.321 12.083 1.00 84.75 576 CYS A C 1
ATOM 4419 O O . CYS A 1 576 ? -43.820 -2.346 10.886 1.00 84.75 576 CYS A O 1
ATOM 4421 N N . HIS A 1 577 ? -44.052 -1.203 12.804 1.00 90.25 577 HIS A N 1
ATOM 4422 C CA . HIS A 1 577 ? -43.886 0.124 12.229 1.00 90.25 577 HIS A CA 1
ATOM 4423 C C . HIS A 1 577 ? -42.587 0.785 12.662 1.00 90.25 577 HIS A C 1
ATOM 4425 O O . HIS A 1 577 ? -42.170 0.689 13.817 1.00 90.25 577 HIS A O 1
ATOM 4431 N N . ARG A 1 578 ? -42.002 1.550 11.740 1.00 89.50 578 ARG A N 1
ATOM 4432 C CA . ARG A 1 578 ? -40.875 2.435 12.013 1.00 89.50 578 ARG A CA 1
ATOM 4433 C C . ARG A 1 578 ? -41.366 3.851 12.296 1.00 89.50 578 ARG A C 1
ATOM 4435 O O . ARG A 1 578 ? -42.158 4.385 11.527 1.00 89.50 578 ARG A O 1
ATOM 4442 N N . ALA A 1 579 ? -40.849 4.469 13.353 1.00 88.38 579 ALA A N 1
ATOM 4443 C CA . ALA A 1 579 ? -40.949 5.902 13.612 1.00 88.38 579 ALA A CA 1
ATOM 4444 C C . ALA A 1 579 ? -39.546 6.456 13.885 1.00 88.38 579 ALA A C 1
ATOM 4446 O O . ALA A 1 579 ? -38.839 6.007 14.791 1.00 88.38 579 ALA A O 1
ATOM 4447 N N . ASN A 1 580 ? -39.119 7.429 13.084 1.00 84.31 580 ASN A N 1
ATOM 4448 C CA . ASN A 1 580 ? -37.735 7.880 12.997 1.00 84.31 580 ASN A CA 1
ATOM 4449 C C . ASN A 1 580 ? -36.782 6.692 12.751 1.00 84.31 580 ASN A C 1
ATOM 4451 O O . ASN A 1 580 ? -36.893 5.992 11.746 1.00 84.31 580 ASN A O 1
ATOM 4455 N N . LYS A 1 581 ? -35.850 6.441 13.678 1.00 81.12 581 LYS A N 1
ATOM 4456 C CA . LYS A 1 581 ? -34.884 5.331 13.616 1.00 81.12 581 LYS A CA 1
ATOM 4457 C C . LYS A 1 581 ? -35.300 4.109 14.451 1.00 81.12 581 LYS A C 1
ATOM 4459 O O . LYS A 1 581 ? -34.515 3.174 14.565 1.00 81.12 581 LYS A O 1
ATOM 4464 N N . ALA A 1 582 ? -36.488 4.119 15.060 1.00 72.06 582 ALA A N 1
ATOM 4465 C CA . ALA A 1 582 ? -36.953 3.065 15.960 1.00 72.06 582 ALA A CA 1
ATOM 4466 C C . ALA A 1 582 ? -38.073 2.224 15.326 1.00 72.06 582 ALA A C 1
ATOM 4468 O O . ALA A 1 582 ? -38.987 2.777 14.718 1.00 72.06 582 ALA A O 1
ATOM 4469 N N . GLY A 1 583 ? -38.019 0.902 15.510 1.00 79.06 583 GLY A N 1
ATOM 4470 C CA . GLY A 1 583 ? -38.997 -0.061 14.985 1.00 79.06 583 GLY A CA 1
ATOM 4471 C C . GLY A 1 583 ? -38.585 -0.726 13.666 1.00 79.06 583 GLY A C 1
ATOM 4472 O O . GLY A 1 583 ? -37.450 -0.571 13.214 1.00 79.06 583 GLY A O 1
ATOM 4473 N N . PHE A 1 584 ? -39.503 -1.484 13.064 1.00 77.81 584 PHE A N 1
ATOM 4474 C CA . PHE A 1 584 ? -39.258 -2.307 11.869 1.00 77.81 584 PHE A CA 1
ATOM 4475 C C . PHE A 1 584 ? -40.059 -1.845 10.642 1.00 77.81 584 PHE A C 1
ATOM 4477 O O . PHE A 1 584 ? -41.072 -1.165 10.761 1.00 77.81 584 PHE A O 1
ATOM 4484 N N . GLU A 1 585 ? -39.612 -2.236 9.444 1.00 81.69 585 GLU A N 1
ATOM 4485 C CA . GLU A 1 585 ? -40.282 -1.939 8.166 1.00 81.69 585 GLU A CA 1
ATOM 4486 C C . GLU A 1 585 ? -41.140 -3.105 7.668 1.00 81.69 585 GLU A C 1
ATOM 4488 O O . GLU A 1 585 ? -40.922 -3.651 6.582 1.00 81.69 585 GLU A O 1
ATOM 4493 N N . PHE A 1 586 ? -42.110 -3.506 8.486 1.00 84.50 586 PHE A N 1
ATOM 4494 C CA . PHE A 1 586 ? -43.127 -4.469 8.074 1.00 84.50 586 PHE A CA 1
ATOM 4495 C C . PHE A 1 586 ? -44.396 -3.753 7.589 1.00 84.50 586 PHE A C 1
ATOM 4497 O O . PHE A 1 586 ? -44.839 -3.978 6.467 1.00 84.50 586 PHE A O 1
ATOM 4504 N N . GLY A 1 587 ? -44.937 -2.851 8.407 1.00 85.25 587 GLY A N 1
ATOM 4505 C CA . GLY A 1 587 ? -46.019 -1.936 8.059 1.00 85.25 587 GLY A CA 1
ATOM 4506 C C . GLY A 1 587 ? -45.508 -0.585 7.538 1.00 85.25 587 GLY A C 1
ATOM 4507 O O . GLY A 1 587 ? -44.296 -0.352 7.476 1.00 85.25 587 GLY A O 1
ATOM 4508 N N . PRO A 1 588 ? -46.424 0.329 7.167 1.00 87.88 588 PRO A N 1
ATOM 4509 C CA . PRO A 1 588 ? -46.086 1.680 6.728 1.00 87.88 588 PRO A CA 1
ATOM 4510 C C . PRO A 1 588 ? -45.135 2.411 7.677 1.00 87.88 588 PRO A C 1
ATOM 4512 O O . PRO A 1 588 ? -45.283 2.343 8.899 1.00 87.88 588 PRO A O 1
ATOM 4515 N N . ASN A 1 589 ? -44.179 3.152 7.117 1.00 90.25 589 ASN A N 1
ATOM 4516 C CA . ASN A 1 589 ? -43.313 4.023 7.906 1.00 90.25 589 ASN A CA 1
ATOM 4517 C C . ASN A 1 589 ? -44.136 5.195 8.473 1.00 90.25 589 ASN A C 1
ATOM 4519 O O . ASN A 1 589 ? -44.744 5.956 7.720 1.00 90.25 589 ASN A O 1
ATOM 4523 N N . LEU A 1 590 ? -44.137 5.337 9.799 1.00 93.12 590 LEU A N 1
ATOM 4524 C CA . LEU A 1 590 ? -44.943 6.312 10.531 1.00 93.12 590 LEU A CA 1
ATOM 4525 C C . LEU A 1 590 ? -44.180 7.589 10.909 1.00 93.12 590 LEU A C 1
ATOM 4527 O O . LEU A 1 590 ? -44.749 8.461 11.553 1.00 93.12 590 LEU A O 1
ATOM 4531 N N . SER A 1 591 ? -42.916 7.733 10.503 1.00 92.06 591 SER A N 1
ATOM 4532 C CA . SER A 1 591 ? -42.053 8.873 10.879 1.00 92.06 591 SER A CA 1
ATOM 4533 C C . SER A 1 591 ? -42.618 10.249 10.505 1.00 92.06 591 SER A C 1
ATOM 4535 O O . SER A 1 591 ? -42.238 11.244 11.110 1.00 92.06 591 SER A O 1
ATOM 4537 N N . GLU A 1 592 ? -43.527 10.299 9.531 1.00 91.31 592 GLU A N 1
ATOM 4538 C CA . GLU A 1 592 ? -44.194 11.521 9.063 1.00 91.31 592 GLU A CA 1
ATOM 4539 C C . GLU A 1 592 ? -45.727 11.383 9.076 1.00 91.31 592 GLU A C 1
ATOM 4541 O O . GLU A 1 592 ? -46.436 12.106 8.373 1.00 91.31 592 GLU A O 1
ATOM 4546 N N . ILE A 1 593 ? -46.270 10.418 9.827 1.00 90.62 593 ILE A N 1
ATOM 4547 C CA . ILE A 1 593 ? -47.702 10.105 9.761 1.00 90.62 593 ILE A CA 1
ATOM 4548 C C . ILE A 1 593 ? -48.581 11.255 10.264 1.00 90.62 593 ILE A C 1
ATOM 4550 O O . ILE A 1 593 ? -49.670 11.460 9.735 1.00 90.62 593 ILE A O 1
ATOM 4554 N N . GLY A 1 594 ? -48.088 12.057 11.211 1.00 86.00 594 GLY A N 1
ATOM 4555 C CA . GLY A 1 594 ? -48.806 13.205 11.760 1.00 86.00 594 GLY A CA 1
ATOM 4556 C C . GLY A 1 594 ? -48.998 14.353 10.765 1.00 86.00 594 GLY A C 1
ATOM 4557 O O . GLY A 1 594 ? -49.806 15.242 11.019 1.00 86.00 594 GLY A O 1
ATOM 4558 N N . ALA A 1 595 ? -48.277 14.351 9.638 1.00 86.38 595 ALA A N 1
ATOM 4559 C CA . ALA A 1 595 ? -48.512 15.271 8.523 1.00 86.38 595 ALA A CA 1
ATOM 4560 C C . ALA A 1 595 ? -49.551 14.736 7.519 1.00 86.38 595 ALA A C 1
ATOM 4562 O O . ALA A 1 595 ? -50.081 15.507 6.726 1.00 86.38 595 ALA A O 1
ATOM 4563 N N . LYS A 1 596 ? -49.829 13.425 7.541 1.00 83.06 596 LYS A N 1
ATOM 4564 C CA . LYS A 1 596 ? -50.675 12.731 6.556 1.00 83.06 596 LYS A CA 1
ATOM 4565 C C . LYS A 1 596 ? -52.075 12.425 7.069 1.00 83.06 596 LYS A C 1
ATOM 4567 O O . LYS A 1 596 ? -53.012 12.431 6.281 1.00 83.06 596 LYS A O 1
ATOM 4572 N N . LEU A 1 597 ? -52.214 12.128 8.361 1.00 82.12 597 LEU A N 1
ATOM 4573 C CA . LEU A 1 597 ? -53.499 11.811 8.974 1.00 82.12 597 LEU A CA 1
ATOM 4574 C C . LEU A 1 597 ? -53.769 12.727 10.172 1.00 82.12 597 LEU A C 1
ATOM 4576 O O . LEU A 1 597 ? -52.890 12.879 11.029 1.00 82.12 597 LEU A O 1
ATOM 4580 N N . PRO A 1 598 ? -54.980 13.309 10.269 1.00 82.38 598 PRO A N 1
ATOM 4581 C CA . PRO A 1 598 ? -55.414 13.982 11.482 1.00 82.38 598 PRO A CA 1
ATOM 4582 C C . PRO A 1 598 ? -55.590 12.961 12.614 1.00 82.38 598 PRO A C 1
ATOM 4584 O O . PRO A 1 598 ? -55.618 11.745 12.397 1.00 82.38 598 PRO A O 1
ATOM 4587 N N . ARG A 1 599 ? -55.706 13.456 13.847 1.00 82.75 599 ARG A N 1
ATOM 4588 C CA . ARG A 1 599 ? -55.767 12.626 15.058 1.00 82.75 599 ARG A CA 1
ATOM 4589 C C . ARG A 1 599 ? -56.903 11.597 15.007 1.00 82.75 599 ARG A C 1
ATOM 4591 O O . ARG A 1 599 ? -56.717 10.464 15.440 1.00 82.75 599 ARG A O 1
ATOM 4598 N N . GLU A 1 600 ? -58.041 11.978 14.442 1.00 80.69 600 GLU A N 1
ATOM 4599 C CA . GLU A 1 600 ? -59.235 11.152 14.257 1.00 80.69 600 GLU A CA 1
ATOM 4600 C C . GLU A 1 600 ? -58.973 10.019 13.259 1.00 80.69 600 GLU A C 1
ATOM 4602 O O . GLU A 1 600 ? -59.311 8.869 13.524 1.00 80.69 600 GLU A O 1
ATOM 4607 N N . GLY A 1 601 ? -58.289 10.324 12.152 1.00 79.75 601 GLY A N 1
ATOM 4608 C CA . GLY A 1 601 ? -57.895 9.328 11.154 1.00 79.75 601 GLY A CA 1
ATOM 4609 C C . GLY A 1 601 ? -56.858 8.336 11.687 1.00 79.75 601 GLY A C 1
ATOM 4610 O O . GLY A 1 601 ? -56.903 7.154 11.360 1.00 79.75 601 GLY A O 1
ATOM 4611 N N . LEU A 1 602 ? -55.951 8.786 12.561 1.00 87.44 602 LEU A N 1
ATOM 4612 C CA . LEU A 1 602 ? -55.014 7.902 13.263 1.00 87.44 602 LEU A CA 1
ATOM 4613 C C . LEU A 1 602 ? -55.730 6.965 14.242 1.00 87.44 602 LEU A C 1
ATOM 4615 O O . LEU A 1 602 ? -55.373 5.793 14.328 1.00 87.44 602 LEU A O 1
ATOM 4619 N N . PHE A 1 603 ? -56.727 7.468 14.974 1.00 86.06 603 PHE A N 1
ATOM 4620 C CA . PHE A 1 603 ? -57.544 6.642 15.863 1.00 86.06 603 PHE A CA 1
ATOM 4621 C C . PHE A 1 603 ? -58.302 5.575 15.076 1.00 86.06 603 PHE A C 1
ATOM 4623 O O . PHE A 1 603 ? -58.234 4.399 15.429 1.00 86.06 603 PHE A O 1
ATOM 4630 N N . ASP A 1 604 ? -58.967 5.971 13.990 1.00 79.25 604 ASP A N 1
ATOM 4631 C CA . ASP A 1 604 ? -59.725 5.041 13.158 1.00 79.25 604 ASP A CA 1
ATOM 4632 C C . ASP A 1 604 ? -58.819 3.965 12.545 1.00 79.25 604 ASP A C 1
ATOM 4634 O O . ASP A 1 604 ? -59.124 2.781 12.636 1.00 79.25 604 ASP A O 1
ATOM 4638 N N . ALA A 1 605 ? -57.629 4.330 12.057 1.00 83.00 605 ALA A N 1
ATOM 4639 C CA . ALA A 1 605 ? -56.656 3.361 11.552 1.00 83.00 605 ALA A CA 1
ATOM 4640 C C . ALA A 1 605 ? -56.161 2.362 12.621 1.00 83.00 605 ALA A C 1
ATOM 4642 O O . ALA A 1 605 ? -55.797 1.234 12.289 1.00 83.00 605 ALA A O 1
ATOM 4643 N N . ILE A 1 606 ? -56.133 2.756 13.901 1.00 86.31 606 ILE A N 1
ATOM 4644 C CA . ILE A 1 606 ? -55.729 1.881 15.013 1.00 86.31 606 ILE A CA 1
ATOM 4645 C C . ILE A 1 606 ? -56.853 0.930 15.424 1.00 86.31 606 ILE A C 1
ATOM 4647 O O . ILE A 1 606 ? -56.594 -0.246 15.684 1.00 86.31 606 ILE A O 1
ATOM 4651 N N . VAL A 1 607 ? -58.082 1.437 15.500 1.00 81.88 607 VAL A N 1
ATOM 4652 C CA . VAL A 1 607 ? -59.255 0.682 15.963 1.00 81.88 607 VAL A CA 1
ATOM 4653 C C . VAL A 1 607 ? -59.835 -0.189 14.846 1.00 81.88 607 VAL A C 1
ATOM 4655 O O . VAL A 1 607 ? -60.263 -1.313 15.096 1.00 81.88 607 VAL A O 1
ATOM 4658 N N . ASN A 1 608 ? -59.775 0.286 13.602 1.00 75.75 608 ASN A N 1
ATOM 4659 C CA . ASN A 1 608 ? -60.314 -0.361 12.409 1.00 75.75 608 ASN A CA 1
ATOM 4660 C C . ASN A 1 608 ? -59.216 -0.626 11.358 1.00 75.75 608 ASN A C 1
ATOM 4662 O O . ASN A 1 608 ? -59.332 -0.199 10.208 1.00 75.75 608 ASN A O 1
ATOM 4666 N N . PRO A 1 609 ? -58.160 -1.401 11.676 1.00 78.25 609 PRO A N 1
ATOM 4667 C CA . PRO A 1 609 ? -56.993 -1.545 10.801 1.00 78.25 609 PRO A CA 1
ATOM 4668 C C . PRO A 1 609 ? -57.269 -2.231 9.454 1.00 78.25 609 PRO A C 1
ATOM 4670 O O . PRO A 1 609 ? -56.406 -2.236 8.578 1.00 78.25 609 PRO A O 1
ATOM 4673 N N . SER A 1 610 ? -58.442 -2.853 9.289 1.00 77.12 610 SER A N 1
ATOM 4674 C CA . SER A 1 610 ? -58.871 -3.486 8.032 1.00 77.12 610 SER A CA 1
ATOM 4675 C C . SER A 1 610 ? -59.827 -2.620 7.200 1.00 77.12 610 SER A C 1
ATOM 4677 O O . SER A 1 610 ? -60.182 -3.036 6.103 1.00 77.12 610 SER A O 1
ATOM 4679 N N . ALA A 1 611 ? -60.249 -1.445 7.688 1.00 69.88 611 ALA A N 1
ATOM 4680 C CA . ALA A 1 611 ? -61.162 -0.556 6.960 1.00 69.88 611 ALA A CA 1
ATOM 4681 C C . ALA A 1 611 ? -60.496 0.111 5.742 1.00 69.88 611 ALA A C 1
ATOM 4683 O O . ALA A 1 611 ? -61.162 0.394 4.750 1.00 69.88 611 ALA A O 1
ATOM 4684 N N . GLY A 1 612 ? -59.172 0.293 5.784 1.00 65.25 612 GLY A N 1
ATOM 4685 C CA . GLY A 1 612 ? -58.374 0.773 4.659 1.00 65.25 612 GLY A CA 1
ATOM 4686 C C . GLY A 1 612 ? -56.950 0.232 4.729 1.00 65.25 612 GLY A C 1
ATOM 4687 O O . GLY A 1 612 ? -56.155 0.669 5.557 1.00 65.25 612 GLY A O 1
ATOM 4688 N N . ILE A 1 613 ? -56.619 -0.731 3.864 1.00 73.31 613 ILE A N 1
ATOM 4689 C CA . ILE A 1 613 ? -55.263 -1.283 3.748 1.00 73.31 613 ILE A CA 1
ATOM 4690 C C . ILE A 1 613 ? -54.525 -0.521 2.644 1.00 73.31 613 ILE A C 1
ATOM 4692 O O . ILE A 1 613 ? -54.954 -0.531 1.492 1.00 73.31 613 ILE A O 1
ATOM 4696 N N . ASN A 1 614 ? -53.414 0.136 2.990 1.00 73.50 614 ASN A N 1
ATOM 4697 C CA . ASN A 1 614 ? -52.613 0.885 2.019 1.00 73.50 614 ASN A CA 1
ATOM 4698 C C . ASN A 1 614 ? -52.020 -0.030 0.939 1.00 73.50 614 ASN A C 1
ATOM 4700 O O . ASN A 1 614 ? -51.558 -1.136 1.227 1.00 73.50 614 ASN A O 1
ATOM 4704 N N . PHE A 1 615 ? -51.968 0.483 -0.292 1.00 72.31 615 PHE A N 1
ATOM 4705 C CA . PHE A 1 615 ? -51.329 -0.184 -1.425 1.00 72.31 615 PHE A CA 1
ATOM 4706 C C . PHE A 1 615 ? -49.869 -0.546 -1.106 1.00 72.31 615 PHE A C 1
ATOM 4708 O O . PHE A 1 615 ? -49.115 0.285 -0.594 1.00 72.31 615 PHE A O 1
ATOM 4715 N N . GLY A 1 616 ? -49.478 -1.790 -1.390 1.00 76.81 616 GLY A N 1
ATOM 4716 C CA . GLY A 1 616 ? -48.162 -2.343 -1.059 1.00 76.81 616 GLY A CA 1
ATOM 4717 C C . GLY A 1 616 ? -48.077 -2.989 0.329 1.00 76.81 616 GLY A C 1
ATOM 4718 O O . GLY A 1 616 ? -47.028 -3.528 0.681 1.00 76.81 616 GLY A O 1
ATOM 4719 N N . TYR A 1 617 ? -49.164 -2.962 1.107 1.00 82.56 617 TYR A N 1
ATOM 4720 C CA . TYR A 1 617 ? -49.269 -3.597 2.425 1.00 82.56 617 TYR A CA 1
ATOM 4721 C C . TYR A 1 617 ? -50.432 -4.596 2.510 1.00 82.56 617 TYR A C 1
ATOM 4723 O O . TYR A 1 617 ? -50.819 -5.011 3.605 1.00 82.56 617 TYR A O 1
ATOM 4731 N N . GLU A 1 618 ? -50.997 -5.009 1.370 1.00 85.81 618 GLU A N 1
ATOM 4732 C CA . GLU A 1 618 ? -52.047 -6.023 1.352 1.00 85.81 618 GLU A CA 1
ATOM 4733 C C . GLU A 1 618 ? -51.549 -7.364 1.887 1.00 85.81 618 GLU A C 1
ATOM 4735 O O . GLU A 1 618 ? -50.495 -7.884 1.507 1.00 85.81 618 GLU A O 1
ATOM 4740 N N . THR A 1 619 ? -52.364 -7.962 2.750 1.00 83.56 619 THR A N 1
ATOM 4741 C CA . THR A 1 619 ? -52.065 -9.278 3.303 1.00 83.56 619 THR A CA 1
ATOM 4742 C C . THR A 1 619 ? -52.284 -10.333 2.230 1.00 83.56 619 THR A C 1
ATOM 4744 O O . THR A 1 619 ? -53.357 -10.429 1.630 1.00 83.56 619 THR A O 1
ATOM 4747 N N . SER A 1 620 ? -51.254 -11.131 1.981 1.00 86.75 620 SER A N 1
ATOM 4748 C CA . SER A 1 620 ? -51.268 -12.217 1.011 1.00 86.75 620 SER A CA 1
ATOM 4749 C C . SER A 1 620 ? -51.116 -13.551 1.728 1.00 86.75 620 SER A C 1
ATOM 4751 O O . SER A 1 620 ? -50.211 -13.742 2.541 1.00 86.75 620 SER A O 1
ATOM 4753 N N . GLN A 1 621 ? -52.009 -14.478 1.405 1.00 87.81 621 GLN A N 1
ATOM 4754 C CA . GLN A 1 621 ? -51.945 -15.873 1.804 1.00 87.81 621 GLN A CA 1
ATOM 4755 C C . GLN A 1 621 ? -51.407 -16.686 0.624 1.00 87.81 621 GLN A C 1
ATOM 4757 O O . GLN A 1 621 ? -52.017 -16.717 -0.445 1.00 87.81 621 GLN A O 1
ATOM 4762 N N . LEU A 1 622 ? -50.255 -17.324 0.804 1.00 88.31 622 LEU A N 1
ATOM 4763 C CA . LEU A 1 622 ? -49.627 -18.201 -0.177 1.00 88.31 622 LEU A CA 1
ATOM 4764 C C . LEU A 1 622 ? -49.906 -19.643 0.229 1.00 88.31 622 LEU A C 1
ATOM 4766 O O . LEU A 1 622 ? -49.436 -20.093 1.269 1.00 88.31 622 LEU A O 1
ATOM 4770 N N . VAL A 1 623 ? -50.662 -20.361 -0.594 1.00 86.69 623 VAL A N 1
ATOM 4771 C CA . VAL A 1 623 ? -50.824 -21.811 -0.484 1.00 86.69 623 VAL A CA 1
ATOM 4772 C C . VAL A 1 623 ? -49.721 -22.448 -1.314 1.00 86.69 623 VAL A C 1
ATOM 4774 O O . VAL A 1 623 ? -49.632 -22.211 -2.520 1.00 86.69 623 VAL A O 1
ATOM 4777 N N . MET A 1 624 ? -48.869 -23.231 -0.671 1.00 85.12 624 MET A N 1
ATOM 4778 C CA . MET A 1 624 ? -47.724 -23.896 -1.281 1.00 85.12 624 MET A CA 1
ATOM 4779 C C . MET A 1 624 ? -48.138 -25.245 -1.884 1.00 85.12 624 MET A C 1
ATOM 4781 O O . MET A 1 624 ? -49.167 -25.825 -1.525 1.00 85.12 624 MET A O 1
ATOM 4785 N N . LYS A 1 625 ? -47.348 -25.765 -2.828 1.00 84.50 625 LYS A N 1
ATOM 4786 C CA . LYS A 1 625 ? -47.600 -27.080 -3.448 1.00 84.50 625 LYS A CA 1
ATOM 4787 C C . LYS A 1 625 ? -47.450 -28.248 -2.471 1.00 84.50 625 LYS A C 1
ATOM 4789 O O . LYS A 1 625 ? -48.105 -29.266 -2.665 1.00 84.50 625 LYS A O 1
ATOM 4794 N N . ASP A 1 626 ? -46.659 -28.077 -1.415 1.00 73.81 626 ASP A N 1
ATOM 4795 C CA . ASP A 1 626 ? -46.505 -29.042 -0.317 1.00 73.81 626 ASP A CA 1
ATOM 4796 C C . ASP A 1 626 ? -47.687 -29.039 0.677 1.00 73.81 626 ASP A C 1
ATOM 4798 O O . ASP A 1 626 ? -47.678 -29.776 1.660 1.00 73.81 626 ASP A O 1
ATOM 4802 N N . GLY A 1 627 ? -48.711 -28.212 0.429 1.00 65.94 627 GLY A N 1
ATOM 4803 C CA . GLY A 1 627 ? -49.898 -28.080 1.274 1.00 65.94 627 GLY A CA 1
ATOM 4804 C C . GLY A 1 627 ? -49.746 -27.087 2.430 1.00 65.94 627 GLY A C 1
ATOM 4805 O O . GLY A 1 627 ? -50.742 -26.771 3.083 1.00 65.94 627 GLY A O 1
ATOM 4806 N N . SER A 1 628 ? -48.549 -26.545 2.673 1.00 69.56 628 SER A N 1
ATOM 4807 C CA . SER A 1 628 ? -48.343 -25.506 3.681 1.00 69.56 628 SER A CA 1
ATOM 4808 C C . SER A 1 628 ? -48.948 -24.168 3.248 1.00 69.56 628 SER A C 1
ATOM 4810 O O . SER A 1 628 ? -49.193 -23.905 2.068 1.00 69.56 628 SER A O 1
ATOM 4812 N N . THR A 1 629 ? -49.244 -23.309 4.222 1.00 77.69 629 THR A N 1
ATOM 4813 C CA . THR A 1 629 ? -49.794 -21.977 3.966 1.00 77.69 629 THR A CA 1
ATOM 4814 C C . THR A 1 629 ? -48.974 -20.925 4.694 1.00 77.69 629 THR A C 1
ATOM 4816 O O . THR A 1 629 ? -48.766 -21.018 5.902 1.00 77.69 629 THR A O 1
ATOM 4819 N N . LEU A 1 630 ? -48.529 -19.911 3.958 1.00 79.69 630 LEU A N 1
ATOM 4820 C CA . LEU A 1 630 ? -47.759 -18.781 4.467 1.00 79.69 630 LEU A CA 1
ATOM 4821 C C . LEU A 1 630 ? -48.607 -17.513 4.391 1.00 79.69 630 LEU A C 1
ATOM 4823 O O . LEU A 1 630 ? -49.383 -17.338 3.452 1.00 79.69 630 LEU A O 1
ATOM 4827 N N . MET A 1 631 ? -48.465 -16.619 5.366 1.00 82.31 631 MET A N 1
ATOM 4828 C CA . MET A 1 631 ? -49.212 -15.360 5.400 1.00 82.31 631 MET A CA 1
ATOM 4829 C C . MET A 1 631 ? -48.273 -14.193 5.694 1.00 82.31 631 MET A C 1
ATOM 4831 O O . MET A 1 631 ? -47.529 -14.227 6.673 1.00 82.31 631 MET A O 1
ATOM 4835 N N . GLY A 1 632 ? -48.299 -13.173 4.840 1.00 85.75 632 GLY A N 1
ATOM 4836 C CA . GLY A 1 632 ? -47.390 -12.031 4.923 1.00 85.75 632 GLY A CA 1
ATOM 4837 C C . GLY A 1 632 ? -47.698 -10.960 3.882 1.00 85.75 632 GLY A C 1
ATOM 4838 O O . GLY A 1 632 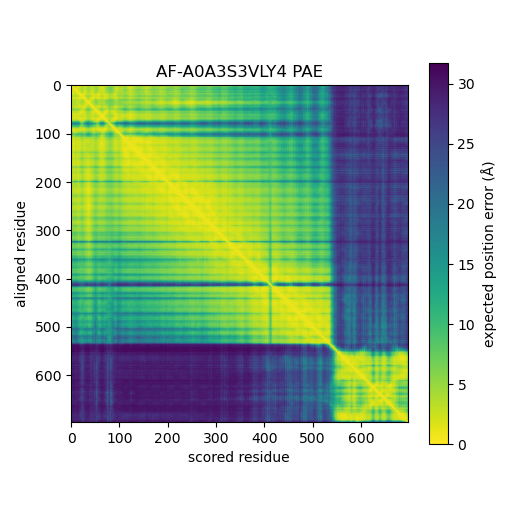? -48.707 -11.031 3.182 1.00 85.75 632 GLY A O 1
ATOM 4839 N N . ILE A 1 633 ? -46.815 -9.972 3.760 1.00 88.50 633 ILE A N 1
ATOM 4840 C CA . ILE A 1 633 ? -46.921 -8.910 2.748 1.00 88.50 633 ILE A CA 1
ATOM 4841 C C . ILE A 1 633 ? -45.933 -9.214 1.627 1.00 88.50 633 ILE A C 1
ATOM 4843 O O . ILE A 1 633 ? -44.738 -9.351 1.883 1.00 88.50 633 ILE A O 1
ATOM 4847 N N . ILE A 1 634 ? -46.408 -9.323 0.386 1.00 90.44 634 ILE A N 1
ATOM 4848 C CA . ILE A 1 634 ? -45.521 -9.512 -0.766 1.00 90.44 634 ILE A CA 1
ATOM 4849 C C . ILE A 1 634 ? -44.854 -8.171 -1.075 1.00 90.44 634 ILE A C 1
ATOM 4851 O O . ILE A 1 634 ? -45.503 -7.264 -1.587 1.00 90.44 634 ILE A O 1
ATOM 4855 N N . SER A 1 635 ? -43.565 -8.032 -0.761 1.00 86.56 635 SER A N 1
ATOM 4856 C CA . SER A 1 635 ? -42.816 -6.798 -1.032 1.00 86.56 635 SER A CA 1
ATOM 4857 C C . SER A 1 635 ? -42.185 -6.748 -2.412 1.00 86.56 635 SER A C 1
ATOM 4859 O O . SER A 1 635 ? -41.857 -5.667 -2.891 1.00 86.56 635 SER A O 1
ATOM 4861 N N . SER A 1 636 ? -41.981 -7.909 -3.026 1.00 88.62 636 SER A N 1
ATOM 4862 C CA . SER A 1 636 ? -41.472 -8.041 -4.385 1.00 88.62 636 SER A CA 1
ATOM 4863 C C . SER A 1 636 ? -41.967 -9.351 -4.981 1.00 88.62 636 SER A C 1
ATOM 4865 O O . SER A 1 636 ? -42.063 -10.364 -4.284 1.00 88.62 636 SER A O 1
ATOM 4867 N N . ARG A 1 637 ? -42.291 -9.335 -6.272 1.00 89.44 637 ARG A N 1
ATOM 4868 C CA . ARG A 1 637 ? -42.653 -10.524 -7.040 1.00 89.44 637 ARG A CA 1
ATOM 4869 C C . ARG A 1 637 ? -42.070 -10.406 -8.439 1.00 89.44 637 ARG A C 1
ATOM 4871 O O . ARG A 1 637 ? -42.376 -9.459 -9.155 1.00 89.44 637 ARG A O 1
ATOM 4878 N N . THR A 1 638 ? -41.269 -11.389 -8.816 1.00 89.56 638 THR A N 1
ATOM 4879 C CA . THR A 1 638 ? -40.738 -11.581 -10.165 1.00 89.56 638 THR A CA 1
ATOM 4880 C C . THR A 1 638 ? -41.271 -12.895 -10.736 1.00 89.56 638 THR A C 1
ATOM 4882 O O . THR A 1 638 ? -42.023 -13.623 -10.080 1.00 89.56 638 THR A O 1
ATOM 4885 N N . GLU A 1 639 ? -40.882 -13.226 -11.966 1.00 85.94 639 GLU A N 1
ATOM 4886 C CA . GLU A 1 639 ? -41.226 -14.515 -12.577 1.00 85.94 639 GLU A CA 1
ATOM 4887 C C . GLU A 1 639 ? -40.689 -15.705 -11.767 1.00 85.94 639 GLU A C 1
ATOM 4889 O O . GLU A 1 639 ? -41.347 -16.738 -11.667 1.00 85.94 639 GLU A O 1
ATOM 4894 N N . THR A 1 640 ? -39.531 -15.554 -11.119 1.00 84.19 640 THR A N 1
ATOM 4895 C CA . THR A 1 640 ? -38.835 -16.647 -10.427 1.00 84.19 640 THR A CA 1
ATOM 4896 C C . THR A 1 640 ? -39.033 -16.654 -8.916 1.00 84.19 640 THR A C 1
ATOM 4898 O O . THR A 1 640 ? -38.982 -17.725 -8.305 1.00 84.19 640 THR A O 1
ATOM 4901 N N . ASP A 1 641 ? -39.244 -15.492 -8.297 1.00 90.69 641 ASP A N 1
ATOM 4902 C CA . ASP A 1 641 ? -39.207 -15.339 -6.847 1.00 90.69 641 ASP A CA 1
ATOM 4903 C C . ASP A 1 641 ? -40.317 -14.418 -6.306 1.00 90.69 641 ASP A C 1
ATOM 4905 O O . ASP A 1 641 ? -40.717 -13.433 -6.925 1.00 90.69 641 ASP A O 1
ATOM 4909 N N . ILE A 1 642 ? -40.756 -14.704 -5.081 1.00 90.00 642 ILE A N 1
ATOM 4910 C CA . ILE A 1 642 ? -41.656 -13.890 -4.265 1.00 90.00 642 ILE A CA 1
ATOM 4911 C C . ILE A 1 642 ? -40.950 -13.575 -2.948 1.00 90.00 642 ILE A C 1
ATOM 4913 O O . ILE A 1 642 ? -40.519 -14.478 -2.236 1.00 90.00 642 ILE A O 1
ATOM 4917 N N . GLU A 1 643 ? -40.851 -12.299 -2.595 1.00 90.62 643 GLU A N 1
ATOM 4918 C CA . GLU A 1 643 ? -40.385 -11.866 -1.280 1.00 90.62 643 GLU A CA 1
ATOM 4919 C C . GLU A 1 643 ? -41.581 -11.590 -0.373 1.00 90.62 643 GLU A C 1
ATOM 4921 O O . GLU A 1 643 ? -42.344 -10.649 -0.597 1.00 90.62 643 GLU A O 1
ATOM 4926 N N . LEU A 1 644 ? -41.739 -12.419 0.656 1.00 87.62 644 LEU A N 1
ATOM 4927 C CA . LEU A 1 644 ? -42.803 -12.329 1.644 1.00 87.62 644 LEU A CA 1
ATOM 4928 C C . LEU A 1 644 ? -42.251 -11.761 2.958 1.00 87.62 644 LEU A C 1
ATOM 4930 O O . LEU A 1 644 ? -41.369 -12.352 3.583 1.00 87.62 644 LEU A O 1
ATOM 4934 N N . LYS A 1 645 ? -42.764 -10.606 3.379 1.00 83.19 645 LYS A N 1
ATOM 4935 C CA . LYS A 1 645 ? -42.425 -9.946 4.645 1.00 83.19 645 LYS A CA 1
ATOM 4936 C C . LYS A 1 645 ? -43.319 -10.424 5.786 1.00 83.19 645 LYS A C 1
ATOM 4938 O O . LYS A 1 645 ? -44.526 -10.586 5.603 1.00 83.19 645 LYS A O 1
ATOM 4943 N N . TYR A 1 646 ? -42.732 -10.532 6.977 1.00 81.44 646 TYR A N 1
ATOM 4944 C CA . TYR A 1 646 ? -43.386 -10.902 8.234 1.00 81.44 646 TYR A CA 1
ATOM 4945 C C . TYR A 1 646 ? -43.241 -9.811 9.311 1.00 81.44 646 TYR A C 1
ATOM 4947 O O . TYR A 1 646 ? -42.295 -9.011 9.252 1.00 81.44 646 TYR A O 1
ATOM 4955 N N . PRO A 1 647 ? -44.128 -9.792 10.329 1.00 76.50 647 PRO A N 1
ATOM 4956 C CA . PRO A 1 647 ? -43.983 -8.921 11.496 1.00 76.50 647 PRO A CA 1
ATOM 4957 C C . PRO A 1 647 ? -42.585 -9.027 12.125 1.00 76.50 647 PRO A C 1
ATOM 4959 O O . PRO A 1 647 ? -42.012 -10.112 12.204 1.00 76.50 647 PRO A O 1
ATOM 4962 N N . GLY A 1 648 ? -42.012 -7.901 12.560 1.00 66.06 648 GLY A N 1
ATOM 4963 C CA . GLY A 1 648 ? -40.617 -7.829 13.018 1.00 66.06 648 GLY A CA 1
ATOM 4964 C C . GLY A 1 648 ? -39.585 -7.620 11.901 1.00 66.06 648 GLY A C 1
ATOM 4965 O O . GLY A 1 648 ? -38.390 -7.612 12.177 1.00 66.06 648 GLY A O 1
ATOM 4966 N N . GLY A 1 649 ? -40.022 -7.441 10.647 1.00 67.75 649 GLY A N 1
ATOM 4967 C CA . GLY A 1 649 ? -39.162 -7.067 9.516 1.00 67.75 649 GLY A CA 1
ATOM 4968 C C . GLY A 1 649 ? -38.430 -8.230 8.837 1.00 67.75 649 GLY A C 1
ATOM 4969 O O . GLY A 1 649 ? -37.572 -7.991 7.989 1.00 67.75 649 GLY A O 1
ATOM 4970 N N . ALA A 1 650 ? -38.750 -9.479 9.185 1.00 73.31 650 ALA A N 1
ATOM 4971 C CA . ALA A 1 650 ? -38.188 -10.646 8.512 1.00 73.31 650 ALA A CA 1
ATOM 4972 C C . ALA A 1 650 ? -38.727 -10.758 7.076 1.00 73.31 650 ALA A C 1
ATOM 4974 O O . ALA A 1 650 ? -39.917 -10.559 6.842 1.00 73.31 650 ALA A O 1
ATOM 4975 N N . VAL A 1 651 ? -37.860 -11.109 6.123 1.00 79.38 651 VAL A N 1
ATOM 4976 C CA . VAL A 1 651 ? -38.226 -11.327 4.715 1.00 79.38 651 VAL A CA 1
ATOM 4977 C C . VAL A 1 651 ? -37.845 -12.747 4.320 1.00 79.38 651 VAL A C 1
ATOM 4979 O O . VAL A 1 651 ? -36.709 -13.174 4.536 1.00 79.38 651 VAL A O 1
ATOM 4982 N N . GLN A 1 652 ? -38.788 -13.487 3.747 1.00 81.19 652 GLN A N 1
ATOM 4983 C CA . GLN A 1 652 ? -38.559 -14.810 3.180 1.00 81.19 652 GLN A CA 1
ATOM 4984 C C . GLN A 1 652 ? -38.692 -14.747 1.668 1.00 81.19 652 GLN A C 1
ATOM 4986 O O . GLN A 1 652 ? -39.697 -14.282 1.139 1.00 81.19 652 GLN A O 1
ATOM 4991 N N . LYS A 1 653 ? -37.682 -15.266 0.977 1.00 86.62 653 LYS A N 1
ATOM 4992 C CA . LYS A 1 653 ? -37.705 -15.437 -0.469 1.00 86.62 653 LYS A CA 1
ATOM 4993 C C . LYS A 1 653 ? -38.248 -16.828 -0.797 1.00 86.62 653 LYS A C 1
ATOM 4995 O O . LYS A 1 653 ? -37.738 -17.820 -0.283 1.00 86.62 653 LYS A O 1
ATOM 5000 N N . ILE A 1 654 ? -39.295 -16.884 -1.606 1.00 86.31 654 ILE A N 1
ATOM 5001 C CA . ILE A 1 654 ? -40.058 -18.081 -1.973 1.00 86.31 654 ILE A CA 1
ATOM 5002 C C . ILE A 1 654 ? -39.983 -18.219 -3.491 1.00 86.31 654 ILE A C 1
ATOM 5004 O O . ILE A 1 654 ? -40.128 -17.223 -4.193 1.00 86.31 654 ILE A O 1
ATOM 5008 N N . LYS A 1 655 ? -39.767 -19.422 -4.027 1.00 90.06 655 LYS A N 1
ATOM 5009 C CA . LYS A 1 655 ? -39.814 -19.619 -5.480 1.00 90.06 655 LYS A CA 1
ATOM 5010 C C . LYS A 1 655 ? -41.254 -19.553 -5.962 1.00 90.06 655 LYS A C 1
ATOM 5012 O O . LYS A 1 655 ? -42.117 -20.238 -5.418 1.00 90.06 655 LYS A O 1
ATOM 5017 N N . THR A 1 656 ? -41.513 -18.784 -7.017 1.00 89.44 656 THR A N 1
ATOM 5018 C CA . THR A 1 656 ? -42.861 -18.670 -7.599 1.00 89.44 656 THR A CA 1
ATOM 5019 C C . THR A 1 656 ? -43.410 -20.044 -8.006 1.00 89.44 656 THR A C 1
ATOM 5021 O O . THR A 1 656 ? -44.595 -20.308 -7.827 1.00 89.44 656 THR A O 1
ATOM 5024 N N . ASN A 1 657 ? -42.535 -20.958 -8.447 1.00 92.06 657 ASN A N 1
ATOM 5025 C CA . ASN A 1 657 ? -42.889 -22.328 -8.832 1.00 92.06 657 ASN A CA 1
ATOM 5026 C C . ASN A 1 657 ? -43.374 -23.213 -7.675 1.00 92.06 657 ASN A C 1
ATOM 5028 O O . ASN A 1 657 ? -44.075 -24.192 -7.940 1.00 92.06 657 ASN A O 1
ATOM 5032 N N . ASP A 1 658 ? -43.042 -22.887 -6.426 1.00 86.31 658 ASP A N 1
ATOM 5033 C CA . ASP A 1 658 ? -43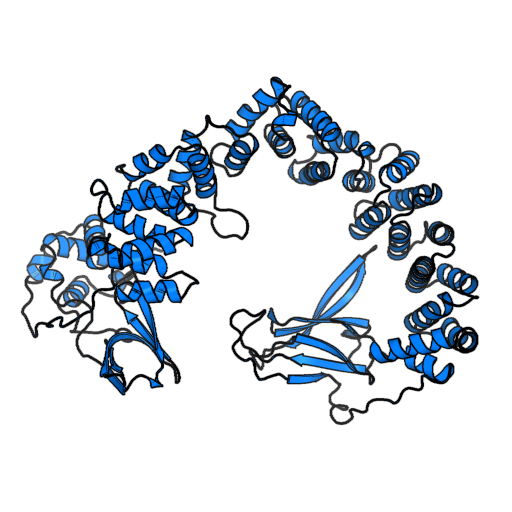.450 -23.664 -5.247 1.00 86.31 658 ASP A CA 1
ATOM 5034 C C . ASP A 1 658 ? -44.832 -23.234 -4.735 1.00 86.31 658 ASP A C 1
ATOM 5036 O O . ASP A 1 658 ? -45.452 -23.920 -3.919 1.00 86.31 658 ASP A O 1
ATOM 5040 N N . VAL A 1 659 ? -45.344 -22.105 -5.233 1.00 89.31 659 VAL A N 1
ATOM 5041 C CA . VAL A 1 659 ? -46.629 -21.541 -4.832 1.00 89.31 659 VAL A CA 1
ATOM 5042 C C . VAL A 1 659 ? -47.736 -22.114 -5.708 1.00 89.31 659 VAL A C 1
ATOM 5044 O O . VAL A 1 659 ? -47.734 -21.979 -6.929 1.00 89.31 659 VAL A O 1
ATOM 5047 N N . LYS A 1 660 ? -48.714 -22.754 -5.069 1.00 88.56 660 LYS A N 1
ATOM 5048 C CA . LYS A 1 660 ? -49.917 -23.284 -5.717 1.00 88.56 660 LYS A CA 1
ATOM 5049 C C . LYS A 1 660 ? -50.951 -22.185 -5.956 1.00 88.56 660 LYS A C 1
ATOM 5051 O O . LYS A 1 660 ? -51.580 -22.156 -7.007 1.00 88.56 660 LYS A O 1
ATOM 5056 N N . GLN A 1 661 ? -51.150 -21.297 -4.982 1.00 90.81 661 GLN A N 1
ATOM 5057 C CA . GLN A 1 661 ? -52.140 -20.223 -5.068 1.00 90.81 661 GLN A CA 1
ATOM 5058 C C . GLN A 1 661 ? -51.729 -19.027 -4.209 1.00 90.81 661 GLN A C 1
ATOM 5060 O O . GLN A 1 661 ? -51.246 -19.198 -3.094 1.00 90.81 661 GLN A O 1
ATOM 5065 N N . ILE A 1 662 ? -51.976 -17.812 -4.703 1.00 91.06 662 ILE A N 1
ATOM 5066 C CA . ILE A 1 662 ? -51.857 -16.575 -3.922 1.00 91.06 662 ILE A CA 1
ATOM 5067 C C . ILE A 1 662 ? -53.256 -15.994 -3.759 1.00 91.06 662 ILE A C 1
ATOM 5069 O O . ILE A 1 662 ? -53.919 -15.688 -4.749 1.00 91.06 662 ILE A O 1
ATOM 5073 N N . LYS A 1 663 ? -53.700 -15.824 -2.517 1.00 88.81 663 LYS A N 1
ATOM 5074 C CA . LYS A 1 663 ? -54.983 -15.216 -2.177 1.00 88.81 663 LYS A CA 1
ATOM 5075 C C . LYS A 1 663 ? -54.744 -13.911 -1.428 1.00 88.81 663 LYS A C 1
ATOM 5077 O O . LYS A 1 663 ? -54.110 -13.909 -0.376 1.00 88.81 663 LYS A O 1
ATOM 5082 N N . LYS A 1 664 ? -55.268 -12.799 -1.948 1.00 84.56 664 LYS A N 1
ATOM 5083 C CA . LYS A 1 664 ? -55.336 -11.549 -1.182 1.00 84.56 664 LYS A CA 1
ATOM 5084 C C . LYS A 1 664 ? -56.388 -11.703 -0.084 1.00 84.56 664 LYS A C 1
ATOM 5086 O O . LYS A 1 664 ? -57.501 -12.157 -0.349 1.00 84.56 664 LYS A O 1
ATOM 5091 N N . VAL A 1 665 ? -56.025 -11.350 1.142 1.00 81.94 665 VAL A N 1
ATOM 5092 C CA . VAL A 1 665 ? -56.915 -11.377 2.305 1.00 81.94 665 VAL A CA 1
ATOM 5093 C C . VAL A 1 665 ? -57.374 -9.948 2.574 1.00 81.94 665 VAL A C 1
ATOM 5095 O O . VAL A 1 665 ? -56.562 -9.029 2.614 1.00 81.94 665 VAL A O 1
ATOM 5098 N N . SER A 1 666 ? -58.679 -9.754 2.761 1.00 71.44 666 SER A N 1
ATOM 5099 C CA . SER A 1 666 ? -59.286 -8.439 3.022 1.00 71.44 666 SER A CA 1
ATOM 5100 C C . SER A 1 666 ? -59.084 -7.940 4.460 1.00 71.44 666 SER A C 1
ATOM 5102 O O . SER A 1 666 ? -59.612 -6.901 4.835 1.00 71.44 666 SER A O 1
ATOM 5104 N N . THR A 1 667 ? -58.359 -8.694 5.285 1.00 75.00 667 THR A N 1
ATOM 5105 C CA . THR A 1 667 ? -58.076 -8.380 6.687 1.00 75.00 667 THR A CA 1
ATOM 5106 C C . THR A 1 667 ? -56.600 -8.041 6.836 1.00 75.00 667 THR A C 1
ATOM 5108 O O . THR A 1 667 ? -55.743 -8.763 6.329 1.00 75.00 667 THR A O 1
ATOM 5111 N N . SER A 1 668 ? -56.314 -6.945 7.533 1.00 80.94 668 SER A N 1
ATOM 5112 C CA . SER A 1 668 ? -54.957 -6.475 7.808 1.00 80.94 668 SER A CA 1
ATOM 5113 C C . SER A 1 668 ? -54.219 -7.394 8.788 1.00 80.94 668 SER A C 1
ATOM 5115 O O . SER A 1 668 ? -54.828 -7.983 9.680 1.00 80.94 668 SER A O 1
ATOM 5117 N N . MET A 1 669 ? -52.887 -7.469 8.672 1.00 82.12 669 MET A N 1
ATOM 5118 C CA . MET A 1 669 ? -52.030 -8.101 9.689 1.00 82.12 669 MET A CA 1
ATOM 5119 C C . MET A 1 669 ? -51.823 -7.227 10.935 1.00 82.12 669 MET A C 1
ATOM 5121 O O . MET A 1 669 ? -51.227 -7.685 11.911 1.00 82.12 669 MET A O 1
ATOM 5125 N N . MET A 1 670 ? -52.306 -5.982 10.932 1.00 84.44 670 MET A N 1
ATOM 5126 C CA . MET A 1 670 ? -52.392 -5.171 12.143 1.00 84.44 670 MET A CA 1
ATOM 5127 C C . MET A 1 670 ? -53.554 -5.680 13.027 1.00 84.44 670 MET A C 1
ATOM 5129 O O . MET A 1 670 ? -54.680 -5.785 12.536 1.00 84.44 670 MET A O 1
ATOM 5133 N N . PRO A 1 671 ? -53.319 -6.015 14.313 1.00 80.25 671 PRO A N 1
ATOM 5134 C CA . PRO A 1 671 ? -54.348 -6.617 15.166 1.00 80.25 671 PRO A CA 1
ATOM 5135 C C . PRO A 1 671 ? -55.566 -5.704 15.395 1.00 80.25 671 PRO A C 1
ATOM 5137 O O . PRO A 1 671 ? -55.417 -4.558 15.802 1.00 80.25 671 PRO A O 1
ATOM 5140 N N . ALA A 1 672 ? -56.780 -6.234 15.223 1.00 63.00 672 ALA A N 1
ATOM 5141 C CA . ALA A 1 672 ? -58.050 -5.493 15.326 1.00 63.00 672 ALA A CA 1
ATOM 5142 C C . ALA A 1 672 ? -58.534 -5.215 16.771 1.00 63.00 672 ALA A C 1
ATOM 5144 O O . ALA A 1 672 ? -59.722 -5.028 17.011 1.00 63.00 672 ALA A O 1
ATOM 5145 N N . SER A 1 673 ? -57.644 -5.261 17.766 1.00 69.06 673 SER A N 1
ATOM 5146 C CA . SER A 1 673 ? -57.990 -5.028 19.184 1.00 69.06 673 SER A CA 1
ATOM 5147 C C . SER A 1 673 ? -56.860 -4.343 19.949 1.00 69.06 673 SER A C 1
ATOM 5149 O O . SER A 1 673 ? -56.698 -4.533 21.153 1.00 69.06 673 SER A O 1
ATOM 5151 N N . LEU A 1 674 ? -56.020 -3.581 19.243 1.00 75.94 674 LEU A N 1
ATOM 5152 C CA . LEU A 1 674 ? -54.903 -2.872 19.865 1.00 75.94 674 LEU A CA 1
ATOM 5153 C C . LEU A 1 674 ? -55.377 -1.850 20.903 1.00 75.94 674 LEU A C 1
ATOM 5155 O O . LEU A 1 674 ? -54.732 -1.704 21.939 1.00 75.94 674 LEU A O 1
ATOM 5159 N N . ASP A 1 675 ? -56.524 -1.215 20.675 1.00 75.75 675 ASP A N 1
ATOM 5160 C CA . ASP A 1 675 ? -57.190 -0.302 21.608 1.00 75.75 675 ASP A CA 1
ATOM 5161 C C . ASP A 1 675 ? -57.518 -0.965 22.954 1.00 75.75 675 ASP A C 1
ATOM 5163 O O . ASP A 1 675 ? -57.423 -0.318 23.989 1.00 75.75 675 ASP A O 1
ATOM 5167 N N . GLN A 1 676 ? -57.814 -2.267 22.966 1.00 75.75 676 GLN A N 1
ATOM 5168 C CA . GLN A 1 676 ? -58.115 -3.026 24.188 1.00 75.75 676 GLN A CA 1
ATOM 5169 C C . GLN A 1 676 ? -56.861 -3.431 24.972 1.00 75.75 676 GLN A C 1
ATOM 5171 O O . GLN A 1 676 ? -56.948 -3.812 26.137 1.00 75.75 676 GLN A O 1
ATOM 5176 N N . THR A 1 677 ? -55.683 -3.357 24.348 1.00 76.56 677 THR A N 1
ATOM 5177 C CA . THR A 1 677 ? -54.399 -3.692 24.992 1.00 76.56 677 THR A CA 1
ATOM 5178 C C . THR A 1 677 ? -53.753 -2.504 25.704 1.00 76.56 677 THR A C 1
ATOM 5180 O O . THR A 1 677 ? -52.641 -2.620 26.222 1.00 76.56 677 THR A O 1
ATOM 5183 N N . MET A 1 678 ? -54.427 -1.354 25.716 1.00 83.50 678 MET A N 1
ATOM 5184 C CA . MET A 1 678 ? -53.952 -0.124 26.331 1.00 83.50 678 MET A CA 1
ATOM 5185 C C . MET A 1 678 ? -55.100 0.618 27.015 1.00 83.50 678 MET A C 1
ATOM 5187 O O . MET A 1 678 ? -56.259 0.517 26.627 1.00 83.50 678 MET A O 1
ATOM 5191 N N . SER A 1 679 ? -54.788 1.375 28.060 1.00 88.31 679 SER A N 1
ATOM 5192 C CA . SER A 1 679 ? -55.767 2.250 28.701 1.00 88.31 679 SER A CA 1
ATOM 5193 C C . SER A 1 679 ? -56.193 3.393 27.771 1.00 88.31 679 SER A C 1
ATOM 5195 O O . SER A 1 679 ? -55.467 3.791 26.858 1.00 88.31 679 SER A O 1
ATOM 5197 N N . LYS A 1 680 ? -57.352 4.001 28.057 1.00 88.00 680 LYS A N 1
ATOM 5198 C CA . LYS A 1 680 ? -57.842 5.191 27.337 1.00 88.00 680 LYS A CA 1
ATOM 5199 C C . LYS A 1 680 ? -56.807 6.326 27.307 1.00 88.00 680 LYS A C 1
ATOM 5201 O O . LYS A 1 680 ? -56.644 6.985 26.283 1.00 88.00 680 LYS A O 1
ATOM 5206 N N . GLN A 1 681 ? -56.075 6.515 28.410 1.00 90.69 681 GLN A N 1
ATOM 5207 C CA . GLN A 1 681 ? -55.007 7.512 28.497 1.00 90.69 681 GLN A CA 1
ATOM 5208 C C . GLN A 1 681 ? -53.779 7.120 27.665 1.00 90.69 681 GLN A C 1
ATOM 5210 O O . GLN A 1 681 ? -53.226 7.973 26.980 1.00 90.69 681 GLN A O 1
ATOM 5215 N N . GLU A 1 682 ? -53.368 5.849 27.665 1.00 90.19 682 GLU A N 1
ATOM 5216 C CA . GLU A 1 682 ? -52.260 5.379 26.819 1.00 90.19 682 GLU A CA 1
ATOM 5217 C C . GLU A 1 682 ? -52.580 5.514 25.325 1.00 90.19 682 GLU A C 1
ATOM 5219 O O . GLU A 1 682 ? -51.697 5.875 24.548 1.00 90.19 682 GLU A O 1
ATOM 5224 N N . LEU A 1 683 ? -53.836 5.289 24.923 1.00 90.81 683 LEU A N 1
ATOM 5225 C CA . LEU A 1 683 ? -54.280 5.524 23.550 1.00 90.81 683 LEU A CA 1
ATOM 5226 C C . LEU A 1 683 ? -54.237 7.019 23.195 1.00 90.81 683 LEU A C 1
ATOM 5228 O O . LEU A 1 683 ? -53.737 7.386 22.132 1.00 90.81 683 LEU A O 1
ATOM 5232 N N . ALA A 1 684 ? -54.684 7.900 24.096 1.00 92.12 684 ALA A N 1
ATOM 5233 C CA . ALA A 1 684 ? -54.577 9.348 23.906 1.00 92.12 684 ALA A CA 1
ATOM 5234 C C . ALA A 1 684 ? -53.111 9.824 23.833 1.00 92.12 684 ALA A C 1
ATOM 5236 O O . ALA A 1 684 ? -52.777 10.669 22.996 1.00 92.12 684 ALA A O 1
ATOM 5237 N N . ASP A 1 685 ? -52.228 9.268 24.667 1.00 93.94 685 ASP A N 1
ATOM 5238 C CA . ASP A 1 685 ? -50.788 9.534 24.662 1.00 93.94 685 ASP A CA 1
ATOM 5239 C C . ASP A 1 685 ? -50.146 9.073 23.342 1.00 93.94 685 ASP A C 1
ATOM 5241 O O . ASP A 1 685 ? -49.419 9.844 22.707 1.00 93.94 685 ASP A O 1
ATOM 5245 N N . LEU A 1 686 ? -50.459 7.852 22.885 1.00 94.31 686 LEU A N 1
ATOM 5246 C CA . LEU A 1 686 ? -49.990 7.289 21.615 1.00 94.31 686 LEU A CA 1
ATOM 5247 C C . LEU A 1 686 ? -50.405 8.160 20.426 1.00 94.31 686 LEU A C 1
ATOM 5249 O O . LEU A 1 686 ? -49.563 8.506 19.599 1.00 94.31 686 LEU A O 1
ATOM 5253 N N . LEU A 1 687 ? -51.672 8.574 20.364 1.00 93.25 687 LEU A N 1
ATOM 5254 C CA . LEU A 1 687 ? -52.155 9.480 19.322 1.00 93.25 687 LEU A CA 1
ATOM 5255 C C . LEU A 1 687 ? -51.415 10.821 19.351 1.00 93.25 687 LEU A C 1
ATOM 5257 O O . LEU A 1 687 ? -51.069 11.350 18.299 1.00 93.25 687 LEU A O 1
ATOM 5261 N N . THR A 1 688 ? -51.118 11.368 20.537 1.00 94.44 688 THR A N 1
ATOM 5262 C CA . THR A 1 688 ? -50.348 12.619 20.651 1.00 94.44 688 THR A CA 1
ATOM 5263 C C . THR A 1 688 ? -48.925 12.455 20.130 1.00 94.44 688 THR A C 1
ATOM 5265 O O . THR A 1 688 ? -48.423 13.342 19.441 1.00 94.44 688 THR A O 1
ATOM 5268 N N . PHE A 1 689 ? -48.288 11.313 20.393 1.00 95.56 689 PHE A N 1
ATOM 5269 C CA . PHE A 1 689 ? -46.990 10.998 19.809 1.00 95.56 689 PHE A CA 1
ATOM 5270 C C . PHE A 1 689 ? -47.058 10.885 18.280 1.00 95.56 689 PHE A C 1
ATOM 5272 O O . PHE A 1 689 ? -46.285 11.551 17.596 1.00 95.56 689 PHE A O 1
ATOM 5279 N N . LEU A 1 690 ? -48.002 10.118 17.729 1.00 94.31 690 LEU A N 1
ATOM 5280 C CA . LEU A 1 690 ? -48.120 9.925 16.279 1.00 94.31 690 LEU A CA 1
ATOM 5281 C C . LEU A 1 690 ? -48.428 11.233 15.532 1.00 94.31 690 LEU A C 1
ATOM 5283 O O . LEU A 1 690 ? -47.839 11.484 14.486 1.00 94.31 690 LEU A O 1
ATOM 5287 N N . VAL A 1 691 ? -49.266 12.109 16.097 1.00 93.75 691 VAL A N 1
ATOM 5288 C CA . VAL A 1 691 ? -49.521 13.456 15.549 1.00 93.75 691 VAL A CA 1
ATOM 5289 C C . VAL A 1 691 ? -48.258 14.327 15.562 1.00 93.75 691 VAL A C 1
ATOM 5291 O O . VAL A 1 691 ? -48.079 15.166 14.679 1.00 93.75 691 VAL A O 1
ATOM 5294 N N . SER A 1 692 ? -47.361 14.129 16.533 1.00 92.69 692 SER A N 1
ATOM 5295 C CA . SER A 1 692 ? -46.090 14.863 16.607 1.00 92.69 692 SER A CA 1
ATOM 5296 C C . SER A 1 692 ? -45.044 14.403 15.580 1.00 92.69 692 SER A C 1
ATOM 5298 O O . SER A 1 692 ? -44.070 15.116 15.344 1.00 92.69 692 SER A O 1
ATOM 5300 N N . LEU A 1 693 ? -45.236 13.237 14.949 1.00 91.00 693 LEU A N 1
ATOM 5301 C CA . LEU A 1 693 ? -44.345 12.707 13.916 1.00 91.00 693 LEU A CA 1
ATOM 5302 C C . LEU A 1 693 ? -44.584 13.424 12.583 1.00 91.00 693 LEU A C 1
ATOM 5304 O O . LEU A 1 693 ? -45.369 12.984 11.742 1.00 91.00 693 LEU A O 1
ATOM 5308 N N . LYS A 1 694 ? -43.902 14.555 12.412 1.00 87.56 694 LYS A N 1
ATOM 5309 C CA . LYS A 1 694 ? -43.878 15.374 11.196 1.00 87.56 694 LYS A CA 1
ATOM 5310 C C . LYS A 1 694 ? -42.429 15.578 10.755 1.00 87.56 694 LYS A C 1
ATOM 5312 O O . LYS A 1 694 ? -41.513 15.471 11.574 1.00 87.56 694 LYS A O 1
ATOM 5317 N N . LYS A 1 695 ? -42.222 15.881 9.471 1.00 76.56 695 LYS A N 1
ATOM 5318 C CA . LYS A 1 695 ? -40.902 16.236 8.937 1.00 76.56 695 LYS A CA 1
ATOM 5319 C C . LYS A 1 695 ? -40.346 17.412 9.751 1.00 76.56 695 LYS A C 1
ATOM 5321 O O . LYS A 1 695 ? -41.005 18.442 9.855 1.00 76.56 695 LYS A O 1
ATOM 5326 N N . LYS A 1 696 ? -39.183 17.227 10.380 1.00 62.62 696 LYS A N 1
ATOM 5327 C CA . LYS A 1 696 ? -38.441 18.334 10.992 1.00 62.62 696 LYS A CA 1
ATOM 5328 C C . LYS A 1 696 ? -37.765 19.092 9.856 1.00 62.62 696 LYS A C 1
ATOM 5330 O O . LYS A 1 696 ? -37.099 18.446 9.046 1.00 62.62 696 LYS A O 1
ATOM 5335 N N . GLU A 1 697 ? -38.022 20.392 9.772 1.00 42.41 697 GLU A N 1
ATOM 5336 C CA . GLU A 1 697 ? -37.284 21.295 8.881 1.00 42.41 697 GLU A CA 1
ATOM 5337 C C . GLU A 1 697 ? -35.789 21.300 9.204 1.00 42.41 697 GLU A C 1
ATOM 5339 O O . GLU A 1 697 ? -35.438 21.160 10.404 1.00 42.41 697 GLU A O 1
#

Mean predicted aligned error: 14.17 Å

Organism: NCBI:txid2305909

pLDDT: mean 89.0, std 11.42, range [32.41, 98.75]

InterPro domains:
  IPR009056 Cytochrome c-like domain [PF00034] (564-614)
  IPR009056 Cytochrome c-like domain [PS51007] (560-694)
  IPR011042 Six-bladed beta-propeller, TolB-like [G3DSA:2.120.10.30] (1-100)
  IPR011989 Armadillo-like helical [G3DSA:1.25.10.10] (111-354)
  IPR013427 Haem-binding domain, putative [TIGR02603] (560-692)
  IPR016024 Armadillo-type fold [SSF48371] (119-246)
  IPR036909 Cytochrome c-like domain superfamily [G3DSA:1.10.760.10] (561-697)
  IPR036909 Cytochrome c-like domain superfamily [SSF46626] (553-694)
  IPR055557 Domain of unknown function DUF7133 [PF23500] (2-96)